Protein AF-0000000087110333 (afdb_homodimer)

pLDDT: mean 94.67, std 6.59, range [51.91, 98.88]

InterPro domains:
  IPR003703 Acyl-CoA thioesterase [PTHR11066] (6-315)
  IPR029069 HotDog domain superfamily [SSF54637] (4-120)
  IPR029069 HotDog domain superfamily [SSF54637] (203-314)
  IPR042171 Acyl-CoA thioesterase, double hotdog domain [G3DSA:2.40.160.210] (2-320)
  IPR049449 Acyl-CoA thioesterase-like, N-terminal HotDog domain [PF13622] (27-115)
  IPR049450 Acyl-CoA thioesterase-like, C-terminal domain [PF20789] (205-311)

Foldseek 3Di:
DDDELLQLLAWDDPDDQKIWRNAQADDAQAPDQFGQVLSQQLVQLNSAVVNDDPQWAWFKKKWWFDDTHHSVWIKMKGWDWDDDDPFKTKIWIWIWTADPVGDIDTGITIIIMIGGDDDDPDDDADFPPDDFDDLVPFDWLVVLLVVCVVVVLADPVLSVSLVVNSVVVCSWKTKGWGCLALCSQCVLQSSLVGDHPCLVDDQQPGKTKMKMATPDDDDDLSSQVSSVSSVQSPRFQSSSNSSQNHGNVFWPFTHWTIKMKGFDDSDGHRNAIKMKMKGWHDDDPQKTKIKIWIAGPVRHTGMIMITIIGTGGDPVDDGDPD/DDDELLQLLAWDDPDDQKIWRNAQADPADAPDQFGQVLSQQLVQLNSAVVNDDPQWAWFKKKWWFPDTHHSVWIKMKGWDWDDDDPFKTKIWIWIWTADPVRDIDTGITIIIMIGGDDDDPDDDADFPPDDFDDLVPFDWLVVLLVVCVVVVLADPVLSVSLVVNSVVVCSWKTKGWGCLALCSQCVLQSSLVGDHPCLVDDQQPGKTKMKMATPDDDDDLSSQVSSVSSVQSRRFQSSSNSSQNHGNVFWPFTHWTIKMKGFDDSDGHRNAIKMKMKGWHDDDPQKTKIKIWIAGPVRHTGMIMITIIGTGGDPVDDGDPD

Organism: NCBI:txid702518

Sequence (644 aa):
MSPSLSEQIGVESVGHGEFISQTLPMRMANARPVAYGGCSLSVAVSAACATTKPSLDLYSIVGHFHGPASPNEKLLCTVKNTRGTRSFSTRRVRVHQKQPDGTSRTCLDVLVDFHTREPSSLDYSANPVMAWPKPENCPTGFDNLSSLQGRGAASDDELKEYRQILRQHEKFIETRICPNGVSGQNLSGVASKVPTTQDYLPVTLKRSAEWSRSRSPLRTSNENLAAVAFLMDGTCSFVPLTHDHMWFQDVTACSSIDVALRFFTKEVNFETWHIVERNAIRAGGNRTFAESRIWDGKGNLIAHMSQQSIMRLKKDVTQSNLMSPSLSEQIGVESVGHGEFISQTLPMRMANARPVAYGGCSLSVAVSAACATTKPSLDLYSIVGHFHGPASPNEKLLCTVKNTRGTRSFSTRRVRVHQKQPDGTSRTCLDVLVDFHTREPSSLDYSANPVMAWPKPENCPTGFDNLSSLQGRGAASDDELKEYRQILRQHEKFIETRICPNGVSGQNLSGVASKVPTTQDYLPVTLKRSAEWSRSRSPLRTSNENLAAVAFLMDGTCSFVPLTHDHMWFQDVTACSSIDVALRFFTKEVNFETWHIVERNAIRAGGNRTFAESRIWDGKGNLIAHMSQQSIMRLKKDVTQSNL

Nearest PDB structures (foldseek):
  4r4u-assembly2_C  TM=8.600E-01  e=5.867E-21  Yersinia pestis
  1c8u-assembly1_B  TM=8.294E-01  e=9.031E-21  Escherichia coli
  4qfw-assembly1_A  TM=8.669E-01  e=1.951E-19  Yersinia pestis
  4qfw-assembly2_B  TM=8.513E-01  e=1.138E-19  Yersinia pestis
  4qfw-assembly3_C  TM=8.281E-01  e=1.138E-19  Yersinia pestis

Radius of gyration: 23.77 Å; Cα contacts (8 Å, |Δi|>4): 1638; chains: 2; bounding box: 49×72×64 Å

Structure (mmCIF, N/CA/C/O backbone):
data_AF-0000000087110333-model_v1
#
loop_
_entity.id
_entity.type
_entity.pdbx_description
1 polymer 'Thioesterase-like superfamily-domain-containing protein'
#
loop_
_atom_site.group_PDB
_atom_site.id
_atom_site.type_symbol
_atom_site.label_atom_id
_atom_site.label_alt_id
_atom_site.label_comp_id
_atom_site.label_asym_id
_atom_site.label_entity_id
_atom_site.label_seq_id
_atom_site.pdbx_PDB_ins_code
_atom_site.Cartn_x
_atom_site.Cartn_y
_atom_site.Cartn_z
_atom_site.occupancy
_atom_site.B_iso_or_equiv
_atom_site.auth_seq_id
_atom_site.auth_comp_id
_atom_site.auth_asym_id
_atom_site.auth_atom_id
_atom_site.pdbx_PDB_model_num
ATOM 1 N N . MET A 1 1 ? 11.906 -24.578 -26.859 1 64.69 1 MET A N 1
ATOM 2 C CA . MET A 1 1 ? 12.5 -24.422 -25.547 1 64.69 1 MET A CA 1
ATOM 3 C C . MET A 1 1 ? 11.648 -23.5 -24.672 1 64.69 1 MET A C 1
ATOM 5 O O . MET A 1 1 ? 11 -22.594 -25.172 1 64.69 1 MET A O 1
ATOM 9 N N . SER A 1 2 ? 11.414 -23.891 -23.438 1 83.12 2 SER A N 1
ATOM 10 C CA . SER A 1 2 ? 10.656 -23.062 -22.516 1 83.12 2 SER A CA 1
ATOM 11 C C . SER A 1 2 ? 11.312 -21.688 -22.328 1 83.12 2 SER A C 1
ATOM 13 O O . SER A 1 2 ? 12.539 -21.594 -22.297 1 83.12 2 SER A O 1
ATOM 15 N N . PRO A 1 3 ? 10.516 -20.688 -22.422 1 92 3 PRO A N 1
ATOM 16 C CA . PRO A 1 3 ? 11.102 -19.344 -22.281 1 92 3 PRO A CA 1
ATOM 17 C C . PRO A 1 3 ? 11.836 -19.156 -20.969 1 92 3 PRO A C 1
ATOM 19 O O . PRO A 1 3 ? 11.508 -19.828 -19.969 1 92 3 PRO A O 1
ATOM 22 N N . SER A 1 4 ? 12.883 -18.359 -21.031 1 96.06 4 SER A N 1
ATOM 23 C CA . SER A 1 4 ? 13.547 -17.906 -19.812 1 96.06 4 SER A CA 1
ATOM 24 C C . SER A 1 4 ? 12.695 -16.891 -19.062 1 96.06 4 SER A C 1
ATOM 26 O O . SER A 1 4 ? 11.695 -16.391 -19.594 1 96.06 4 SER A O 1
ATOM 28 N N . LEU A 1 5 ? 13.125 -16.609 -17.828 1 97.81 5 LEU A N 1
ATOM 29 C CA . LEU A 1 5 ? 12.422 -15.578 -17.078 1 97.81 5 LEU A CA 1
ATOM 30 C C . LEU A 1 5 ? 12.516 -14.227 -17.781 1 97.81 5 LEU A C 1
ATOM 32 O O . LEU A 1 5 ? 11.523 -13.5 -17.859 1 97.81 5 LEU A O 1
ATOM 36 N N . SER A 1 6 ? 13.688 -13.891 -18.312 1 97.81 6 SER A N 1
ATOM 37 C CA . SER A 1 6 ? 13.891 -12.633 -19.031 1 97.81 6 SER A CA 1
ATOM 38 C C . SER A 1 6 ? 12.922 -12.5 -20.203 1 97.81 6 SER A C 1
ATOM 40 O O . SER A 1 6 ? 12.414 -11.406 -20.469 1 97.81 6 SER A O 1
ATOM 42 N N . GLU A 1 7 ? 12.641 -13.602 -20.859 1 97.81 7 GLU A N 1
ATOM 43 C CA . GLU A 1 7 ? 11.703 -13.586 -21.984 1 97.81 7 GLU A CA 1
ATOM 44 C C . GLU A 1 7 ? 10.266 -13.469 -21.5 1 97.81 7 GLU A C 1
ATOM 46 O O . GLU A 1 7 ? 9.461 -12.75 -22.094 1 97.81 7 GLU A O 1
ATOM 51 N N . GLN A 1 8 ? 9.953 -14.125 -20.406 1 97.62 8 GLN A N 1
ATOM 52 C CA . GLN A 1 8 ? 8.594 -14.133 -19.859 1 97.62 8 GLN A CA 1
ATOM 53 C C . GLN A 1 8 ? 8.18 -12.734 -19.406 1 97.62 8 GLN A C 1
ATOM 55 O O . GLN A 1 8 ? 7.016 -12.359 -19.531 1 97.62 8 GLN A O 1
ATOM 60 N N . ILE A 1 9 ? 9.141 -11.938 -18.953 1 98.38 9 ILE A N 1
ATOM 61 C CA . ILE A 1 9 ? 8.828 -10.633 -18.391 1 98.38 9 ILE A CA 1
ATOM 62 C C . ILE A 1 9 ? 9.148 -9.547 -19.406 1 98.38 9 ILE A C 1
ATOM 64 O O . ILE A 1 9 ? 8.914 -8.359 -19.156 1 98.38 9 ILE A O 1
ATOM 68 N N . GLY A 1 10 ? 9.641 -9.914 -20.562 1 98.31 10 GLY A N 1
ATOM 69 C CA . GLY A 1 10 ? 10.172 -8.961 -21.516 1 98.31 10 GLY A CA 1
ATOM 70 C C . GLY A 1 10 ? 9.125 -8.438 -22.484 1 98.31 10 GLY A C 1
ATOM 71 O O . GLY A 1 10 ? 8.102 -9.086 -22.703 1 98.31 10 GLY A O 1
ATOM 72 N N . VAL A 1 11 ? 9.43 -7.242 -23.078 1 98.62 11 VAL A N 1
ATOM 73 C CA . VAL A 1 11 ? 8.539 -6.637 -24.062 1 98.62 11 VAL A CA 1
ATOM 74 C C . VAL A 1 11 ? 9.344 -6.234 -25.297 1 98.62 11 VAL A C 1
ATOM 76 O O . VAL A 1 11 ? 10.57 -6.129 -25.25 1 98.62 11 VAL A O 1
ATOM 79 N N . GLU A 1 12 ? 8.617 -6.09 -26.344 1 98.5 12 GLU A N 1
ATOM 80 C CA . GLU A 1 12 ? 9.133 -5.508 -27.578 1 98.5 12 GLU A CA 1
ATOM 81 C C . GLU A 1 12 ? 8.367 -4.238 -27.953 1 98.5 12 GLU A C 1
ATOM 83 O O . GLU A 1 12 ? 7.141 -4.191 -27.828 1 98.5 12 GLU A O 1
ATOM 88 N N . SER A 1 13 ? 9.133 -3.23 -28.406 1 98.31 13 SER A N 1
ATOM 89 C CA . SER A 1 13 ? 8.484 -2.002 -28.859 1 98.31 13 SER A CA 1
ATOM 90 C C . SER A 1 13 ? 7.863 -2.18 -30.234 1 98.31 13 SER A C 1
ATOM 92 O O . SER A 1 13 ? 8.508 -2.693 -31.156 1 98.31 13 SER A O 1
ATOM 94 N N . VAL A 1 14 ? 6.648 -1.752 -30.391 1 98.06 14 VAL A N 1
ATOM 95 C CA . VAL A 1 14 ? 5.988 -1.857 -31.688 1 98.06 14 VAL A CA 1
ATOM 96 C C . VAL A 1 14 ? 5.504 -0.48 -32.125 1 98.06 14 VAL A C 1
ATOM 98 O O . VAL A 1 14 ? 4.781 -0.361 -33.125 1 98.06 14 VAL A O 1
ATOM 101 N N . GLY A 1 15 ? 5.805 0.539 -31.406 1 96.62 15 GLY A N 1
ATOM 102 C CA . GLY A 1 15 ? 5.457 1.928 -31.656 1 96.62 15 GLY A CA 1
ATOM 103 C C . GLY A 1 15 ? 5.746 2.84 -30.484 1 96.62 15 GLY A C 1
ATOM 104 O O . GLY A 1 15 ? 6.195 2.383 -29.438 1 96.62 15 GLY A O 1
ATOM 105 N N . HIS A 1 16 ? 5.492 4.051 -30.703 1 95.88 16 HIS A N 1
ATOM 106 C CA . HIS A 1 16 ? 5.73 5.004 -29.625 1 95.88 16 HIS A CA 1
ATOM 107 C C . HIS A 1 16 ? 4.824 4.723 -28.438 1 95.88 16 HIS A C 1
ATOM 109 O O . HIS A 1 16 ? 3.609 4.922 -28.5 1 95.88 16 HIS A O 1
ATOM 115 N N . GLY A 1 17 ? 5.426 4.27 -27.375 1 97.31 17 GLY A N 1
ATOM 116 C CA . GLY A 1 17 ? 4.688 3.963 -26.172 1 97.31 17 GLY A CA 1
ATOM 117 C C . GLY A 1 17 ? 3.875 2.686 -26.266 1 97.31 17 GLY A C 1
ATOM 118 O O . GLY A 1 17 ? 2.982 2.443 -25.453 1 97.31 17 GLY A O 1
ATOM 119 N N . GLU A 1 18 ? 4.117 1.964 -27.328 1 98.56 18 GLU A N 1
ATOM 120 C CA . GLU A 1 18 ? 3.385 0.722 -27.562 1 98.56 18 GLU A CA 1
ATOM 121 C C . GLU A 1 18 ? 4.32 -0.483 -27.531 1 98.56 18 GLU A C 1
ATOM 123 O O . GLU A 1 18 ? 5.348 -0.498 -28.219 1 98.56 18 GLU A O 1
ATOM 128 N N . PHE A 1 19 ? 3.922 -1.45 -26.734 1 98.81 19 PHE A N 1
ATOM 129 C CA . PHE A 1 19 ? 4.754 -2.633 -26.531 1 98.81 19 PHE A CA 1
ATOM 130 C C . PHE A 1 19 ? 3.916 -3.902 -26.609 1 98.81 19 PHE A C 1
ATOM 132 O O . PHE A 1 19 ? 2.695 -3.857 -26.438 1 98.81 19 PHE A O 1
ATOM 139 N N . ILE A 1 20 ? 4.562 -5.008 -26.891 1 98.81 20 ILE A N 1
ATOM 140 C CA . ILE A 1 20 ? 3.955 -6.332 -26.875 1 98.81 20 ILE A CA 1
ATOM 141 C C . ILE A 1 20 ? 4.855 -7.301 -26.109 1 98.81 20 ILE A C 1
ATOM 143 O O . ILE A 1 20 ? 6.082 -7.238 -26.234 1 98.81 20 ILE A O 1
ATOM 147 N N . SER A 1 21 ? 4.258 -8.133 -25.281 1 98.75 21 SER A N 1
ATOM 148 C CA . SER A 1 21 ? 5.047 -9.109 -24.547 1 98.75 21 SER A CA 1
ATOM 149 C C . SER A 1 21 ? 5.824 -10.023 -25.484 1 98.75 21 SER A C 1
ATOM 151 O O . SER A 1 21 ? 5.344 -10.352 -26.578 1 98.75 21 SER A O 1
ATOM 153 N N . GLN A 1 22 ? 6.973 -10.469 -25.062 1 98.31 22 GLN A N 1
ATOM 154 C CA . GLN A 1 22 ? 7.805 -11.328 -25.906 1 98.31 22 GLN A CA 1
ATOM 155 C C . GLN A 1 22 ? 7.215 -12.734 -26 1 98.31 22 GLN A C 1
ATOM 157 O O . GLN A 1 22 ? 7.387 -13.414 -27.016 1 98.31 22 GLN A O 1
ATOM 162 N N . THR A 1 23 ? 6.555 -13.18 -24.969 1 97.69 23 THR A N 1
ATOM 163 C CA . THR A 1 23 ? 5.953 -14.508 -24.922 1 97.69 23 THR A CA 1
ATOM 164 C C . THR A 1 23 ? 4.504 -14.43 -24.453 1 97.69 23 THR A C 1
ATOM 166 O O . THR A 1 23 ? 4.047 -13.375 -24 1 97.69 23 THR A O 1
ATOM 169 N N . LEU A 1 24 ? 3.793 -15.547 -24.656 1 96.31 24 LEU A N 1
ATOM 170 C CA . LEU A 1 24 ? 2.469 -15.68 -24.047 1 96.31 24 LEU A CA 1
ATOM 171 C C . LEU A 1 24 ? 2.561 -15.719 -22.531 1 96.31 24 LEU A C 1
ATOM 173 O O . LEU A 1 24 ? 3.5 -16.297 -21.969 1 96.31 24 LEU A O 1
ATOM 177 N N . PRO A 1 25 ? 1.634 -14.992 -21.906 1 95.81 25 PRO A N 1
ATOM 178 C CA . PRO A 1 25 ? 1.622 -15.141 -20.453 1 95.81 25 PRO A CA 1
ATOM 179 C C . PRO A 1 25 ? 1.305 -16.562 -20 1 95.81 25 PRO A C 1
ATOM 181 O O . PRO A 1 25 ? 0.506 -17.25 -20.641 1 95.81 25 PRO A O 1
ATOM 184 N N . MET A 1 26 ? 1.886 -16.938 -18.969 1 91.5 26 MET A N 1
ATOM 185 C CA . MET A 1 26 ? 1.696 -18.297 -18.484 1 91.5 26 MET A CA 1
ATOM 186 C C . MET A 1 26 ? 0.502 -18.391 -17.547 1 91.5 26 MET A C 1
ATOM 188 O O . MET A 1 26 ? 0.061 -17.375 -17 1 91.5 26 MET A O 1
ATOM 192 N N . ARG A 1 27 ? 0.072 -19.609 -17.438 1 84.88 27 ARG A N 1
ATOM 193 C CA . ARG A 1 27 ? -0.901 -19.922 -16.391 1 84.88 27 ARG A CA 1
ATOM 194 C C . ARG A 1 27 ? -0.206 -20.281 -15.094 1 84.88 27 ARG A C 1
ATOM 196 O O . ARG A 1 27 ? 0.886 -20.859 -15.102 1 84.88 27 ARG A O 1
ATOM 203 N N . MET A 1 28 ? -0.776 -19.828 -14.125 1 75.69 28 MET A N 1
ATOM 204 C CA . MET A 1 28 ? -0.413 -20.328 -12.805 1 75.69 28 MET A CA 1
ATOM 205 C C . MET A 1 28 ? -1.632 -20.891 -12.078 1 75.69 28 MET A C 1
ATOM 207 O O . MET A 1 28 ? -2.705 -21.016 -12.672 1 75.69 28 MET A O 1
ATOM 211 N N . ALA A 1 29 ? -1.65 -21.031 -10.758 1 59.06 29 ALA A N 1
ATOM 212 C CA . ALA A 1 29 ? -2.639 -21.672 -9.891 1 59.06 29 ALA A CA 1
ATOM 213 C C . ALA A 1 29 ? -4.016 -21.031 -10.062 1 59.06 29 ALA A C 1
ATOM 215 O O . ALA A 1 29 ? -4.227 -19.891 -9.672 1 59.06 29 ALA A O 1
ATOM 216 N N . ASN A 1 30 ? -4.766 -21.344 -11.242 1 60.62 30 ASN A N 1
ATOM 217 C CA . ASN A 1 30 ? -6.109 -20.781 -11.258 1 60.62 30 ASN A CA 1
ATOM 218 C C . ASN A 1 30 ? -7.156 -21.828 -11.625 1 60.62 30 ASN A C 1
ATOM 220 O O . ASN A 1 30 ? -6.895 -22.719 -12.438 1 60.62 30 ASN A O 1
ATOM 224 N N . ALA A 1 31 ? -8.047 -21.766 -10.805 1 58.12 31 ALA A N 1
ATOM 225 C CA . ALA A 1 31 ? -9.195 -22.609 -11.133 1 58.12 31 ALA A CA 1
ATOM 226 C C . ALA A 1 31 ? -9.672 -22.359 -12.562 1 58.12 31 ALA A C 1
ATOM 228 O O . ALA A 1 31 ? -10.094 -23.297 -13.25 1 58.12 31 ALA A O 1
ATOM 229 N N . ARG A 1 32 ? -9.531 -21.172 -13.008 1 67.12 32 ARG A N 1
ATOM 230 C CA . ARG A 1 32 ? -9.922 -20.766 -14.352 1 67.12 32 ARG A CA 1
ATOM 231 C C . ARG A 1 32 ? -8.703 -20.625 -15.266 1 67.12 32 ARG A C 1
ATOM 233 O O . ARG A 1 32 ? -7.578 -20.453 -14.781 1 67.12 32 ARG A O 1
ATOM 240 N N . PRO A 1 33 ? -8.938 -20.812 -16.453 1 79.12 33 PRO A N 1
ATOM 241 C CA . PRO A 1 33 ? -7.836 -20.672 -17.406 1 79.12 33 PRO A CA 1
ATOM 242 C C . PRO A 1 33 ? -7.422 -19.203 -17.625 1 79.12 33 PRO A C 1
ATOM 244 O O . PRO A 1 33 ? -7.57 -18.672 -18.719 1 79.12 33 PRO A O 1
ATOM 247 N N . VAL A 1 34 ? -6.93 -18.609 -16.609 1 89.25 34 VAL A N 1
ATOM 248 C CA . VAL A 1 34 ? -6.508 -17.219 -16.625 1 89.25 34 VAL A CA 1
ATOM 249 C C . VAL A 1 34 ? -4.992 -17.125 -16.422 1 89.25 34 VAL A C 1
ATOM 251 O O . VAL A 1 34 ? -4.398 -17.984 -15.773 1 89.25 34 VAL A O 1
ATOM 254 N N . ALA A 1 35 ? -4.434 -16.141 -17.062 1 93.94 35 ALA A N 1
ATOM 255 C CA . ALA A 1 35 ? -2.992 -15.938 -16.953 1 93.94 35 ALA A CA 1
ATOM 256 C C . ALA A 1 35 ? -2.623 -15.422 -15.555 1 93.94 35 ALA A C 1
ATOM 258 O O . ALA A 1 35 ? -3.434 -14.773 -14.891 1 93.94 35 ALA A O 1
ATOM 259 N N . TYR A 1 36 ? -1.434 -15.82 -15.148 1 94.94 36 TYR A N 1
ATOM 260 C CA . TYR A 1 36 ? -0.854 -15.328 -13.898 1 94.94 36 TYR A CA 1
ATOM 261 C C . TYR A 1 36 ? -0.707 -13.812 -13.922 1 94.94 36 TYR A C 1
ATOM 263 O O . TYR A 1 36 ? -0.142 -13.25 -14.867 1 94.94 36 TYR A O 1
ATOM 271 N N . GLY A 1 37 ? -1.217 -13.148 -12.891 1 95.94 37 GLY A N 1
ATOM 272 C CA . GLY A 1 37 ? -1.203 -11.695 -12.82 1 95.94 37 GLY A CA 1
ATOM 273 C C . GLY A 1 37 ? 0.194 -11.109 -12.883 1 95.94 37 GLY A C 1
ATOM 274 O O . GLY A 1 37 ? 0.385 -10 -13.398 1 95.94 37 GLY A O 1
ATOM 275 N N . GLY A 1 38 ? 1.158 -11.852 -12.375 1 96.94 38 GLY A N 1
ATOM 276 C CA . GLY A 1 38 ? 2.539 -11.398 -12.398 1 96.94 38 GLY A CA 1
ATOM 277 C C . GLY A 1 38 ? 3.076 -11.188 -13.805 1 96.94 38 GLY A C 1
ATOM 278 O O . GLY A 1 38 ? 4.035 -10.438 -14 1 96.94 38 GLY A O 1
ATOM 279 N N . CYS A 1 39 ? 2.498 -11.883 -14.75 1 97.38 39 CYS A N 1
ATOM 280 C CA . CYS A 1 39 ? 2.895 -11.648 -16.125 1 97.38 39 CYS A CA 1
ATOM 281 C C . CYS A 1 39 ? 2.514 -10.242 -16.578 1 97.38 39 CYS A C 1
ATOM 283 O O . CYS A 1 39 ? 3.332 -9.531 -17.156 1 97.38 39 CYS A O 1
ATOM 285 N N . SER A 1 40 ? 1.271 -9.852 -16.234 1 98.38 40 SER A N 1
ATOM 286 C CA . SER A 1 40 ? 0.822 -8.508 -16.594 1 98.38 40 SER A CA 1
ATOM 287 C C . SER A 1 40 ? 1.63 -7.445 -15.859 1 98.38 40 SER A C 1
ATOM 289 O O . SER A 1 40 ? 2.045 -6.449 -16.453 1 98.38 40 SER A O 1
ATOM 291 N N . LEU A 1 41 ? 1.858 -7.684 -14.594 1 98.75 41 LEU A N 1
ATOM 292 C CA . LEU A 1 41 ? 2.555 -6.691 -13.781 1 98.75 41 LEU A CA 1
ATOM 293 C C . LEU A 1 41 ? 4 -6.535 -14.234 1 98.75 41 LEU A C 1
ATOM 295 O O . LEU A 1 41 ? 4.5 -5.414 -14.352 1 98.75 41 LEU A O 1
ATOM 299 N N . SER A 1 42 ? 4.676 -7.617 -14.5 1 98.75 42 SER A N 1
ATOM 300 C CA . SER A 1 42 ? 6.082 -7.562 -14.883 1 98.75 42 SER A CA 1
ATOM 301 C C . SER A 1 42 ? 6.258 -6.93 -16.266 1 98.75 42 SER A C 1
ATOM 303 O O . SER A 1 42 ? 7.195 -6.16 -16.484 1 98.75 42 SER A O 1
ATOM 305 N N . VAL A 1 43 ? 5.387 -7.223 -17.234 1 98.75 43 VAL A N 1
ATOM 306 C CA . VAL A 1 43 ? 5.492 -6.617 -18.562 1 98.75 43 VAL A CA 1
ATOM 307 C C . VAL A 1 43 ? 5.207 -5.121 -18.469 1 98.75 43 VAL A C 1
ATOM 309 O O . VAL A 1 43 ? 5.793 -4.324 -19.203 1 98.75 43 VAL A O 1
ATOM 312 N N . ALA A 1 44 ? 4.289 -4.746 -17.547 1 98.88 44 ALA A N 1
ATOM 313 C CA . ALA A 1 44 ? 4.047 -3.322 -17.312 1 98.88 44 ALA A CA 1
ATOM 314 C C . ALA A 1 44 ? 5.309 -2.623 -16.812 1 98.88 44 ALA A C 1
ATOM 316 O O . ALA A 1 44 ? 5.637 -1.527 -17.281 1 98.88 44 ALA A O 1
ATOM 317 N N . VAL A 1 45 ? 5.992 -3.268 -15.891 1 98.75 45 VAL A N 1
ATOM 318 C CA . VAL A 1 45 ? 7.242 -2.723 -15.375 1 98.75 45 VAL A CA 1
ATOM 319 C C . VAL A 1 45 ? 8.25 -2.574 -16.516 1 98.75 45 VAL A C 1
ATOM 321 O O . VAL A 1 45 ? 8.859 -1.514 -16.672 1 98.75 45 VAL A O 1
ATOM 324 N N . SER A 1 46 ? 8.352 -3.6 -17.266 1 98.75 46 SER A N 1
ATOM 325 C CA . SER A 1 46 ? 9.305 -3.592 -18.359 1 98.75 46 SER A CA 1
ATOM 326 C C . SER A 1 46 ? 8.992 -2.484 -19.359 1 98.75 46 SER A C 1
ATOM 328 O O . SER A 1 46 ? 9.883 -1.76 -19.797 1 98.75 46 SER A O 1
ATOM 330 N N . ALA A 1 47 ? 7.73 -2.352 -19.719 1 98.81 47 ALA A N 1
ATOM 331 C CA . ALA A 1 47 ? 7.324 -1.336 -20.688 1 98.81 47 ALA A CA 1
ATOM 332 C C . ALA A 1 47 ? 7.57 0.069 -20.141 1 98.81 47 ALA A C 1
ATOM 334 O O . ALA A 1 47 ? 8.094 0.931 -20.844 1 98.81 47 ALA A O 1
ATOM 335 N N . ALA A 1 48 ? 7.195 0.293 -18.922 1 98.62 48 ALA A N 1
ATOM 336 C CA . ALA A 1 48 ? 7.402 1.602 -18.297 1 98.62 48 ALA A CA 1
ATOM 337 C C . ALA A 1 48 ? 8.891 1.956 -18.25 1 98.62 48 ALA A C 1
ATOM 339 O O . ALA A 1 48 ? 9.273 3.07 -18.609 1 98.62 48 ALA A O 1
ATOM 340 N N . CYS A 1 49 ? 9.688 1.001 -17.812 1 97.62 49 CYS A N 1
ATOM 341 C CA . CYS A 1 49 ? 11.125 1.229 -17.688 1 97.62 49 CYS A CA 1
ATOM 342 C C . CYS A 1 49 ? 11.75 1.514 -19.047 1 97.62 49 CYS A C 1
ATOM 344 O O . CYS A 1 49 ? 12.703 2.289 -19.141 1 97.62 49 CYS A O 1
ATOM 346 N N . ALA A 1 50 ? 11.211 0.962 -20.078 1 97.31 50 ALA A N 1
ATOM 347 C CA . ALA A 1 50 ? 11.734 1.151 -21.422 1 97.31 50 ALA A CA 1
ATOM 348 C C . ALA A 1 50 ? 11.492 2.578 -21.906 1 97.31 50 ALA A C 1
ATOM 350 O O . ALA A 1 50 ? 12.125 3.025 -22.875 1 97.31 50 ALA A O 1
ATOM 351 N N . THR A 1 51 ? 10.617 3.311 -21.266 1 96.56 51 THR A N 1
ATOM 352 C CA . THR A 1 51 ? 10.266 4.652 -21.734 1 96.56 51 THR A CA 1
ATOM 353 C C . THR A 1 51 ? 10.883 5.711 -20.812 1 96.56 51 THR A C 1
ATOM 355 O O . THR A 1 51 ? 10.539 6.891 -20.906 1 96.56 51 THR A O 1
ATOM 358 N N . THR A 1 52 ? 11.68 5.34 -19.922 1 92.69 52 THR A N 1
ATOM 359 C CA . THR A 1 52 ? 12.195 6.285 -18.938 1 92.69 52 THR A CA 1
ATOM 360 C C . THR A 1 52 ? 13.711 6.418 -19.062 1 92.69 52 THR A C 1
ATOM 362 O O . THR A 1 52 ? 14.375 5.516 -19.578 1 92.69 52 THR A O 1
ATOM 365 N N . LYS A 1 53 ? 14.273 7.52 -18.594 1 91.69 53 LYS A N 1
ATOM 366 C CA . LYS A 1 53 ? 15.711 7.777 -18.594 1 91.69 53 LYS A CA 1
ATOM 367 C C . LYS A 1 53 ? 16.438 6.895 -17.578 1 91.69 53 LYS A C 1
ATOM 369 O O . LYS A 1 53 ? 15.906 6.637 -16.5 1 91.69 53 LYS A O 1
ATOM 374 N N . PRO A 1 54 ? 17.656 6.52 -17.891 1 89.81 54 PRO A N 1
ATOM 375 C CA . PRO A 1 54 ? 18.438 5.664 -16.984 1 89.81 54 PRO A CA 1
ATOM 376 C C . PRO A 1 54 ? 18.719 6.34 -15.648 1 89.81 54 PRO A C 1
ATOM 378 O O . PRO A 1 54 ? 19.016 5.66 -14.656 1 89.81 54 PRO A O 1
ATOM 381 N N . SER A 1 55 ? 18.625 7.637 -15.594 1 92.88 55 SER A N 1
ATOM 382 C CA . SER A 1 55 ? 18.938 8.391 -14.383 1 92.88 55 SER A CA 1
ATOM 383 C C . SER A 1 55 ? 17.781 8.383 -13.406 1 92.88 55 SER A C 1
ATOM 385 O O . SER A 1 55 ? 17.906 8.828 -12.266 1 92.88 55 SER A O 1
ATOM 387 N N . LEU A 1 56 ? 16.625 7.852 -13.828 1 95.94 56 LEU A N 1
ATOM 388 C CA . LEU A 1 56 ? 15.438 7.785 -12.984 1 95.94 56 LEU A CA 1
ATOM 389 C C . LEU A 1 56 ? 15.18 6.355 -12.523 1 95.94 56 LEU A C 1
ATOM 391 O O . LEU A 1 56 ? 15.148 5.43 -13.344 1 95.94 56 LEU A O 1
ATOM 395 N N . ASP A 1 57 ? 14.992 6.234 -11.234 1 96.06 57 ASP A N 1
ATOM 396 C CA . ASP A 1 57 ? 14.766 4.918 -10.648 1 96.06 57 ASP A CA 1
ATOM 397 C C . ASP A 1 57 ? 13.281 4.676 -10.391 1 96.06 57 ASP A C 1
ATOM 399 O O . ASP A 1 57 ? 12.586 5.555 -9.875 1 96.06 57 ASP A O 1
ATOM 403 N N . LEU A 1 58 ? 12.859 3.475 -10.812 1 98.31 58 LEU A N 1
ATOM 404 C CA . LEU A 1 58 ? 11.5 3.057 -10.477 1 98.31 58 LEU A CA 1
ATOM 405 C C . LEU A 1 58 ? 11.312 2.969 -8.961 1 98.31 58 LEU A C 1
ATOM 407 O O . LEU A 1 58 ? 12.133 2.361 -8.266 1 98.31 58 LEU A O 1
ATOM 411 N N . TYR A 1 59 ? 10.211 3.586 -8.383 1 98.5 59 TYR A N 1
ATOM 412 C CA . TYR A 1 59 ? 10.031 3.469 -6.938 1 98.5 59 TYR A CA 1
ATOM 413 C C . TYR A 1 59 ? 8.594 3.074 -6.598 1 98.5 59 TYR A C 1
ATOM 415 O O . TYR A 1 59 ? 8.312 2.666 -5.469 1 98.5 59 TYR A O 1
ATOM 423 N N . SER A 1 60 ? 7.691 3.201 -7.578 1 98.81 60 SER A N 1
ATOM 424 C CA . SER A 1 60 ? 6.297 2.965 -7.227 1 98.81 60 SER A CA 1
ATOM 425 C C . SER A 1 60 ? 5.492 2.488 -8.43 1 98.81 60 SER A C 1
ATOM 427 O O . SER A 1 60 ? 5.562 3.09 -9.508 1 98.81 60 SER A O 1
ATOM 429 N N . ILE A 1 61 ? 4.734 1.456 -8.297 1 98.88 61 ILE A N 1
ATOM 430 C CA . ILE A 1 61 ? 3.723 0.978 -9.227 1 98.88 61 ILE A CA 1
ATOM 431 C C . ILE A 1 61 ? 2.424 0.688 -8.484 1 98.88 61 ILE A C 1
ATOM 433 O O . ILE A 1 61 ? 2.383 -0.184 -7.613 1 98.88 61 ILE A O 1
ATOM 437 N N . VAL A 1 62 ? 1.367 1.396 -8.82 1 98.88 62 VAL A N 1
ATOM 438 C CA . VAL A 1 62 ? 0.081 1.237 -8.148 1 98.88 62 VAL A CA 1
ATOM 439 C C . VAL A 1 62 ? -1.043 1.218 -9.18 1 98.88 62 VAL A C 1
ATOM 441 O O . VAL A 1 62 ? -0.973 1.914 -10.195 1 98.88 62 VAL A O 1
ATOM 444 N N . GLY A 1 63 ? -2.01 0.394 -8.914 1 98.75 63 GLY A N 1
ATOM 445 C CA . GLY A 1 63 ? -3.133 0.345 -9.836 1 98.75 63 GLY A CA 1
ATOM 446 C C . GLY A 1 63 ? -4.051 -0.84 -9.594 1 98.75 63 GLY A C 1
ATOM 447 O O . GLY A 1 63 ? -4.152 -1.336 -8.477 1 98.75 63 GLY A O 1
ATOM 448 N N . HIS A 1 64 ? -4.781 -1.152 -10.688 1 98.69 64 HIS A N 1
ATOM 449 C CA . HIS A 1 64 ? -5.836 -2.145 -10.508 1 98.69 64 HIS A CA 1
ATOM 450 C C . HIS A 1 64 ? -5.82 -3.176 -11.633 1 98.69 64 HIS A C 1
ATOM 452 O O . HIS A 1 64 ? -5.594 -2.83 -12.789 1 98.69 64 HIS A O 1
ATOM 458 N N . PHE A 1 65 ? -6.023 -4.395 -11.188 1 97.81 65 PHE A N 1
ATOM 459 C CA . PHE A 1 65 ? -6.375 -5.43 -12.156 1 97.81 65 PHE A CA 1
ATOM 460 C C . PHE A 1 65 ? -7.836 -5.297 -12.578 1 97.81 65 PHE A C 1
ATOM 462 O O . PHE A 1 65 ? -8.734 -5.32 -11.734 1 97.81 65 PHE A O 1
ATOM 469 N N . HIS A 1 66 ? -8.102 -5.23 -13.859 1 96.75 66 HIS A N 1
ATOM 470 C CA . HIS A 1 66 ? -9.445 -4.949 -14.344 1 96.75 66 HIS A CA 1
ATOM 471 C C . HIS A 1 66 ? -10.148 -6.223 -14.797 1 96.75 66 HIS A C 1
ATOM 473 O O . HIS A 1 66 ? -11.383 -6.258 -14.898 1 96.75 66 HIS A O 1
ATOM 479 N N . GLY A 1 67 ? -9.398 -7.191 -15.062 1 91.69 67 GLY A N 1
ATOM 480 C CA . GLY A 1 67 ? -9.977 -8.445 -15.516 1 91.69 67 GLY A CA 1
ATOM 481 C C . GLY A 1 67 ? -8.93 -9.5 -15.844 1 91.69 67 GLY A C 1
ATOM 482 O O . GLY A 1 67 ? -7.73 -9.211 -15.852 1 91.69 67 GLY A O 1
ATOM 483 N N . PRO A 1 68 ? -9.414 -10.664 -16.125 1 91.75 68 PRO A N 1
ATOM 484 C CA . PRO A 1 68 ? -8.484 -11.758 -16.406 1 91.75 68 PRO A CA 1
ATOM 485 C C . PRO A 1 68 ? -7.77 -11.594 -17.75 1 91.75 68 PRO A C 1
ATOM 487 O O . PRO A 1 68 ? -8.352 -11.07 -18.703 1 91.75 68 PRO A O 1
ATOM 490 N N . ALA A 1 69 ? -6.492 -11.984 -17.828 1 95.06 69 ALA A N 1
ATOM 491 C CA . ALA A 1 69 ? -5.754 -12.109 -19.078 1 95.06 69 ALA A CA 1
ATOM 492 C C . ALA A 1 69 ? -5.785 -13.547 -19.594 1 95.06 69 ALA A C 1
ATOM 494 O O . ALA A 1 69 ? -5.734 -14.492 -18.797 1 95.06 69 ALA A O 1
ATOM 495 N N . SER A 1 70 ? -5.883 -13.695 -20.906 1 94.62 70 SER A N 1
ATOM 496 C CA . SER A 1 70 ? -5.832 -15.008 -21.547 1 94.62 70 SER A CA 1
ATOM 497 C C . SER A 1 70 ? -4.391 -15.477 -21.719 1 94.62 70 SER A C 1
ATOM 499 O O . SER A 1 70 ? -3.52 -14.703 -22.109 1 94.62 70 SER A O 1
ATOM 501 N N . PRO A 1 71 ? -4.172 -16.75 -21.375 1 94.38 71 PRO A N 1
ATOM 502 C CA . PRO A 1 71 ? -2.834 -17.281 -21.641 1 94.38 71 PRO A CA 1
ATOM 503 C C . PRO A 1 71 ? -2.594 -17.562 -23.125 1 94.38 71 PRO A C 1
ATOM 505 O O . PRO A 1 71 ? -1.494 -17.969 -23.5 1 94.38 71 PRO A O 1
ATOM 508 N N . ASN A 1 72 ? -3.576 -17.281 -23.969 1 93.81 72 ASN A N 1
ATOM 509 C CA . ASN A 1 72 ? -3.486 -17.625 -25.375 1 93.81 72 ASN A CA 1
ATOM 510 C C . ASN A 1 72 ? -3.285 -16.406 -26.25 1 93.81 72 ASN A C 1
ATOM 512 O O . ASN A 1 72 ? -3.408 -16.484 -27.469 1 93.81 72 ASN A O 1
ATOM 516 N N . GLU A 1 73 ? -3.137 -15.336 -25.656 1 96.06 73 GLU A N 1
ATOM 517 C CA . GLU A 1 73 ? -2.904 -14.078 -26.344 1 96.06 73 GLU A CA 1
ATOM 518 C C . GLU A 1 73 ? -1.79 -13.273 -25.688 1 96.06 73 GLU A C 1
ATOM 520 O O . GLU A 1 73 ? -1.728 -13.195 -24.453 1 96.06 73 GLU A O 1
ATOM 525 N N . LYS A 1 74 ? -0.911 -12.727 -26.484 1 97.56 74 LYS A N 1
ATOM 526 C CA . LYS A 1 74 ? 0.147 -11.891 -25.906 1 97.56 74 LYS A CA 1
ATOM 527 C C . LYS A 1 74 ? -0.43 -10.641 -25.266 1 97.56 74 LYS A C 1
ATOM 529 O O . LYS A 1 74 ? -1.561 -10.242 -25.547 1 97.56 74 LYS A O 1
ATOM 534 N N . LEU A 1 75 ? 0.327 -10.086 -24.375 1 98.62 75 LEU A N 1
ATOM 535 C CA . LEU A 1 75 ? -0.066 -8.859 -23.688 1 98.62 75 LEU A CA 1
ATOM 536 C C . LEU A 1 75 ? 0.409 -7.629 -24.453 1 98.62 75 LEU A C 1
ATOM 538 O O . LEU A 1 75 ? 1.565 -7.566 -24.875 1 98.62 75 LEU A O 1
ATOM 542 N N . LEU A 1 76 ? -0.473 -6.738 -24.625 1 98.75 76 LEU A N 1
ATOM 543 C CA . LEU A 1 76 ? -0.135 -5.434 -25.188 1 98.75 76 LEU A CA 1
ATOM 544 C C . LEU A 1 76 ? -0.027 -4.383 -24.078 1 98.75 76 LEU A C 1
ATOM 546 O O . LEU A 1 76 ? -0.781 -4.422 -23.109 1 98.75 76 LEU A O 1
ATOM 550 N N . CYS A 1 77 ? 0.911 -3.5 -24.25 1 98.62 77 CYS A N 1
ATOM 551 C CA . CYS A 1 77 ? 1.097 -2.422 -23.297 1 98.62 77 CYS A CA 1
ATOM 552 C C . CYS A 1 77 ? 1.078 -1.064 -23.984 1 98.62 77 CYS A C 1
ATOM 554 O O . CYS A 1 77 ? 1.799 -0.85 -24.953 1 98.62 77 CYS A O 1
ATOM 556 N N . THR A 1 78 ? 0.249 -0.235 -23.5 1 98.56 78 THR A N 1
ATOM 557 C CA . THR A 1 78 ? 0.283 1.172 -23.875 1 98.56 78 THR A CA 1
ATOM 558 C C . THR A 1 78 ? 0.817 2.031 -22.734 1 98.56 78 THR A C 1
ATOM 560 O O . THR A 1 78 ? 0.293 1.986 -21.625 1 98.56 78 THR A O 1
ATOM 563 N N . VAL A 1 79 ? 1.87 2.771 -23.047 1 98.62 79 VAL A N 1
ATOM 564 C CA . VAL A 1 79 ? 2.521 3.613 -22.047 1 98.62 79 VAL A CA 1
ATOM 565 C C . VAL A 1 79 ? 2.332 5.086 -22.406 1 98.62 79 VAL A C 1
ATOM 567 O O . VAL A 1 79 ? 2.701 5.512 -23.5 1 98.62 79 VAL A O 1
ATOM 570 N N . LYS A 1 80 ? 1.752 5.805 -21.5 1 97.44 80 LYS A N 1
ATOM 571 C CA . LYS A 1 80 ? 1.583 7.242 -21.688 1 97.44 80 LYS A CA 1
ATOM 572 C C . LYS A 1 80 ? 2.369 8.023 -20.625 1 97.44 80 LYS A C 1
ATOM 574 O O . LYS A 1 80 ? 2.27 7.742 -19.438 1 97.44 80 LYS A O 1
ATOM 579 N N . ASN A 1 81 ? 3.102 9.008 -21.109 1 95.75 81 ASN A N 1
ATOM 580 C CA . ASN A 1 81 ? 3.781 9.93 -20.203 1 95.75 81 ASN A CA 1
ATOM 581 C C . ASN A 1 81 ? 2.814 10.945 -19.609 1 95.75 81 ASN A C 1
ATOM 583 O O . ASN A 1 81 ? 2.262 11.773 -20.344 1 95.75 81 ASN A O 1
ATOM 587 N N . THR A 1 82 ? 2.664 10.945 -18.297 1 92.88 82 THR A N 1
ATOM 588 C CA . THR A 1 82 ? 1.673 11.836 -17.703 1 92.88 82 THR A CA 1
ATOM 589 C C . THR A 1 82 ? 2.352 12.945 -16.906 1 92.88 82 THR A C 1
ATOM 591 O O . THR A 1 82 ? 1.725 13.953 -16.578 1 92.88 82 THR A O 1
ATOM 594 N N . ARG A 1 83 ? 3.539 12.773 -16.578 1 91.38 83 ARG A N 1
ATOM 595 C CA . ARG A 1 83 ? 4.32 13.781 -15.859 1 91.38 83 ARG A CA 1
ATOM 596 C C . ARG A 1 83 ? 5.805 13.656 -16.188 1 91.38 83 ARG A C 1
ATOM 598 O O . ARG A 1 83 ? 6.336 12.547 -16.281 1 91.38 83 ARG A O 1
ATOM 605 N N . GLY A 1 84 ? 6.418 14.758 -16.344 1 89.81 84 GLY A N 1
ATOM 606 C CA . GLY A 1 84 ? 7.867 14.82 -16.453 1 89.81 84 GLY A CA 1
ATOM 607 C C . GLY A 1 84 ? 8.461 16.078 -15.836 1 89.81 84 GLY A C 1
ATOM 608 O O . GLY A 1 84 ? 8.102 17.188 -16.219 1 89.81 84 GLY A O 1
ATOM 609 N N . THR A 1 85 ? 9.148 15.906 -14.773 1 90.44 85 THR A N 1
ATOM 610 C CA . THR A 1 85 ? 9.914 16.984 -14.164 1 90.44 85 THR A CA 1
ATOM 611 C C . THR A 1 85 ? 11.406 16.656 -14.164 1 90.44 85 THR A C 1
ATOM 613 O O . THR A 1 85 ? 11.828 15.672 -14.758 1 90.44 85 THR A O 1
ATOM 616 N N . ARG A 1 86 ? 12.133 17.547 -13.531 1 88.88 86 ARG A N 1
ATOM 617 C CA . ARG A 1 86 ? 13.562 17.312 -13.398 1 88.88 86 ARG A CA 1
ATOM 618 C C . ARG A 1 86 ? 13.836 16.062 -12.57 1 88.88 86 ARG A C 1
ATOM 620 O O . ARG A 1 86 ? 14.742 15.281 -12.883 1 88.88 86 ARG A O 1
ATOM 627 N N . SER A 1 87 ? 12.945 15.852 -11.547 1 93.94 87 SER A N 1
ATOM 628 C CA . SER A 1 87 ? 13.305 14.836 -10.562 1 93.94 87 SER A CA 1
ATOM 629 C C . SER A 1 87 ? 12.375 13.633 -10.641 1 93.94 87 SER A C 1
ATOM 631 O O . SER A 1 87 ? 12.664 12.578 -10.078 1 93.94 87 SER A O 1
ATOM 633 N N . PHE A 1 88 ? 11.211 13.828 -11.375 1 96.31 88 PHE A N 1
ATOM 634 C CA . PHE A 1 88 ? 10.219 12.766 -11.352 1 96.31 88 PHE A CA 1
ATOM 635 C C . PHE A 1 88 ? 9.641 12.523 -12.742 1 96.31 88 PHE A C 1
ATOM 637 O O . PHE A 1 88 ? 9.578 13.445 -13.555 1 96.31 88 PHE A O 1
ATOM 644 N N . SER A 1 89 ? 9.273 11.328 -12.961 1 97.44 89 SER A N 1
ATOM 645 C CA . SER A 1 89 ? 8.516 10.953 -14.156 1 97.44 89 SER A CA 1
ATOM 646 C C . SER A 1 89 ? 7.418 9.945 -13.812 1 97.44 89 SER A C 1
ATOM 648 O O . SER A 1 89 ? 7.613 9.062 -12.977 1 97.44 89 SER A O 1
ATOM 650 N N . THR A 1 90 ? 6.25 10.156 -14.406 1 97.75 90 THR A N 1
ATOM 651 C CA . THR A 1 90 ? 5.125 9.25 -14.195 1 97.75 90 THR A CA 1
ATOM 652 C C . THR A 1 90 ? 4.641 8.672 -15.523 1 97.75 90 THR A C 1
ATOM 654 O O . THR A 1 90 ? 4.492 9.398 -16.5 1 97.75 90 THR A O 1
ATOM 657 N N . ARG A 1 91 ? 4.465 7.391 -15.547 1 98.38 91 ARG A N 1
ATOM 658 C CA . ARG A 1 91 ? 3.861 6.691 -16.672 1 98.38 91 ARG A CA 1
ATOM 659 C C . ARG A 1 91 ? 2.531 6.059 -16.281 1 98.38 91 ARG A C 1
ATOM 661 O O . ARG A 1 91 ? 2.4 5.512 -15.18 1 98.38 91 ARG A O 1
ATOM 668 N N . ARG A 1 92 ? 1.583 6.215 -17.109 1 98.12 92 ARG A N 1
ATOM 669 C CA . ARG A 1 92 ? 0.412 5.348 -17.031 1 98.12 92 ARG A CA 1
ATOM 670 C C . ARG A 1 92 ? 0.54 4.176 -18 1 98.12 92 ARG A C 1
ATOM 672 O O . ARG A 1 92 ? 0.753 4.375 -19.203 1 98.12 92 ARG A O 1
ATOM 679 N N . VAL A 1 93 ? 0.459 3.01 -17.516 1 98.75 93 VAL A N 1
ATOM 680 C CA . VAL A 1 93 ? 0.595 1.812 -18.344 1 98.75 93 VAL A CA 1
ATOM 681 C C . VAL A 1 93 ? -0.715 1.028 -18.328 1 98.75 93 VAL A C 1
ATOM 683 O O . VAL A 1 93 ? -1.241 0.699 -17.266 1 98.75 93 VAL A O 1
ATOM 686 N N . ARG A 1 94 ? -1.244 0.772 -19.484 1 98.5 94 ARG A N 1
ATOM 687 C CA . ARG A 1 94 ? -2.375 -0.135 -19.656 1 98.5 94 ARG A CA 1
ATOM 688 C C . ARG A 1 94 ? -1.945 -1.425 -20.344 1 98.5 94 ARG A C 1
ATOM 690 O O . ARG A 1 94 ? -1.41 -1.394 -21.453 1 98.5 94 ARG A O 1
ATOM 697 N N . VAL A 1 95 ? -2.104 -2.51 -19.641 1 98.81 95 VAL A N 1
ATOM 698 C CA . VAL A 1 95 ? -1.91 -3.832 -20.219 1 98.81 95 VAL A CA 1
ATOM 699 C C . VAL A 1 95 ? -3.248 -4.383 -20.719 1 98.81 95 VAL A C 1
ATOM 701 O O . VAL A 1 95 ? -4.227 -4.406 -19.969 1 98.81 95 VAL A O 1
ATOM 704 N N . HIS A 1 96 ? -3.277 -4.762 -21.953 1 98.44 96 HIS A N 1
ATOM 705 C CA . HIS A 1 96 ? -4.539 -5.188 -22.547 1 98.44 96 HIS A CA 1
ATOM 706 C C . HIS A 1 96 ? -4.32 -6.293 -23.562 1 98.44 96 HIS A C 1
ATOM 708 O O . HIS A 1 96 ? -3.182 -6.59 -23.938 1 98.44 96 HIS A O 1
ATOM 714 N N . GLN A 1 97 ? -5.387 -6.934 -23.938 1 98.06 97 GLN A N 1
ATOM 715 C CA . GLN A 1 97 ? -5.359 -8.008 -24.922 1 98.06 97 GLN A CA 1
ATOM 716 C C . GLN A 1 97 ? -6.469 -7.824 -25.969 1 98.06 97 GLN A C 1
ATOM 718 O O . GLN A 1 97 ? -7.535 -7.297 -25.641 1 98.06 97 GLN A O 1
ATOM 723 N N . LYS A 1 98 ? -6.137 -8.281 -27.125 1 95.88 98 LYS A N 1
ATOM 724 C CA . LYS A 1 98 ? -7.152 -8.359 -28.156 1 95.88 98 LYS A CA 1
ATOM 725 C C . LYS A 1 98 ? -8.141 -9.492 -27.891 1 95.88 98 LYS A C 1
ATOM 727 O O . LYS A 1 98 ? -7.742 -10.578 -27.469 1 95.88 98 LYS A O 1
ATOM 732 N N . GLN A 1 99 ? -9.383 -9.148 -28.109 1 92.94 99 GLN A N 1
ATOM 733 C CA . GLN A 1 99 ? -10.438 -10.141 -27.938 1 92.94 99 GLN A CA 1
ATOM 734 C C . GLN A 1 99 ? -10.836 -10.758 -29.281 1 92.94 99 GLN A C 1
ATOM 736 O O . GLN A 1 99 ? -10.562 -10.18 -30.344 1 92.94 99 GLN A O 1
ATOM 741 N N . PRO A 1 100 ? -11.438 -11.938 -29.188 1 90.69 100 PRO A N 1
ATOM 742 C CA . PRO A 1 100 ? -11.836 -12.594 -30.422 1 90.69 100 PRO A CA 1
ATOM 743 C C . PRO A 1 100 ? -12.719 -11.711 -31.297 1 90.69 100 PRO A C 1
ATOM 745 O O . PRO A 1 100 ? -12.672 -11.805 -32.531 1 90.69 100 PRO A O 1
ATOM 748 N N . ASP A 1 101 ? -13.477 -10.844 -30.75 1 92.94 101 ASP A N 1
ATOM 749 C CA . ASP A 1 101 ? -14.398 -10 -31.5 1 92.94 101 ASP A CA 1
ATOM 750 C C . ASP A 1 101 ? -13.703 -8.75 -32.031 1 92.94 101 ASP A C 1
ATOM 752 O O . ASP A 1 101 ? -14.344 -7.859 -32.594 1 92.94 101 ASP A O 1
ATOM 756 N N . GLY A 1 102 ? -12.391 -8.664 -31.797 1 90.88 102 GLY A N 1
ATOM 757 C CA . GLY A 1 102 ? -11.609 -7.559 -32.312 1 90.88 102 GLY A CA 1
ATOM 758 C C . GLY A 1 102 ? -11.445 -6.418 -31.344 1 90.88 102 GLY A C 1
ATOM 759 O O . GLY A 1 102 ? -10.617 -5.523 -31.547 1 90.88 102 GLY A O 1
ATOM 760 N N . THR A 1 103 ? -12.141 -6.496 -30.312 1 92.62 103 THR A N 1
ATOM 761 C CA . THR A 1 103 ? -12.031 -5.441 -29.312 1 92.62 103 THR A CA 1
ATOM 762 C C . THR A 1 103 ? -10.828 -5.688 -28.406 1 92.62 103 THR A C 1
ATOM 764 O O . THR A 1 103 ? -10.172 -6.727 -28.484 1 92.62 103 THR A O 1
ATOM 767 N N . SER A 1 104 ? -10.469 -4.621 -27.656 1 94.81 104 SER A N 1
ATOM 768 C CA . SER A 1 104 ? -9.375 -4.707 -26.688 1 94.81 104 SER A CA 1
ATOM 769 C C . SER A 1 104 ? -9.906 -4.68 -25.266 1 94.81 104 SER A C 1
ATOM 771 O O . SER A 1 104 ? -10.805 -3.902 -24.938 1 94.81 104 SER A O 1
ATOM 773 N N . ARG A 1 105 ? -9.406 -5.559 -24.484 1 94.31 105 ARG A N 1
ATOM 774 C CA . ARG A 1 105 ? -9.797 -5.574 -23.078 1 94.31 105 ARG A CA 1
ATOM 775 C C . ARG A 1 105 ? -8.609 -5.242 -22.172 1 94.31 105 ARG A C 1
ATOM 777 O O . ARG A 1 105 ? -7.559 -5.879 -22.266 1 94.31 105 ARG A O 1
ATOM 784 N N . THR A 1 106 ? -8.82 -4.297 -21.281 1 96.94 106 THR A N 1
ATOM 785 C CA . THR A 1 106 ? -7.793 -3.957 -20.297 1 96.94 106 THR A CA 1
ATOM 786 C C . THR A 1 106 ? -7.738 -4.996 -19.188 1 96.94 106 THR A C 1
ATOM 788 O O . THR A 1 106 ? -8.773 -5.348 -18.609 1 96.94 106 THR A O 1
ATOM 791 N N . CYS A 1 107 ? -6.527 -5.438 -18.906 1 97.12 107 CYS A N 1
ATOM 792 C CA . CYS A 1 107 ? -6.312 -6.406 -17.828 1 97.12 107 CYS A CA 1
ATOM 793 C C . CYS A 1 107 ? -5.719 -5.73 -16.609 1 97.12 107 CYS A C 1
ATOM 795 O O . CYS A 1 107 ? -5.98 -6.152 -15.477 1 97.12 107 CYS A O 1
ATOM 797 N N . LEU A 1 108 ? -4.914 -4.77 -16.844 1 98.5 108 LEU A N 1
ATOM 798 C CA . LEU A 1 108 ? -4.203 -4.059 -15.781 1 98.5 108 LEU A CA 1
ATOM 799 C C . LEU A 1 108 ? -4.031 -2.586 -16.141 1 98.5 108 LEU A C 1
ATOM 801 O O . LEU A 1 108 ? -3.723 -2.252 -17.281 1 98.5 108 LEU A O 1
ATOM 805 N N . ASP A 1 109 ? -4.34 -1.691 -15.234 1 98.56 109 ASP A N 1
ATOM 806 C CA . ASP A 1 109 ? -4.145 -0.249 -15.352 1 98.56 109 ASP A CA 1
ATOM 807 C C . ASP A 1 109 ? -3.357 0.294 -14.156 1 98.56 109 ASP A C 1
ATOM 809 O O . ASP A 1 109 ? -3.854 0.295 -13.031 1 98.56 109 ASP A O 1
ATOM 813 N N . VAL A 1 110 ? -2.092 0.775 -14.484 1 98.75 110 VAL A N 1
ATOM 814 C CA . VAL A 1 110 ? -1.232 1.154 -13.367 1 98.75 110 VAL A CA 1
ATOM 815 C C . VAL A 1 110 ? -0.585 2.508 -13.648 1 98.75 110 VAL A C 1
ATOM 817 O O . VAL A 1 110 ? -0.422 2.896 -14.805 1 98.75 110 VAL A O 1
ATOM 820 N N . LEU A 1 111 ? -0.358 3.207 -12.562 1 98.69 111 LEU A N 1
ATOM 821 C CA . LEU A 1 111 ? 0.538 4.355 -12.539 1 98.69 111 LEU A CA 1
ATOM 822 C C . LEU A 1 111 ? 1.92 3.957 -12.031 1 98.69 111 LEU A C 1
ATOM 824 O O . LEU A 1 111 ? 2.037 3.271 -11.016 1 98.69 111 LEU A O 1
ATOM 828 N N . VAL A 1 112 ? 2.904 4.312 -12.789 1 98.81 112 VAL A N 1
ATOM 829 C CA . VAL A 1 112 ? 4.289 3.957 -12.5 1 98.81 112 VAL A CA 1
ATOM 830 C C . VAL A 1 112 ? 5.133 5.223 -12.367 1 98.81 112 VAL A C 1
ATOM 832 O O . VAL A 1 112 ? 5.152 6.059 -13.273 1 98.81 112 VAL A O 1
ATOM 835 N N . ASP A 1 113 ? 5.871 5.328 -11.258 1 98.69 113 ASP A N 1
ATOM 836 C CA . ASP A 1 113 ? 6.621 6.562 -11.031 1 98.69 113 ASP A CA 1
ATOM 837 C C . ASP A 1 113 ? 8.109 6.273 -10.859 1 98.69 113 ASP A C 1
ATOM 839 O O . ASP A 1 113 ? 8.492 5.207 -10.367 1 98.69 113 ASP A O 1
ATOM 843 N N . PHE A 1 114 ? 8.891 7.258 -11.258 1 98.44 114 PHE A N 1
ATOM 844 C CA . PHE A 1 114 ? 10.344 7.223 -11.219 1 98.44 114 PHE A CA 1
ATOM 845 C C . PHE A 1 114 ? 10.898 8.469 -10.539 1 98.44 114 PHE A C 1
ATOM 847 O O . PHE A 1 114 ? 10.289 9.539 -10.602 1 98.44 114 PHE A O 1
ATOM 854 N N . HIS A 1 115 ? 12 8.305 -9.891 1 97.88 115 HIS A N 1
ATOM 855 C CA . HIS A 1 115 ? 12.656 9.375 -9.164 1 97.88 115 HIS A CA 1
ATOM 856 C C . HIS A 1 115 ? 14.148 9.43 -9.484 1 97.88 115 HIS A C 1
ATOM 858 O O . HIS A 1 115 ? 14.797 8.391 -9.617 1 97.88 115 HIS A O 1
ATOM 864 N N . THR A 1 116 ? 14.648 10.594 -9.625 1 96.94 116 THR A N 1
ATOM 865 C CA . THR A 1 116 ? 16.078 10.766 -9.891 1 96.94 116 THR A CA 1
ATOM 866 C C . THR A 1 116 ? 16.906 10.156 -8.766 1 96.94 116 THR A C 1
ATOM 868 O O . THR A 1 116 ? 16.531 10.211 -7.598 1 96.94 116 THR A O 1
ATOM 871 N N . ARG A 1 117 ? 18.047 9.578 -9.141 1 93.88 117 ARG A N 1
ATOM 872 C CA . ARG A 1 117 ? 18.953 9.008 -8.156 1 93.88 117 ARG A CA 1
ATOM 873 C C . ARG A 1 117 ? 19.625 10.102 -7.332 1 93.88 117 ARG A C 1
ATOM 875 O O . ARG A 1 117 ? 20.203 11.039 -7.887 1 93.88 117 ARG A O 1
ATOM 882 N N . GLU A 1 118 ? 19.406 9.953 -6.027 1 90.5 118 GLU A N 1
ATOM 883 C CA . GLU A 1 118 ? 20 10.914 -5.098 1 90.5 118 GLU A CA 1
ATOM 884 C C . GLU A 1 118 ? 20.719 10.203 -3.955 1 90.5 118 GLU A C 1
ATOM 886 O O . GLU A 1 118 ? 20.328 9.094 -3.572 1 90.5 118 GLU A O 1
ATOM 891 N N . PRO A 1 119 ? 21.781 10.945 -3.486 1 89.31 119 PRO A N 1
ATOM 892 C CA . PRO A 1 119 ? 22.375 10.367 -2.275 1 89.31 119 PRO A CA 1
ATOM 893 C C . PRO A 1 119 ? 21.391 10.32 -1.104 1 89.31 119 PRO A C 1
ATOM 895 O O . PRO A 1 119 ? 20.578 11.234 -0.939 1 89.31 119 PRO A O 1
ATOM 898 N N . SER A 1 120 ? 21.594 9.297 -0.319 1 89.75 120 SER A N 1
ATOM 899 C CA . SER A 1 120 ? 20.672 9.109 0.799 1 89.75 120 SER A CA 1
ATOM 900 C C . SER A 1 120 ? 21.125 9.891 2.027 1 89.75 120 SER A C 1
ATOM 902 O O . SER A 1 120 ? 22.312 9.891 2.365 1 89.75 120 SER A O 1
ATOM 904 N N . SER A 1 121 ? 20.203 10.531 2.658 1 90.12 121 SER A N 1
ATOM 905 C CA . SER A 1 121 ? 20.484 11.242 3.9 1 90.12 121 SER A CA 1
ATOM 906 C C . SER A 1 121 ? 19.938 10.492 5.109 1 90.12 121 SER A C 1
ATOM 908 O O . SER A 1 121 ? 20.297 10.789 6.246 1 90.12 121 SER A O 1
ATOM 910 N N . LEU A 1 122 ? 19.094 9.633 4.965 1 93.31 122 LEU A N 1
ATOM 911 C CA . LEU A 1 122 ? 18.453 8.781 5.961 1 93.31 122 LEU A CA 1
ATOM 912 C C . LEU A 1 122 ? 18.328 7.348 5.461 1 93.31 122 LEU A C 1
ATOM 914 O O . LEU A 1 122 ? 17.891 7.113 4.336 1 93.31 122 LEU A O 1
ATOM 918 N N . ASP A 1 123 ? 18.812 6.359 6.34 1 94.5 123 ASP A N 1
ATOM 919 C CA . ASP A 1 123 ? 18.781 4.969 5.895 1 94.5 123 ASP A CA 1
ATOM 920 C C . ASP A 1 123 ? 18.391 4.035 7.039 1 94.5 123 ASP A C 1
ATOM 922 O O . ASP A 1 123 ? 18.984 4.07 8.109 1 94.5 123 ASP A O 1
ATOM 926 N N . TYR A 1 124 ? 17.375 3.27 6.848 1 96.5 124 TYR A N 1
ATOM 927 C CA . TYR A 1 124 ? 17 2.152 7.707 1 96.5 124 TYR A CA 1
ATOM 928 C C . TYR A 1 124 ? 16.078 1.186 6.969 1 96.5 124 TYR A C 1
ATOM 930 O O . TYR A 1 124 ? 15.469 1.545 5.957 1 96.5 124 TYR A O 1
ATOM 938 N N . SER A 1 125 ? 16.031 -0.048 7.414 1 97.62 125 SER A N 1
ATOM 939 C CA . SER A 1 125 ? 15.258 -1.122 6.812 1 97.62 125 SER A CA 1
ATOM 940 C C . SER A 1 125 ? 14.609 -2 7.879 1 97.62 125 SER A C 1
ATOM 942 O O . SER A 1 125 ? 15.281 -2.48 8.789 1 97.62 125 SER A O 1
ATOM 944 N N . ALA A 1 126 ? 13.289 -2.178 7.699 1 98.25 126 ALA A N 1
ATOM 945 C CA . ALA A 1 126 ? 12.633 -3.139 8.586 1 98.25 126 ALA A CA 1
ATOM 946 C C . ALA A 1 126 ? 13.188 -4.543 8.375 1 98.25 126 ALA A C 1
ATOM 948 O O . ALA A 1 126 ? 13.492 -4.934 7.246 1 98.25 126 ALA A O 1
ATOM 949 N N . ASN A 1 127 ? 13.219 -5.309 9.438 1 98 127 ASN A N 1
ATOM 950 C CA . ASN A 1 127 ? 13.555 -6.727 9.359 1 98 127 ASN A CA 1
ATOM 951 C C . ASN A 1 127 ? 12.312 -7.586 9.148 1 98 127 ASN A C 1
ATOM 953 O O . ASN A 1 127 ? 11.195 -7.133 9.367 1 98 127 ASN A O 1
ATOM 957 N N . PRO A 1 128 ? 12.578 -8.797 8.633 1 97.88 128 PRO A N 1
ATOM 958 C CA . PRO A 1 128 ? 11.445 -9.727 8.68 1 97.88 128 PRO A CA 1
ATOM 959 C C . PRO A 1 128 ? 10.844 -9.844 10.078 1 97.88 128 PRO A C 1
ATOM 961 O O . PRO A 1 128 ? 11.547 -9.648 11.078 1 97.88 128 PRO A O 1
ATOM 964 N N . VAL A 1 129 ? 9.594 -10.133 10.109 1 95.5 129 VAL A N 1
ATOM 965 C CA . VAL A 1 129 ? 8.891 -10.188 11.391 1 95.5 129 VAL A CA 1
ATOM 966 C C . VAL A 1 129 ? 9.289 -11.445 12.148 1 95.5 129 VAL A C 1
ATOM 968 O O . VAL A 1 129 ? 9.281 -11.469 13.383 1 95.5 129 VAL A O 1
ATOM 971 N N . MET A 1 130 ? 9.641 -12.461 11.398 1 95.06 130 MET A N 1
ATOM 972 C CA . MET A 1 130 ? 10.07 -13.727 11.984 1 95.06 130 MET A CA 1
ATOM 973 C C . MET A 1 130 ? 11.484 -14.078 11.539 1 95.06 130 MET A C 1
ATOM 975 O O . MET A 1 130 ? 11.945 -13.633 10.492 1 95.06 130 MET A O 1
ATOM 979 N N . ALA A 1 131 ? 12.086 -14.883 12.406 1 97 131 ALA A N 1
ATOM 980 C CA . ALA A 1 131 ? 13.375 -15.445 11.992 1 97 131 ALA A CA 1
ATOM 981 C C . ALA A 1 131 ? 13.172 -16.609 11.031 1 97 131 ALA A C 1
ATOM 983 O O . ALA A 1 131 ? 12.391 -17.531 11.305 1 97 131 ALA A O 1
ATOM 984 N N . TRP A 1 132 ? 13.836 -16.547 9.945 1 98.25 132 TRP A N 1
ATOM 985 C CA . TRP A 1 132 ? 13.734 -17.609 8.945 1 98.25 132 TRP A CA 1
ATOM 986 C C . TRP A 1 132 ? 15.062 -18.328 8.781 1 98.25 132 TRP A C 1
ATOM 988 O O . TRP A 1 132 ? 16.125 -17.719 8.844 1 98.25 132 TRP A O 1
ATOM 998 N N . PRO A 1 133 ? 15 -19.641 8.508 1 98.25 133 PRO A N 1
ATOM 999 C CA . PRO A 1 133 ? 16.25 -20.359 8.227 1 98.25 133 PRO A CA 1
ATOM 1000 C C . PRO A 1 133 ? 16.922 -19.891 6.941 1 98.25 133 PRO A C 1
ATOM 1002 O O . PRO A 1 133 ? 16.266 -19.344 6.059 1 98.25 133 PRO A O 1
ATOM 1005 N N . LYS A 1 134 ? 18.234 -20.125 6.867 1 97.88 134 LYS A N 1
ATOM 1006 C CA . LYS A 1 134 ? 18.969 -19.828 5.637 1 97.88 134 LYS A CA 1
ATOM 1007 C C . LYS A 1 134 ? 18.516 -20.734 4.492 1 97.88 134 LYS A C 1
ATOM 1009 O O . LYS A 1 134 ? 17.969 -21.812 4.727 1 97.88 134 LYS A O 1
ATOM 1014 N N . PRO A 1 135 ? 18.656 -20.281 3.318 1 97.94 135 PRO A N 1
ATOM 1015 C CA . PRO A 1 135 ? 18.156 -21.047 2.182 1 97.94 135 PRO A CA 1
ATOM 1016 C C . PRO A 1 135 ? 18.719 -22.469 2.125 1 97.94 135 PRO A C 1
ATOM 1018 O O . PRO A 1 135 ? 18.031 -23.391 1.709 1 97.94 135 PRO A O 1
ATOM 1021 N N . GLU A 1 136 ? 19.938 -22.641 2.562 1 97.56 136 GLU A N 1
ATOM 1022 C CA . GLU A 1 136 ? 20.562 -23.953 2.518 1 97.56 136 GLU A CA 1
ATOM 1023 C C . GLU A 1 136 ? 19.906 -24.922 3.494 1 97.56 136 GLU A C 1
ATOM 1025 O O . GLU A 1 136 ? 20.078 -26.141 3.387 1 97.56 136 GLU A O 1
ATOM 1030 N N . ASN A 1 137 ? 19.203 -24.375 4.43 1 98.19 137 ASN A N 1
ATOM 1031 C CA . ASN A 1 137 ? 18.516 -25.188 5.43 1 98.19 137 ASN A CA 1
ATOM 1032 C C . ASN A 1 137 ? 17.031 -25.312 5.117 1 98.19 137 ASN A C 1
ATOM 1034 O O . ASN A 1 137 ? 16.234 -25.672 5.984 1 98.19 137 ASN A O 1
ATOM 1038 N N . CYS A 1 138 ? 16.641 -24.938 3.949 1 98.62 138 CYS A N 1
ATOM 1039 C CA . CYS A 1 138 ? 15.25 -25.016 3.506 1 98.62 138 CYS A CA 1
ATOM 1040 C C . CYS A 1 138 ? 15.102 -26.016 2.359 1 98.62 138 CYS A C 1
ATOM 1042 O O . CYS A 1 138 ? 15.953 -26.078 1.47 1 98.62 138 CYS A O 1
ATOM 1044 N N . PRO A 1 139 ? 14.07 -26.812 2.406 1 98.31 139 PRO A N 1
ATOM 1045 C CA . PRO A 1 139 ? 13.836 -27.75 1.298 1 98.31 139 PRO A CA 1
ATOM 1046 C C . PRO A 1 139 ? 13.406 -27.047 0.014 1 98.31 139 PRO A C 1
ATOM 1048 O O . PRO A 1 139 ? 12.906 -25.922 0.064 1 98.31 139 PRO A O 1
ATOM 1051 N N . THR A 1 140 ? 13.586 -27.781 -1.11 1 97.69 140 THR A N 1
ATOM 1052 C CA . THR A 1 140 ? 12.945 -27.344 -2.348 1 97.69 140 THR A CA 1
ATOM 1053 C C . THR A 1 140 ? 11.43 -27.562 -2.275 1 97.69 140 THR A C 1
ATOM 1055 O O . THR A 1 140 ? 10.945 -28.281 -1.404 1 97.69 140 THR A O 1
ATOM 1058 N N . GLY A 1 141 ? 10.781 -26.891 -3.193 1 95 141 GLY A N 1
ATOM 1059 C CA . GLY A 1 141 ? 9.344 -27.125 -3.291 1 95 141 GLY A CA 1
ATOM 1060 C C . GLY A 1 141 ? 8.992 -28.594 -3.498 1 95 141 GLY A C 1
ATOM 1061 O O . GLY A 1 141 ? 8.078 -29.109 -2.855 1 95 141 GLY A O 1
ATOM 1062 N N . PHE A 1 142 ? 9.75 -29.266 -4.312 1 95.62 142 PHE A N 1
ATOM 1063 C CA . PHE A 1 142 ? 9.469 -30.656 -4.637 1 95.62 142 PHE A CA 1
ATOM 1064 C C . PHE A 1 142 ? 9.82 -31.562 -3.465 1 95.62 142 PHE A C 1
ATOM 1066 O O . PHE A 1 142 ? 9.109 -32.531 -3.199 1 95.62 142 PHE A O 1
ATOM 1073 N N . ASP A 1 143 ? 10.883 -31.25 -2.729 1 96.56 143 ASP A N 1
ATOM 1074 C CA . ASP A 1 143 ? 11.219 -32.031 -1.536 1 96.56 143 ASP A CA 1
ATOM 1075 C C . ASP A 1 143 ? 10.148 -31.859 -0.459 1 96.56 143 ASP A C 1
ATOM 1077 O O . ASP A 1 143 ? 9.781 -32.812 0.211 1 96.56 143 ASP A O 1
ATOM 1081 N N . ASN A 1 144 ? 9.727 -30.672 -0.288 1 95.62 144 ASN A N 1
ATOM 1082 C CA . ASN A 1 144 ? 8.648 -30.422 0.668 1 95.62 144 ASN A CA 1
ATOM 1083 C C . ASN A 1 144 ? 7.383 -31.188 0.306 1 95.62 144 ASN A C 1
ATOM 1085 O O . ASN A 1 144 ? 6.75 -31.797 1.172 1 95.62 144 ASN A O 1
ATOM 1089 N N . LEU A 1 145 ? 7.023 -31.094 -0.941 1 94.94 145 LEU A N 1
ATOM 1090 C CA . LEU A 1 145 ? 5.855 -31.812 -1.444 1 94.94 145 LEU A CA 1
ATOM 1091 C C . LEU A 1 145 ? 5.984 -33.312 -1.184 1 94.94 145 LEU A C 1
ATOM 1093 O O . LEU A 1 145 ? 5.059 -33.938 -0.661 1 94.94 145 LEU A O 1
ATOM 1097 N N . SER A 1 146 ? 7.117 -33.875 -1.503 1 95.12 146 SER A N 1
ATOM 1098 C CA . SER A 1 146 ? 7.352 -35.312 -1.324 1 95.12 146 SER A CA 1
ATOM 1099 C C . SER A 1 146 ? 7.266 -35.719 0.146 1 95.12 146 SER A C 1
ATOM 1101 O O . SER A 1 146 ? 6.676 -36.75 0.484 1 95.12 146 SER A O 1
ATOM 1103 N N . SER A 1 147 ? 7.859 -34.906 0.937 1 93.75 147 SER A N 1
ATOM 1104 C CA . SER A 1 147 ? 7.848 -35.188 2.369 1 93.75 147 SER A CA 1
ATOM 1105 C C . SER A 1 147 ? 6.426 -35.188 2.92 1 93.75 147 SER A C 1
ATOM 1107 O O . SER A 1 147 ? 6.051 -36.094 3.668 1 93.75 147 SER A O 1
ATOM 1109 N N . LEU A 1 148 ? 5.617 -34.25 2.541 1 90.88 148 LEU A N 1
ATOM 1110 C CA . LEU A 1 148 ? 4.258 -34.125 3.064 1 90.88 148 LEU A CA 1
ATOM 1111 C C . LEU A 1 148 ? 3.344 -35.188 2.447 1 90.88 148 LEU A C 1
ATOM 1113 O O . LEU A 1 148 ? 2.428 -35.688 3.105 1 90.88 148 LEU A O 1
ATOM 1117 N N . GLN A 1 149 ? 3.621 -35.469 1.189 1 91.69 149 GLN A N 1
ATOM 1118 C CA . GLN A 1 149 ? 2.924 -36.594 0.558 1 91.69 149 GLN A CA 1
ATOM 1119 C C . GLN A 1 149 ? 3.168 -37.875 1.314 1 91.69 149 GLN A C 1
ATOM 1121 O O . GLN A 1 149 ? 2.23 -38.625 1.573 1 91.69 149 GLN A O 1
ATOM 1126 N N . GLY A 1 150 ? 4.395 -38.125 1.623 1 92.69 150 GLY A N 1
ATOM 1127 C CA . GLY A 1 150 ? 4.762 -39.312 2.344 1 92.69 150 GLY A CA 1
ATOM 1128 C C . GLY A 1 150 ? 4.066 -39.438 3.686 1 92.69 150 GLY A C 1
ATOM 1129 O O . GLY A 1 150 ? 3.846 -40.562 4.172 1 92.69 150 GLY A O 1
ATOM 1130 N N . ARG A 1 151 ? 3.625 -38.406 4.18 1 92.12 151 ARG A N 1
ATOM 1131 C CA . ARG A 1 151 ? 2.971 -38.375 5.488 1 92.12 151 ARG A CA 1
ATOM 1132 C C . ARG A 1 151 ? 1.454 -38.438 5.34 1 92.12 151 ARG A C 1
ATOM 1134 O O . ARG A 1 151 ? 0.726 -38.312 6.328 1 92.12 151 ARG A O 1
ATOM 1141 N N . GLY A 1 152 ? 1.002 -38.5 4.105 1 92.38 152 GLY A N 1
ATOM 1142 C CA . GLY A 1 152 ? -0.432 -38.531 3.869 1 92.38 152 GLY A CA 1
ATOM 1143 C C . GLY A 1 152 ? -1.133 -37.219 4.168 1 92.38 152 GLY A C 1
ATOM 1144 O O . GLY A 1 152 ? -2.266 -37.219 4.652 1 92.38 152 GLY A O 1
ATOM 1145 N N . ALA A 1 153 ? -0.385 -36.156 3.898 1 91.44 153 ALA A N 1
ATOM 1146 C CA . ALA A 1 153 ? -0.853 -34.812 4.316 1 91.44 153 ALA A CA 1
ATOM 1147 C C . ALA A 1 153 ? -2.02 -34.375 3.449 1 91.44 153 ALA A C 1
ATOM 1149 O O . ALA A 1 153 ? -2.775 -33.469 3.844 1 91.44 153 ALA A O 1
ATOM 1150 N N . ALA A 1 154 ? -2.174 -34.906 2.244 1 91.56 154 ALA A N 1
ATOM 1151 C CA . ALA A 1 154 ? -3.232 -34.531 1.313 1 91.56 154 ALA A CA 1
ATOM 1152 C C . ALA A 1 154 ? -3.535 -35.656 0.337 1 91.56 154 ALA A C 1
ATOM 1154 O O . ALA A 1 154 ? -2.785 -36.625 0.255 1 91.56 154 ALA A O 1
ATOM 1155 N N . SER A 1 155 ? -4.66 -35.5 -0.319 1 90.94 155 SER A N 1
ATOM 1156 C CA . SER A 1 155 ? -5.031 -36.5 -1.307 1 90.94 155 SER A CA 1
ATOM 1157 C C . SER A 1 155 ? -4.141 -36.438 -2.541 1 90.94 155 SER A C 1
ATOM 1159 O O . SER A 1 155 ? -3.49 -35.406 -2.779 1 90.94 155 SER A O 1
ATOM 1161 N N . ASP A 1 156 ? -4.141 -37.438 -3.312 1 90 156 ASP A N 1
ATOM 1162 C CA . ASP A 1 156 ? -3.344 -37.469 -4.535 1 90 156 ASP A CA 1
ATOM 1163 C C . ASP A 1 156 ? -3.773 -36.375 -5.516 1 90 156 ASP A C 1
ATOM 1165 O O . ASP A 1 156 ? -2.934 -35.781 -6.184 1 90 156 ASP A O 1
ATOM 1169 N N . ASP A 1 157 ? -5.043 -36.219 -5.555 1 87.88 157 ASP A N 1
ATOM 1170 C CA . ASP A 1 157 ? -5.562 -35.219 -6.473 1 87.88 157 ASP A CA 1
ATOM 1171 C C . ASP A 1 157 ? -5.105 -33.812 -6.062 1 87.88 157 ASP A C 1
ATOM 1173 O O . ASP A 1 157 ? -4.711 -33 -6.91 1 87.88 157 ASP A O 1
ATOM 1177 N N . GLU A 1 158 ? -5.148 -33.562 -4.797 1 87.38 158 GLU A N 1
ATOM 1178 C CA . GLU A 1 158 ? -4.695 -32.281 -4.27 1 87.38 158 GLU A CA 1
ATOM 1179 C C . GLU A 1 158 ? -3.207 -32.062 -4.535 1 87.38 158 GLU A C 1
ATOM 1181 O O . GLU A 1 158 ? -2.791 -30.969 -4.949 1 87.38 158 GLU A O 1
ATOM 1186 N N . LEU A 1 159 ? -2.502 -33.062 -4.375 1 90.81 159 LEU A N 1
ATOM 1187 C CA . LEU A 1 159 ? -1.054 -32.969 -4.531 1 90.81 159 LEU A CA 1
ATOM 1188 C C . LEU A 1 159 ? -0.672 -32.812 -6 1 90.81 159 LEU A C 1
ATOM 1190 O O . LEU A 1 159 ? 0.315 -32.156 -6.324 1 90.81 159 LEU A O 1
ATOM 1194 N N . LYS A 1 160 ? -1.434 -33.469 -6.871 1 88.69 160 LYS A N 1
ATOM 1195 C CA . LYS A 1 160 ? -1.197 -33.344 -8.305 1 88.69 160 LYS A CA 1
ATOM 1196 C C . LYS A 1 160 ? -1.356 -31.891 -8.766 1 88.69 160 LYS A C 1
ATOM 1198 O O . LYS A 1 160 ? -0.552 -31.406 -9.555 1 88.69 160 LYS A O 1
ATOM 1203 N N . GLU A 1 161 ? -2.344 -31.219 -8.258 1 84.62 161 GLU A N 1
ATOM 1204 C CA . GLU A 1 161 ? -2.576 -29.812 -8.602 1 84.62 161 GLU A CA 1
ATOM 1205 C C . GLU A 1 161 ? -1.428 -28.922 -8.125 1 84.62 161 GLU A C 1
ATOM 1207 O O . GLU A 1 161 ? -0.94 -28.078 -8.875 1 84.62 161 GLU A O 1
ATOM 1212 N N . TYR A 1 162 ? -1.072 -29.141 -6.906 1 89.31 162 TYR A N 1
ATOM 1213 C CA . TYR A 1 162 ? 0.03 -28.359 -6.352 1 89.31 162 TYR A CA 1
ATOM 1214 C C . TYR A 1 162 ? 1.315 -28.609 -7.137 1 89.31 162 TYR A C 1
ATOM 1216 O O . TYR A 1 162 ? 2.078 -27.672 -7.387 1 89.31 162 TYR A O 1
ATOM 1224 N N . ARG A 1 163 ? 1.552 -29.828 -7.504 1 91.69 163 ARG A N 1
ATOM 1225 C CA . ARG A 1 163 ? 2.744 -30.188 -8.266 1 91.69 163 ARG A CA 1
ATOM 1226 C C . ARG A 1 163 ? 2.793 -29.438 -9.594 1 91.69 163 ARG A C 1
ATOM 1228 O O . ARG A 1 163 ? 3.861 -29 -10.023 1 91.69 163 ARG A O 1
ATOM 1235 N N . GLN A 1 164 ? 1.688 -29.281 -10.227 1 87.88 164 GLN A N 1
ATOM 1236 C CA . GLN A 1 164 ? 1.623 -28.578 -11.5 1 87.88 164 GLN A CA 1
ATOM 1237 C C . GLN A 1 164 ? 1.968 -27.094 -11.32 1 87.88 164 GLN A C 1
ATOM 1239 O O . GLN A 1 164 ? 2.701 -26.531 -12.133 1 87.88 164 GLN A O 1
ATOM 1244 N N . ILE A 1 165 ? 1.429 -26.531 -10.305 1 86.69 165 ILE A N 1
ATOM 1245 C CA . ILE A 1 165 ? 1.71 -25.125 -10.016 1 86.69 165 ILE A CA 1
ATOM 1246 C C . ILE A 1 165 ? 3.199 -24.938 -9.719 1 86.69 165 ILE A C 1
ATOM 1248 O O . ILE A 1 165 ? 3.834 -24.031 -10.25 1 86.69 165 ILE A O 1
ATOM 1252 N N . LEU A 1 166 ? 3.689 -25.828 -8.914 1 89.12 166 LEU A N 1
ATOM 1253 C CA . LEU A 1 166 ? 5.098 -25.797 -8.531 1 89.12 166 LEU A CA 1
ATOM 1254 C C . LEU A 1 166 ? 5.996 -25.922 -9.758 1 89.12 166 LEU A C 1
ATOM 1256 O O . LEU A 1 166 ? 6.992 -25.219 -9.883 1 89.12 166 LEU A O 1
ATOM 1260 N N . ARG A 1 167 ? 5.633 -26.781 -10.656 1 90.62 167 ARG A N 1
ATOM 1261 C CA . ARG A 1 167 ? 6.41 -27 -11.875 1 90.62 167 ARG A CA 1
ATOM 1262 C C . ARG A 1 167 ? 6.469 -25.734 -12.719 1 90.62 167 ARG A C 1
ATOM 1264 O O . ARG A 1 167 ? 7.531 -25.375 -13.234 1 90.62 167 ARG A O 1
ATOM 1271 N N . GLN A 1 168 ? 5.359 -25.094 -12.836 1 88.44 168 GLN A N 1
ATOM 1272 C CA . GLN A 1 168 ? 5.301 -23.875 -13.633 1 88.44 168 GLN A CA 1
ATOM 1273 C C . GLN A 1 168 ? 6.141 -22.766 -13.008 1 88.44 168 GLN A C 1
ATOM 1275 O O . GLN A 1 168 ? 6.891 -22.078 -13.703 1 88.44 168 GLN A O 1
ATOM 1280 N N . HIS A 1 169 ? 5.953 -22.656 -11.766 1 89.5 169 HIS A N 1
ATOM 1281 C CA . HIS A 1 169 ? 6.691 -21.625 -11.047 1 89.5 169 HIS A CA 1
ATOM 1282 C C . HIS A 1 169 ? 8.195 -21.891 -11.094 1 89.5 169 HIS A C 1
ATOM 1284 O O . HIS A 1 169 ? 8.984 -20.969 -11.32 1 89.5 169 HIS A O 1
ATOM 1290 N N . GLU A 1 170 ? 8.578 -23.125 -10.945 1 93 170 GLU A N 1
ATOM 1291 C CA . GLU A 1 170 ? 9.977 -23.516 -10.797 1 93 170 GLU A CA 1
ATOM 1292 C C . GLU A 1 170 ? 10.703 -23.5 -12.141 1 93 170 GLU A C 1
ATOM 1294 O O . GLU A 1 170 ? 11.922 -23.641 -12.195 1 93 170 GLU A O 1
ATOM 1299 N N . LYS A 1 171 ? 9.938 -23.297 -13.188 1 93.12 171 LYS A N 1
ATOM 1300 C CA . LYS A 1 171 ? 10.578 -23.078 -14.484 1 93.12 171 LYS A CA 1
ATOM 1301 C C . LYS A 1 171 ? 11.414 -21.797 -14.484 1 93.12 171 LYS A C 1
ATOM 1303 O O . LYS A 1 171 ? 12.438 -21.719 -15.156 1 93.12 171 LYS A O 1
ATOM 1308 N N . PHE A 1 172 ? 10.977 -20.828 -13.742 1 96 172 PHE A N 1
ATOM 1309 C CA . PHE A 1 172 ? 11.57 -19.5 -13.828 1 96 172 PHE A CA 1
ATOM 1310 C C . PHE A 1 172 ? 12.32 -19.172 -12.547 1 96 172 PHE A C 1
ATOM 1312 O O . PHE A 1 172 ? 13.32 -18.453 -12.578 1 96 172 PHE A O 1
ATOM 1319 N N . ILE A 1 173 ? 11.82 -19.656 -11.453 1 97 173 ILE A N 1
ATOM 1320 C CA . ILE A 1 173 ? 12.297 -19.203 -10.148 1 97 173 ILE A CA 1
ATOM 1321 C C . ILE A 1 173 ? 12.633 -20.422 -9.281 1 97 173 ILE A C 1
ATOM 1323 O O . ILE A 1 173 ? 11.812 -21.328 -9.125 1 97 173 ILE A O 1
ATOM 1327 N N . GLU A 1 174 ? 13.852 -20.422 -8.781 1 97.75 174 GLU A N 1
ATOM 1328 C CA . GLU A 1 174 ? 14.211 -21.391 -7.762 1 97.75 174 GLU A CA 1
ATOM 1329 C C . GLU A 1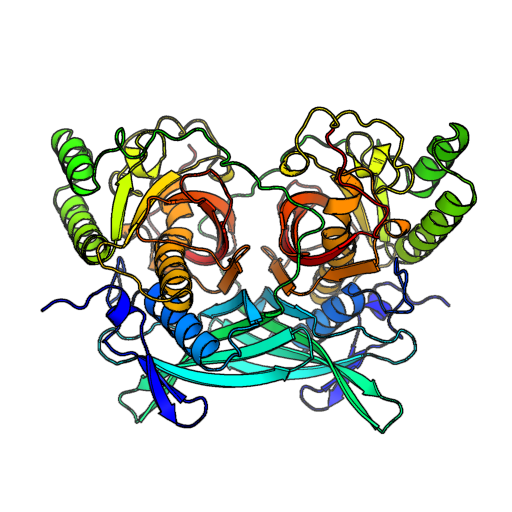 174 ? 13.695 -20.984 -6.387 1 97.75 174 GLU A C 1
ATOM 1331 O O . GLU A 1 174 ? 13.859 -19.828 -5.98 1 97.75 174 GLU A O 1
ATOM 1336 N N . THR A 1 175 ? 13.078 -21.938 -5.711 1 97.31 175 THR A N 1
ATOM 1337 C CA . THR A 1 175 ? 12.469 -21.609 -4.43 1 97.31 175 THR A CA 1
ATOM 1338 C C . THR A 1 175 ? 12.945 -22.562 -3.344 1 97.31 175 THR A C 1
ATOM 1340 O O . THR A 1 175 ? 13.133 -23.75 -3.598 1 97.31 175 THR A O 1
ATOM 1343 N N . ARG A 1 176 ? 13.266 -22.062 -2.176 1 98.44 176 ARG A N 1
ATOM 1344 C CA . ARG A 1 176 ? 13.469 -22.797 -0.929 1 98.44 176 ARG A CA 1
ATOM 1345 C C . ARG A 1 176 ? 12.43 -22.406 0.115 1 98.44 176 ARG A C 1
ATOM 1347 O O . ARG A 1 176 ? 12.328 -21.234 0.483 1 98.44 176 ARG A O 1
ATOM 1354 N N . ILE A 1 177 ? 11.703 -23.406 0.582 1 97.69 177 ILE A N 1
ATOM 1355 C CA . ILE A 1 177 ? 10.539 -23.141 1.419 1 97.69 177 ILE A CA 1
ATOM 1356 C C . ILE A 1 177 ? 10.953 -23.109 2.889 1 97.69 177 ILE A C 1
ATOM 1358 O O . ILE A 1 177 ? 11.547 -24.062 3.391 1 97.69 177 ILE A O 1
ATOM 1362 N N . CYS A 1 178 ? 10.633 -22.047 3.572 1 98.44 178 CYS A N 1
ATOM 1363 C CA . CYS A 1 178 ? 10.93 -21.984 5 1 98.44 178 CYS A CA 1
ATOM 1364 C C . CYS A 1 178 ? 10.016 -22.922 5.781 1 98.44 178 CYS A C 1
ATOM 1366 O O . CYS A 1 178 ? 8.805 -22.719 5.832 1 98.44 178 CYS A O 1
ATOM 1368 N N . PRO A 1 179 ? 10.562 -23.906 6.453 1 97.75 179 PRO A N 1
ATOM 1369 C CA . PRO A 1 179 ? 9.734 -24.938 7.07 1 97.75 179 PRO A CA 1
ATOM 1370 C C . PRO A 1 179 ? 8.992 -24.438 8.305 1 97.75 179 PRO A C 1
ATOM 1372 O O . PRO A 1 179 ? 8.062 -25.094 8.789 1 97.75 179 PRO A O 1
ATOM 1375 N N . ASN A 1 180 ? 9.391 -23.344 8.883 1 98.25 180 ASN A N 1
ATOM 1376 C CA . ASN A 1 180 ? 8.719 -22.828 10.07 1 98.25 180 ASN A CA 1
ATOM 1377 C C . ASN A 1 180 ? 7.629 -21.828 9.711 1 98.25 180 ASN A C 1
ATOM 1379 O O . ASN A 1 180 ? 7.059 -21.188 10.594 1 98.25 180 ASN A O 1
ATOM 1383 N N . GLY A 1 181 ? 7.344 -21.594 8.43 1 98.31 181 GLY A N 1
ATOM 1384 C CA . GLY A 1 181 ? 6.191 -20.844 7.957 1 98.31 181 GLY A CA 1
ATOM 1385 C C . GLY A 1 181 ? 4.973 -21.719 7.715 1 98.31 181 GLY A C 1
ATOM 1386 O O . GLY A 1 181 ? 5.098 -22.938 7.512 1 98.31 181 GLY A O 1
ATOM 1387 N N . VAL A 1 182 ? 3.828 -21.125 7.668 1 98.19 182 VAL A N 1
ATOM 1388 C CA . VAL A 1 182 ? 2.584 -21.859 7.5 1 98.19 182 VAL A CA 1
ATOM 1389 C C . VAL A 1 182 ? 2.582 -22.562 6.145 1 98.19 182 VAL A C 1
ATOM 1391 O O . VAL A 1 182 ? 2.279 -23.766 6.062 1 98.19 182 VAL A O 1
ATOM 1394 N N . SER A 1 183 ? 2.957 -21.844 5.117 1 96.94 183 SER A N 1
ATOM 1395 C CA . SER A 1 183 ? 2.928 -22.391 3.764 1 96.94 183 SER A CA 1
ATOM 1396 C C . SER A 1 183 ? 3.828 -23.609 3.641 1 96.94 183 SER A C 1
ATOM 1398 O O . SER A 1 183 ? 3.51 -24.547 2.908 1 96.94 183 SER A O 1
ATOM 1400 N N . GLY A 1 184 ? 4.957 -23.562 4.324 1 96.81 184 GLY A N 1
ATOM 1401 C CA . GLY A 1 184 ? 5.867 -24.703 4.297 1 96.81 184 GLY A CA 1
ATOM 1402 C C . GLY A 1 184 ? 5.324 -25.922 5.02 1 96.81 184 GLY A C 1
ATOM 1403 O O . GLY A 1 184 ? 5.664 -27.047 4.676 1 96.81 184 GLY A O 1
ATOM 1404 N N . GLN A 1 185 ? 4.457 -25.703 5.945 1 97.31 185 GLN A N 1
ATOM 1405 C CA . GLN A 1 185 ? 3.959 -26.781 6.785 1 97.31 185 GLN A CA 1
ATOM 1406 C C . GLN A 1 185 ? 2.695 -27.406 6.195 1 97.31 185 GLN A C 1
ATOM 1408 O O . GLN A 1 185 ? 2.42 -28.594 6.402 1 97.31 185 GLN A O 1
ATOM 1413 N N . ASN A 1 186 ? 1.965 -26.594 5.371 1 96.5 186 ASN A N 1
ATOM 1414 C CA . ASN A 1 186 ? 0.705 -27.156 4.887 1 96.5 186 ASN A CA 1
ATOM 1415 C C . ASN A 1 186 ? 0.624 -27.125 3.363 1 96.5 186 ASN A C 1
ATOM 1417 O O . ASN A 1 186 ? -0.468 -27.172 2.795 1 96.5 186 ASN A O 1
ATOM 1421 N N . LEU A 1 187 ? 1.729 -26.922 2.744 1 94.06 187 LEU A N 1
ATOM 1422 C CA . LEU A 1 187 ? 1.827 -26.891 1.29 1 94.06 187 LEU A CA 1
ATOM 1423 C C . LEU A 1 187 ? 0.922 -25.812 0.708 1 94.06 187 LEU A C 1
ATOM 1425 O O . LEU A 1 187 ? 0.07 -26.094 -0.137 1 94.06 187 LEU A O 1
ATOM 1429 N N . SER A 1 188 ? 1.133 -24.547 1.205 1 93.81 188 SER A N 1
ATOM 1430 C CA . SER A 1 188 ? 0.414 -23.359 0.747 1 93.81 188 SER A CA 1
ATOM 1431 C C . SER A 1 188 ? -1.096 -23.562 0.829 1 93.81 188 SER A C 1
ATOM 1433 O O . SER A 1 188 ? -1.841 -23.062 -0.017 1 93.81 188 SER A O 1
ATOM 1435 N N . GLY A 1 189 ? -1.546 -24.469 1.738 1 93.88 189 GLY A N 1
ATOM 1436 C CA . GLY A 1 189 ? -2.969 -24.609 2.008 1 93.88 189 GLY A CA 1
ATOM 1437 C C . GLY A 1 189 ? -3.564 -25.875 1.417 1 93.88 189 GLY A C 1
ATOM 1438 O O . GLY A 1 189 ? -4.668 -26.266 1.791 1 93.88 189 GLY A O 1
ATOM 1439 N N . VAL A 1 190 ? -2.873 -26.547 0.545 1 92.88 190 VAL A N 1
ATOM 1440 C CA . VAL A 1 190 ? -3.377 -27.75 -0.084 1 92.88 190 VAL A CA 1
ATOM 1441 C C . VAL A 1 190 ? -3.609 -28.828 0.977 1 92.88 190 VAL A C 1
ATOM 1443 O O . VAL A 1 190 ? -4.613 -29.547 0.935 1 92.88 190 VAL A O 1
ATOM 1446 N N . ALA A 1 191 ? -2.615 -28.969 1.882 1 93.88 191 ALA A N 1
ATOM 1447 C CA . ALA A 1 191 ? -2.781 -29.844 3.035 1 93.88 191 ALA A CA 1
ATOM 1448 C C . ALA A 1 191 ? -3.52 -29.141 4.164 1 93.88 191 ALA A C 1
ATOM 1450 O O . ALA A 1 191 ? -2.965 -28.938 5.246 1 93.88 191 ALA A O 1
ATOM 1451 N N . SER A 1 192 ? -4.742 -28.875 3.963 1 91.62 192 SER A N 1
ATOM 1452 C CA . SER A 1 192 ? -5.523 -27.953 4.793 1 91.62 192 SER A CA 1
ATOM 1453 C C . SER A 1 192 ? -5.77 -28.547 6.18 1 91.62 192 SER A C 1
ATOM 1455 O O . SER A 1 192 ? -6.102 -27.812 7.113 1 91.62 192 SER A O 1
ATOM 1457 N N . LYS A 1 193 ? -5.574 -29.812 6.355 1 91.56 193 LYS A N 1
ATOM 1458 C CA . LYS A 1 193 ? -5.887 -30.453 7.629 1 91.56 193 LYS A CA 1
ATOM 1459 C C . LYS A 1 193 ? -4.637 -30.594 8.492 1 91.56 193 LYS A C 1
ATOM 1461 O O . LYS A 1 193 ? -4.723 -31.016 9.648 1 91.56 193 LYS A O 1
ATOM 1466 N N . VAL A 1 194 ? -3.535 -30.281 7.941 1 94.62 194 VAL A N 1
ATOM 1467 C CA . VAL A 1 194 ? -2.285 -30.422 8.68 1 94.62 194 VAL A CA 1
ATOM 1468 C C . VAL A 1 194 ? -2.146 -29.266 9.672 1 94.62 194 VAL A C 1
ATOM 1470 O O . VAL A 1 194 ? -2.248 -28.094 9.297 1 94.62 194 VAL A O 1
ATOM 1473 N N . PRO A 1 195 ? -1.936 -29.625 10.93 1 95.56 195 PRO A N 1
ATOM 1474 C CA . PRO A 1 195 ? -1.677 -28.547 11.883 1 95.56 195 PRO A CA 1
ATOM 1475 C C . PRO A 1 195 ? -0.351 -27.828 11.625 1 95.56 195 PRO A C 1
ATOM 1477 O O . PRO A 1 195 ? 0.597 -28.453 11.125 1 95.56 195 PRO A O 1
ATOM 1480 N N . THR A 1 196 ? -0.298 -26.594 11.906 1 97.25 196 THR A N 1
ATOM 1481 C CA . THR A 1 196 ? 0.932 -25.812 11.789 1 97.25 196 THR A CA 1
ATOM 1482 C C . THR A 1 196 ? 1.365 -25.281 13.156 1 97.25 196 THR A C 1
ATOM 1484 O O . THR A 1 196 ? 0.557 -25.203 14.078 1 97.25 196 THR A O 1
ATOM 1487 N N . THR A 1 197 ? 2.619 -24.922 13.273 1 98.06 197 THR A N 1
ATOM 1488 C CA . THR A 1 197 ? 3.178 -24.422 14.523 1 98.06 197 THR A CA 1
ATOM 1489 C C . THR A 1 197 ? 2.643 -23.031 14.828 1 98.06 197 THR A C 1
ATOM 1491 O O . THR A 1 197 ? 2.889 -22.484 15.914 1 98.06 197 THR A O 1
ATOM 1494 N N . GLN A 1 198 ? 1.849 -22.453 13.898 1 97.88 198 GLN A N 1
ATOM 1495 C CA . GLN A 1 198 ? 1.321 -21.109 14.109 1 97.88 198 GLN A CA 1
ATOM 1496 C C . GLN A 1 198 ? -0.194 -21.141 14.289 1 97.88 198 GLN A C 1
ATOM 1498 O O . GLN A 1 198 ? -0.845 -20.094 14.25 1 97.88 198 GLN A O 1
ATOM 1503 N N . ASP A 1 199 ? -0.733 -22.266 14.477 1 97.19 199 ASP A N 1
ATOM 1504 C CA . ASP A 1 199 ? -2.186 -22.391 14.523 1 97.19 199 ASP A CA 1
ATOM 1505 C C . ASP A 1 199 ? -2.762 -21.688 15.75 1 97.19 199 ASP A C 1
ATOM 1507 O O . ASP A 1 199 ? -3.945 -21.344 15.773 1 97.19 199 ASP A O 1
ATOM 1511 N N . TYR A 1 200 ? -1.939 -21.469 16.766 1 96.75 200 TYR A N 1
ATOM 1512 C CA . TYR A 1 200 ? -2.408 -20.781 17.953 1 96.75 200 TYR A CA 1
ATOM 1513 C C . TYR A 1 200 ? -2.572 -19.297 17.703 1 96.75 200 TYR A C 1
ATOM 1515 O O . TYR A 1 200 ? -3.182 -18.578 18.5 1 96.75 200 TYR A O 1
ATOM 1523 N N . LEU A 1 201 ? -2.09 -18.781 16.672 1 96.75 201 LEU A N 1
ATOM 1524 C CA . LEU A 1 201 ? -2.154 -17.359 16.328 1 96.75 201 LEU A CA 1
ATOM 1525 C C . LEU A 1 201 ? -3.385 -17.062 15.477 1 96.75 201 LEU A C 1
ATOM 1527 O O . LEU A 1 201 ? -3.795 -17.891 14.656 1 96.75 201 LEU A O 1
ATOM 1531 N N . PRO A 1 202 ? -3.955 -15.812 15.648 1 96 202 PRO A N 1
ATOM 1532 C CA . PRO A 1 202 ? -4.93 -15.391 14.641 1 96 202 PRO A CA 1
ATOM 1533 C C . PRO A 1 202 ? -4.328 -15.305 13.242 1 96 202 PRO A C 1
ATOM 1535 O O . PRO A 1 202 ? -3.115 -15.125 13.094 1 96 202 PRO A O 1
ATOM 1538 N N . VAL A 1 203 ? -5.133 -15.414 12.219 1 96.75 203 VAL A N 1
ATOM 1539 C CA . VAL A 1 203 ? -4.711 -15.438 10.82 1 96.75 203 VAL A CA 1
ATOM 1540 C C . VAL A 1 203 ? -3.812 -14.234 10.531 1 96.75 203 VAL A C 1
ATOM 1542 O O . VAL A 1 203 ? -2.834 -14.352 9.789 1 96.75 203 VAL A O 1
ATOM 1545 N N . THR A 1 204 ? -4.07 -13.109 11.195 1 97.44 204 THR A N 1
ATOM 1546 C CA . THR A 1 204 ? -3.41 -11.852 10.891 1 97.44 204 THR A CA 1
ATOM 1547 C C . THR A 1 204 ? -2.006 -11.812 11.484 1 97.44 204 THR A C 1
ATOM 1549 O O . THR A 1 204 ? -1.211 -10.93 11.164 1 97.44 204 THR A O 1
ATOM 1552 N N . LEU A 1 205 ? -1.66 -12.805 12.312 1 97.56 205 LEU A N 1
ATOM 1553 C CA . LEU A 1 205 ? -0.334 -12.836 12.914 1 97.56 205 LEU A CA 1
ATOM 1554 C C . LEU A 1 205 ? 0.497 -13.977 12.344 1 97.56 205 LEU A C 1
ATOM 1556 O O . LEU A 1 205 ? 1.683 -14.109 12.648 1 97.56 205 LEU A O 1
ATOM 1560 N N . LYS A 1 206 ? -0.076 -14.789 11.508 1 98 206 LYS A N 1
ATOM 1561 C CA . LYS A 1 206 ? 0.641 -15.883 10.859 1 98 206 LYS A CA 1
ATOM 1562 C C . LYS A 1 206 ? 1.553 -15.367 9.75 1 98 206 LYS A C 1
ATOM 1564 O O . LYS A 1 206 ? 1.305 -14.305 9.188 1 98 206 LYS A O 1
ATOM 1569 N N . ARG A 1 207 ? 2.635 -16.141 9.547 1 98.56 207 ARG A N 1
ATOM 1570 C CA . ARG A 1 207 ? 3.613 -15.773 8.531 1 98.56 207 ARG A CA 1
ATOM 1571 C C . ARG A 1 207 ? 4.043 -16.984 7.715 1 98.56 207 ARG A C 1
ATOM 1573 O O . ARG A 1 207 ? 4.027 -18.109 8.219 1 98.56 207 ARG A O 1
ATOM 1580 N N . SER A 1 208 ? 4.352 -16.734 6.508 1 98.44 208 SER A N 1
ATOM 1581 C CA . SER A 1 208 ? 5.008 -17.641 5.574 1 98.44 208 SER A CA 1
ATOM 1582 C C . SER A 1 208 ? 6.168 -16.969 4.855 1 98.44 208 SER A C 1
ATOM 1584 O O . SER A 1 208 ? 6.145 -15.75 4.652 1 98.44 208 SER A O 1
ATOM 1586 N N . ALA A 1 209 ? 7.145 -17.75 4.52 1 98.38 209 ALA A N 1
ATOM 1587 C CA . ALA A 1 209 ? 8.25 -17.156 3.768 1 98.38 209 ALA A CA 1
ATOM 1588 C C . ALA A 1 209 ? 8.945 -18.219 2.904 1 98.38 209 ALA A C 1
A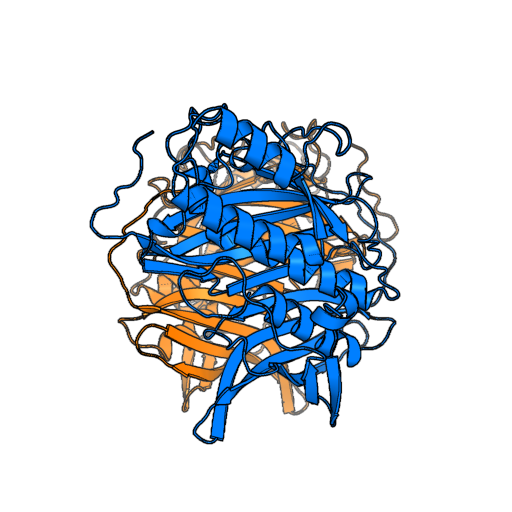TOM 1590 O O . ALA A 1 209 ? 8.891 -19.406 3.209 1 98.38 209 ALA A O 1
ATOM 1591 N N . GLU A 1 210 ? 9.516 -17.812 1.9 1 97.88 210 GLU A N 1
ATOM 1592 C CA . GLU A 1 210 ? 10.359 -18.625 1.035 1 97.88 210 GLU A CA 1
ATOM 1593 C C . GLU A 1 210 ? 11.516 -17.812 0.46 1 97.88 210 GLU A C 1
ATOM 1595 O O . GLU A 1 210 ? 11.406 -16.594 0.29 1 97.88 210 GLU A O 1
ATOM 1600 N N . TRP A 1 211 ? 12.586 -18.438 0.207 1 98.62 211 TRP A N 1
ATOM 1601 C CA . TRP A 1 211 ? 13.703 -17.875 -0.547 1 98.62 211 TRP A CA 1
ATOM 1602 C C . TRP A 1 211 ? 13.516 -18.109 -2.045 1 98.62 211 TRP A C 1
ATOM 1604 O O . TRP A 1 211 ? 13.086 -19.172 -2.469 1 98.62 211 TRP A O 1
ATOM 1614 N N . SER A 1 212 ? 13.805 -17.078 -2.82 1 98.19 212 SER A N 1
ATOM 1615 C CA . SER A 1 212 ? 13.625 -17.172 -4.266 1 98.19 212 SER A CA 1
ATOM 1616 C C . SER A 1 212 ? 14.781 -16.516 -5.008 1 98.19 212 SER A C 1
ATOM 1618 O O . SER A 1 212 ? 15.352 -15.531 -4.539 1 98.19 212 SER A O 1
ATOM 1620 N N . ARG A 1 213 ? 15.141 -17.031 -6.141 1 98.5 213 ARG A N 1
ATOM 1621 C CA . ARG A 1 213 ? 16.062 -16.391 -7.074 1 98.5 213 ARG A CA 1
ATOM 1622 C C . ARG A 1 213 ? 15.797 -16.844 -8.508 1 98.5 213 ARG A C 1
ATOM 1624 O O . ARG A 1 213 ? 15.188 -17.906 -8.727 1 98.5 213 ARG A O 1
ATOM 1631 N N . SER A 1 214 ? 16.234 -16.062 -9.414 1 98.5 214 SER A N 1
ATOM 1632 C CA . SER A 1 214 ? 16.031 -16.375 -10.828 1 98.5 214 SER A CA 1
ATOM 1633 C C . SER A 1 214 ? 16.828 -17.609 -11.242 1 98.5 214 SER A C 1
ATOM 1635 O O . SER A 1 214 ? 17.969 -17.781 -10.836 1 98.5 214 SER A O 1
ATOM 1637 N N . ARG A 1 215 ? 16.234 -18.469 -12.094 1 97.25 215 ARG A N 1
ATOM 1638 C CA . ARG A 1 215 ? 16.953 -19.625 -12.617 1 97.25 215 ARG A CA 1
ATOM 1639 C C . ARG A 1 215 ? 17.797 -19.25 -13.82 1 97.25 215 ARG A C 1
ATOM 1641 O O . ARG A 1 215 ? 18.688 -20 -14.219 1 97.25 215 ARG A O 1
ATOM 1648 N N . SER A 1 216 ? 17.484 -18.125 -14.398 1 96.62 216 SER A N 1
ATOM 1649 C CA . SER A 1 216 ? 18.219 -17.656 -15.578 1 96.62 216 SER A CA 1
ATOM 1650 C C . SER A 1 216 ? 18.844 -16.297 -15.336 1 96.62 216 SER A C 1
ATOM 1652 O O . SER A 1 216 ? 18.422 -15.555 -14.445 1 96.62 216 SER A O 1
ATOM 1654 N N . PRO A 1 217 ? 19.844 -15.961 -16.094 1 97.06 217 PRO A N 1
ATOM 1655 C CA . PRO A 1 217 ? 20.484 -14.656 -15.914 1 97.06 217 PRO A CA 1
ATOM 1656 C C . PRO A 1 217 ? 19.547 -13.492 -16.219 1 97.06 217 PRO A C 1
ATOM 1658 O O . PRO A 1 217 ? 18.703 -13.586 -17.125 1 97.06 217 PRO A O 1
ATOM 1661 N N . LEU A 1 218 ? 19.656 -12.484 -15.461 1 97.94 218 LEU A N 1
ATOM 1662 C CA . LEU A 1 218 ? 19.031 -11.18 -15.672 1 97.94 218 LEU A CA 1
ATOM 1663 C C . LEU A 1 218 ? 20.078 -10.102 -15.898 1 97.94 218 LEU A C 1
ATOM 1665 O O . LEU A 1 218 ? 20.875 -9.805 -15.008 1 97.94 218 LEU A O 1
ATOM 1669 N N . ARG A 1 219 ? 20.047 -9.445 -16.984 1 94.62 219 ARG A N 1
ATOM 1670 C CA . ARG A 1 219 ? 21.188 -8.672 -17.438 1 94.62 219 ARG A CA 1
ATOM 1671 C C . ARG A 1 219 ? 21.047 -7.203 -17.062 1 94.62 219 ARG A C 1
ATOM 1673 O O . ARG A 1 219 ? 22.047 -6.484 -16.953 1 94.62 219 ARG A O 1
ATOM 1680 N N . THR A 1 220 ? 19.906 -6.77 -16.906 1 96.12 220 THR A N 1
ATOM 1681 C CA . THR A 1 220 ? 19.703 -5.344 -16.672 1 96.12 220 THR A CA 1
ATOM 1682 C C . THR A 1 220 ? 18.953 -5.113 -15.367 1 96.12 220 THR A C 1
ATOM 1684 O O . THR A 1 220 ? 18.266 -6.008 -14.875 1 96.12 220 THR A O 1
ATOM 1687 N N . SER A 1 221 ? 19.094 -3.898 -14.812 1 96.12 221 SER A N 1
ATOM 1688 C CA . SER A 1 221 ? 18.344 -3.496 -13.625 1 96.12 221 SER A CA 1
ATOM 1689 C C . SER A 1 221 ? 16.844 -3.615 -13.867 1 96.12 221 SER A C 1
ATOM 1691 O O . SER A 1 221 ? 16.109 -4.047 -12.977 1 96.12 221 SER A O 1
ATOM 1693 N N . ASN A 1 222 ? 16.453 -3.303 -15.07 1 96.56 222 ASN A N 1
ATOM 1694 C CA . ASN A 1 222 ? 15.047 -3.361 -15.422 1 96.56 222 ASN A CA 1
ATOM 1695 C C . ASN A 1 222 ? 14.516 -4.793 -15.383 1 96.56 222 ASN A C 1
ATOM 1697 O O . ASN A 1 222 ? 13.414 -5.035 -14.891 1 96.56 222 ASN A O 1
ATOM 1701 N N . GLU A 1 223 ? 15.312 -5.699 -15.891 1 97.94 223 GLU A N 1
ATOM 1702 C CA . GLU A 1 223 ? 14.922 -7.105 -15.836 1 97.94 223 GLU A CA 1
ATOM 1703 C C . GLU A 1 223 ? 14.781 -7.578 -14.391 1 97.94 223 GLU A C 1
ATOM 1705 O O . GLU A 1 223 ? 13.844 -8.312 -14.062 1 97.94 223 GLU A O 1
ATOM 1710 N N . ASN A 1 224 ? 15.719 -7.16 -13.555 1 98.56 224 ASN A N 1
ATOM 1711 C CA . ASN A 1 224 ? 15.664 -7.543 -12.148 1 98.56 224 ASN A CA 1
ATOM 1712 C C . ASN A 1 224 ? 14.414 -7 -11.469 1 98.56 224 ASN A C 1
ATOM 1714 O O . ASN A 1 224 ? 13.742 -7.727 -10.734 1 98.56 224 ASN A O 1
ATOM 1718 N N . LEU A 1 225 ? 14.07 -5.766 -11.734 1 98.56 225 LEU A N 1
ATOM 1719 C CA . LEU A 1 225 ? 12.883 -5.164 -11.148 1 98.56 225 LEU A CA 1
ATOM 1720 C C . LEU A 1 225 ? 11.617 -5.859 -11.641 1 98.56 225 LEU A C 1
ATOM 1722 O O . LEU A 1 225 ? 10.719 -6.16 -10.852 1 98.56 225 LEU A O 1
ATOM 1726 N N . ALA A 1 226 ? 11.578 -6.145 -12.922 1 98.75 226 ALA A N 1
ATOM 1727 C CA . ALA A 1 226 ? 10.438 -6.844 -13.5 1 98.75 226 ALA A CA 1
ATOM 1728 C C . ALA A 1 226 ? 10.312 -8.25 -12.922 1 98.75 226 ALA A C 1
ATOM 1730 O O . ALA A 1 226 ? 9.203 -8.734 -12.688 1 98.75 226 ALA A O 1
ATOM 1731 N N . ALA A 1 227 ? 11.43 -8.891 -12.711 1 98.69 227 ALA A N 1
ATOM 1732 C CA . ALA A 1 227 ? 11.43 -10.227 -12.133 1 98.69 227 ALA A CA 1
ATOM 1733 C C . ALA A 1 227 ? 10.875 -10.219 -10.711 1 98.69 227 ALA A C 1
ATOM 1735 O O . ALA A 1 227 ? 10.109 -11.109 -10.328 1 98.69 227 ALA A O 1
ATOM 1736 N N . VAL A 1 228 ? 11.227 -9.242 -9.961 1 98.56 228 VAL A N 1
ATOM 1737 C CA . VAL A 1 228 ? 10.711 -9.102 -8.602 1 98.56 228 VAL A CA 1
ATOM 1738 C C . VAL A 1 228 ? 9.203 -8.891 -8.633 1 98.56 228 VAL A C 1
ATOM 1740 O O . VAL A 1 228 ? 8.469 -9.5 -7.855 1 98.56 228 VAL A O 1
ATOM 1743 N N . ALA A 1 229 ? 8.781 -8.031 -9.562 1 98.62 229 ALA A N 1
ATOM 1744 C CA . ALA A 1 229 ? 7.344 -7.801 -9.711 1 98.62 229 ALA A CA 1
ATOM 1745 C C . ALA A 1 229 ? 6.613 -9.094 -10.047 1 98.62 229 ALA A C 1
ATOM 1747 O O . ALA A 1 229 ? 5.547 -9.375 -9.492 1 98.62 229 ALA A O 1
ATOM 1748 N N . PHE A 1 230 ? 7.199 -9.867 -10.93 1 98.06 230 PHE A N 1
ATOM 1749 C CA . PHE A 1 230 ? 6.66 -11.156 -11.336 1 98.06 230 PHE A CA 1
ATOM 1750 C C . PHE A 1 230 ? 6.508 -12.086 -10.141 1 98.06 230 PHE A C 1
ATOM 1752 O O . PHE A 1 230 ? 5.441 -12.664 -9.93 1 98.06 230 PHE A O 1
ATOM 1759 N N . LEU A 1 231 ? 7.484 -12.18 -9.375 1 97.5 231 LEU A N 1
ATOM 1760 C CA . LEU A 1 231 ? 7.504 -13.07 -8.219 1 97.5 231 LEU A CA 1
ATOM 1761 C C . LEU A 1 231 ? 6.484 -12.625 -7.172 1 97.5 231 LEU A C 1
ATOM 1763 O O . LEU A 1 231 ? 5.719 -13.445 -6.66 1 97.5 231 LEU A O 1
ATOM 1767 N N . MET A 1 232 ? 6.461 -11.383 -6.832 1 97.5 232 MET A N 1
ATOM 1768 C CA . MET A 1 232 ? 5.742 -10.875 -5.668 1 97.5 232 MET A CA 1
ATOM 1769 C C . MET A 1 232 ? 4.234 -10.961 -5.875 1 97.5 232 MET A C 1
ATOM 1771 O O . MET A 1 232 ? 3.477 -11.094 -4.914 1 97.5 232 MET A O 1
ATOM 1775 N N . ASP A 1 233 ? 3.818 -10.938 -7.074 1 96.19 233 ASP A N 1
ATOM 1776 C CA . ASP A 1 233 ? 2.387 -11.016 -7.352 1 96.19 233 ASP A CA 1
ATOM 1777 C C . ASP A 1 233 ? 1.836 -12.398 -7.008 1 96.19 233 ASP A C 1
ATOM 1779 O O . ASP A 1 233 ? 0.638 -12.547 -6.762 1 96.19 233 ASP A O 1
ATOM 1783 N N . GLY A 1 234 ? 2.555 -13.445 -6.969 1 89.38 234 GLY A N 1
ATOM 1784 C CA . GLY A 1 234 ? 2.145 -14.844 -6.973 1 89.38 234 GLY A CA 1
ATOM 1785 C C . GLY A 1 234 ? 1.526 -15.281 -5.656 1 89.38 234 GLY A C 1
ATOM 1786 O O . GLY A 1 234 ? 0.906 -16.344 -5.586 1 89.38 234 GLY A O 1
ATOM 1787 N N . THR A 1 235 ? 1.57 -14.539 -4.598 1 85.31 235 THR A N 1
ATOM 1788 C CA . THR A 1 235 ? 1.158 -15.219 -3.379 1 85.31 235 THR A CA 1
ATOM 1789 C C . THR A 1 235 ? 0.296 -14.312 -2.51 1 85.31 235 THR A C 1
ATOM 1791 O O . THR A 1 235 ? -0.376 -14.773 -1.588 1 85.31 235 THR A O 1
ATOM 1794 N N . CYS A 1 236 ? 0.159 -13.07 -2.746 1 91.19 236 CYS A N 1
ATOM 1795 C CA . CYS A 1 236 ? -0.57 -12.172 -1.857 1 91.19 236 CYS A CA 1
ATOM 1796 C C . CYS A 1 236 ? -2.047 -12.539 -1.801 1 91.19 236 CYS A C 1
ATOM 1798 O O . CYS A 1 236 ? -2.648 -12.555 -0.725 1 91.19 236 CYS A O 1
ATOM 1800 N N . SER A 1 237 ? -2.574 -12.922 -2.912 1 93.31 237 SER A N 1
ATOM 1801 C CA . SER A 1 237 ? -4.004 -13.211 -2.949 1 93.31 237 SER A CA 1
ATOM 1802 C C . SER A 1 237 ? -4.312 -14.547 -2.273 1 93.31 237 SER A C 1
ATOM 1804 O O . SER A 1 237 ? -5.445 -14.781 -1.844 1 93.31 237 SER A O 1
ATOM 1806 N N . PHE A 1 238 ? -3.332 -15.406 -2.088 1 93.25 238 PHE A N 1
ATOM 1807 C CA . PHE A 1 238 ? -3.568 -16.766 -1.613 1 93.25 238 PHE A CA 1
ATOM 1808 C C . PHE A 1 238 ? -3.23 -16.891 -0.133 1 93.25 238 PHE A C 1
ATOM 1810 O O . PHE A 1 238 ? -3.65 -17.844 0.529 1 93.25 238 PHE A O 1
ATOM 1817 N N . VAL A 1 239 ? -2.506 -15.953 0.343 1 96.12 239 VAL A N 1
ATOM 1818 C CA . VAL A 1 239 ? -1.995 -16.031 1.707 1 96.12 239 VAL A CA 1
ATOM 1819 C C . VAL A 1 239 ? -3.16 -16.141 2.689 1 96.12 239 VAL A C 1
ATOM 1821 O O . VAL A 1 239 ? -3.107 -16.938 3.637 1 96.12 239 VAL A O 1
ATOM 1824 N N . PRO A 1 240 ? -4.27 -15.445 2.479 1 96.19 240 PRO A N 1
ATOM 1825 C CA . PRO A 1 240 ? -5.402 -15.602 3.393 1 96.19 240 PRO A CA 1
ATOM 1826 C C . PRO A 1 240 ? -5.934 -17.031 3.443 1 96.19 240 PRO A C 1
ATOM 1828 O O . PRO A 1 240 ? -6.363 -17.5 4.504 1 96.19 240 PRO A O 1
ATOM 1831 N N . LEU A 1 241 ? -5.906 -17.734 2.311 1 95.06 241 LEU A N 1
ATOM 1832 C CA . LEU A 1 241 ? -6.328 -19.141 2.27 1 95.06 241 LEU A CA 1
ATOM 1833 C C . LEU A 1 241 ? -5.324 -20.031 2.992 1 95.06 241 LEU A C 1
ATOM 1835 O O . LEU A 1 241 ? -5.684 -20.75 3.926 1 95.06 241 LEU A O 1
ATOM 1839 N N . THR A 1 242 ? -4.062 -19.828 2.621 1 95.75 242 THR A N 1
ATOM 1840 C CA . THR A 1 242 ? -2.98 -20.641 3.168 1 95.75 242 THR A CA 1
ATOM 1841 C C . THR A 1 242 ? -2.949 -20.547 4.691 1 95.75 242 THR A C 1
ATOM 1843 O O . THR A 1 242 ? -2.836 -21.562 5.383 1 95.75 242 THR A O 1
ATOM 1846 N N . HIS A 1 243 ? -3.172 -19.375 5.219 1 97 243 HIS A N 1
ATOM 1847 C CA . HIS A 1 243 ? -3.045 -19.125 6.652 1 97 243 HIS A CA 1
ATOM 1848 C C . HIS A 1 243 ? -4.316 -19.516 7.395 1 97 243 HIS A C 1
ATOM 1850 O O . HIS A 1 243 ? -4.363 -19.453 8.625 1 97 243 HIS A O 1
ATOM 1856 N N . ASP A 1 244 ? -5.34 -19.906 6.641 1 95.25 244 ASP A N 1
ATOM 1857 C CA . ASP A 1 244 ? -6.609 -20.281 7.258 1 95.25 244 ASP A CA 1
ATOM 1858 C C . ASP A 1 244 ? -7.027 -21.688 6.867 1 95.25 244 ASP A C 1
ATOM 1860 O O . ASP A 1 244 ? -8.219 -22 6.797 1 95.25 244 ASP A O 1
ATOM 1864 N N . HIS A 1 245 ? -6.023 -22.5 6.504 1 94.31 245 HIS A N 1
ATOM 1865 C CA . HIS A 1 245 ? -6.234 -23.922 6.215 1 94.31 245 HIS A CA 1
ATOM 1866 C C . HIS A 1 245 ? -7.199 -24.109 5.051 1 94.31 245 HIS A C 1
ATOM 1868 O O . HIS A 1 245 ? -8.102 -24.938 5.109 1 94.31 245 HIS A O 1
ATOM 1874 N N . MET A 1 246 ? -7.023 -23.266 4.074 1 93.56 246 MET A N 1
ATOM 1875 C CA . MET A 1 246 ? -7.812 -23.359 2.848 1 93.56 246 MET A CA 1
ATOM 1876 C C . MET A 1 246 ? -6.918 -23.281 1.616 1 93.56 246 MET A C 1
ATOM 1878 O O . MET A 1 246 ? -5.723 -23 1.731 1 93.56 246 MET A O 1
ATOM 1882 N N . TRP A 1 247 ? -7.523 -23.562 0.484 1 90.56 247 TRP A N 1
ATOM 1883 C CA . TRP A 1 247 ? -6.836 -23.516 -0.801 1 90.56 247 TRP A CA 1
ATOM 1884 C C . TRP A 1 247 ? -7.805 -23.188 -1.929 1 90.56 247 TRP A C 1
ATOM 1886 O O . TRP A 1 247 ? -8.93 -22.734 -1.679 1 90.56 247 TRP A O 1
ATOM 1896 N N . PHE A 1 248 ? -7.379 -23.203 -3.189 1 86.75 248 PHE A N 1
ATOM 1897 C CA . PHE A 1 248 ? -8.133 -22.75 -4.352 1 86.75 248 PHE A CA 1
ATOM 1898 C C . PHE A 1 248 ? -9.422 -23.547 -4.504 1 86.75 248 PHE A C 1
ATOM 1900 O O . PHE A 1 248 ? -10.422 -23.031 -5.008 1 86.75 248 PHE A O 1
ATOM 1907 N N . GLN A 1 249 ? -9.445 -24.766 -4.043 1 86.81 249 GLN A N 1
ATOM 1908 C CA . GLN A 1 249 ? -10.641 -25.594 -4.168 1 86.81 249 GLN A CA 1
ATOM 1909 C C . GLN A 1 249 ? -11.742 -25.109 -3.234 1 86.81 249 GLN A C 1
ATOM 1911 O O . GLN A 1 249 ? -12.898 -25.516 -3.365 1 86.81 249 GLN A O 1
ATOM 1916 N N . ASP A 1 250 ? -11.359 -24.297 -2.336 1 91.88 250 ASP A N 1
ATOM 1917 C CA . ASP A 1 250 ? -12.32 -23.859 -1.324 1 91.88 250 ASP A CA 1
ATOM 1918 C C . ASP A 1 250 ? -13.023 -22.578 -1.75 1 91.88 250 ASP A C 1
ATOM 1920 O O . ASP A 1 250 ? -13.93 -22.094 -1.06 1 91.88 250 ASP A O 1
ATOM 1924 N N . VAL A 1 251 ? -12.656 -22.031 -2.922 1 93 251 VAL A N 1
ATOM 1925 C CA . VAL A 1 251 ? -13.172 -20.719 -3.283 1 93 251 VAL A CA 1
ATOM 1926 C C . VAL A 1 251 ? -13.789 -20.781 -4.68 1 93 251 VAL A C 1
ATOM 1928 O O . VAL A 1 251 ? -13.398 -21.594 -5.508 1 93 251 VAL A O 1
ATOM 1931 N N . THR A 1 252 ? -14.734 -19.828 -4.934 1 92.56 252 THR A N 1
ATOM 1932 C CA . THR A 1 252 ? -15.289 -19.641 -6.27 1 92.56 252 THR A CA 1
ATOM 1933 C C . THR A 1 252 ? -14.562 -18.516 -7 1 92.56 252 THR A C 1
ATOM 1935 O O . THR A 1 252 ? -14.617 -18.422 -8.227 1 92.56 252 THR A O 1
ATOM 1938 N N . ALA A 1 253 ? -13.898 -17.625 -6.211 1 91.88 253 ALA A N 1
ATOM 1939 C CA . ALA A 1 253 ? -13.109 -16.516 -6.762 1 91.88 253 ALA A CA 1
ATOM 1940 C C . ALA A 1 253 ? -11.953 -16.156 -5.836 1 91.88 253 ALA A C 1
ATOM 1942 O O . ALA A 1 253 ? -12.125 -16.094 -4.617 1 91.88 253 ALA A O 1
ATOM 1943 N N . CYS A 1 254 ? -10.82 -16.016 -6.336 1 93.75 254 CYS A N 1
ATOM 1944 C CA . CYS A 1 254 ? -9.609 -15.562 -5.66 1 93.75 254 CYS A CA 1
ATOM 1945 C C . CYS A 1 254 ? -8.664 -14.883 -6.641 1 93.75 254 CYS A C 1
ATOM 1947 O O . CYS A 1 254 ? -7.996 -15.555 -7.43 1 93.75 254 CYS A O 1
ATOM 1949 N N . SER A 1 255 ? -8.641 -13.555 -6.594 1 94.12 255 SER A N 1
ATOM 1950 C CA . SER A 1 255 ? -7.805 -12.805 -7.531 1 94.12 255 SER A CA 1
ATOM 1951 C C . SER A 1 255 ? -7.516 -11.398 -7.02 1 94.12 255 SER A C 1
ATOM 1953 O O . SER A 1 255 ? -8.391 -10.758 -6.43 1 94.12 255 SER A O 1
ATOM 1955 N N . SER A 1 256 ? -6.309 -10.977 -7.266 1 96.31 256 SER A N 1
ATOM 1956 C CA . SER A 1 256 ? -5.957 -9.602 -6.914 1 96.31 256 SER A CA 1
ATOM 1957 C C . SER A 1 256 ? -6.793 -8.594 -7.695 1 96.31 256 SER A C 1
ATOM 1959 O O . SER A 1 256 ? -7.047 -8.789 -8.883 1 96.31 256 SER A O 1
ATOM 1961 N N . ILE A 1 257 ? -7.176 -7.523 -7.027 1 97.62 257 ILE A N 1
ATOM 1962 C CA . ILE A 1 257 ? -7.988 -6.527 -7.715 1 97.62 257 ILE A CA 1
ATOM 1963 C C . ILE A 1 257 ? -7.297 -5.168 -7.652 1 97.62 257 ILE A C 1
ATOM 1965 O O . ILE A 1 257 ? -7.652 -4.25 -8.398 1 97.62 257 ILE A O 1
ATOM 1969 N N . ASP A 1 258 ? -6.301 -4.992 -6.816 1 98.44 258 ASP A N 1
ATOM 1970 C CA . ASP A 1 258 ? -5.41 -3.838 -6.879 1 98.44 258 ASP A CA 1
ATOM 1971 C C . ASP A 1 258 ? -3.992 -4.215 -6.445 1 98.44 258 ASP A C 1
ATOM 1973 O O . ASP A 1 258 ? -3.756 -5.336 -5.992 1 98.44 258 ASP A O 1
ATOM 1977 N N . VAL A 1 259 ? -3.092 -3.352 -6.656 1 98.75 259 VAL A N 1
ATOM 1978 C CA . VAL A 1 259 ? -1.702 -3.625 -6.305 1 98.75 259 VAL A CA 1
ATOM 1979 C C . VAL A 1 259 ? -0.98 -2.316 -5.992 1 98.75 259 VAL A C 1
ATOM 1981 O O . VAL A 1 259 ? -1.202 -1.303 -6.656 1 98.75 259 VAL A O 1
ATOM 1984 N N . ALA A 1 260 ? -0.226 -2.289 -4.98 1 98.88 260 ALA A N 1
ATOM 1985 C CA . ALA A 1 260 ? 0.8 -1.29 -4.699 1 98.88 260 ALA A CA 1
ATOM 1986 C C . ALA A 1 260 ? 2.158 -1.946 -4.469 1 98.88 260 ALA A C 1
ATOM 1988 O O . ALA A 1 260 ? 2.344 -2.68 -3.494 1 98.88 260 ALA A O 1
ATOM 1989 N N . LEU A 1 261 ? 3.039 -1.74 -5.355 1 98.88 261 LEU A N 1
ATOM 1990 C CA . LEU A 1 261 ? 4.402 -2.256 -5.289 1 98.88 261 LEU A CA 1
ATOM 1991 C C . LEU A 1 261 ? 5.414 -1.114 -5.23 1 98.88 261 LEU A C 1
ATOM 1993 O O . LEU A 1 261 ? 5.484 -0.296 -6.148 1 98.88 261 LEU A O 1
ATOM 1997 N N . ARG A 1 262 ? 6.148 -1.045 -4.152 1 98.81 262 ARG A N 1
ATOM 1998 C CA . ARG A 1 262 ? 7.176 -0.024 -3.977 1 98.81 262 ARG A CA 1
ATOM 1999 C C . ARG A 1 262 ? 8.57 -0.644 -3.984 1 98.81 262 ARG A C 1
ATOM 2001 O O . ARG A 1 262 ? 8.805 -1.657 -3.326 1 98.81 262 ARG A O 1
ATOM 2008 N N . PHE A 1 263 ? 9.398 -0.057 -4.742 1 98.75 263 PHE A N 1
ATOM 2009 C CA . PHE A 1 263 ? 10.812 -0.416 -4.738 1 98.75 263 PHE A CA 1
ATOM 2010 C C . PHE A 1 263 ? 11.625 0.597 -3.943 1 98.75 263 PHE A C 1
ATOM 2012 O O . PHE A 1 263 ? 11.406 1.805 -4.055 1 98.75 263 PHE A O 1
ATOM 2019 N N . PHE A 1 264 ? 12.594 0.055 -3.193 1 98.06 264 PHE A N 1
ATOM 2020 C CA . PHE A 1 264 ? 13.359 0.941 -2.324 1 98.06 264 PHE A CA 1
ATOM 2021 C C . PHE A 1 264 ? 14.797 1.078 -2.816 1 98.06 264 PHE A C 1
ATOM 2023 O O . PHE A 1 264 ? 15.562 1.894 -2.295 1 98.06 264 PHE A O 1
ATOM 2030 N N . THR A 1 265 ? 15.109 0.26 -3.791 1 95 265 THR A N 1
ATOM 2031 C CA . THR A 1 265 ? 16.422 0.339 -4.438 1 95 265 THR A CA 1
ATOM 2032 C C . THR A 1 265 ? 16.328 -0.131 -5.887 1 95 265 THR A C 1
ATOM 2034 O O . THR A 1 265 ? 15.508 -0.982 -6.223 1 95 265 THR A O 1
ATOM 2037 N N . LYS A 1 266 ? 17.156 0.405 -6.707 1 91.75 266 LYS A N 1
ATOM 2038 C CA . LYS A 1 266 ? 17.297 -0.085 -8.078 1 91.75 266 LYS A CA 1
ATOM 2039 C C . LYS A 1 266 ? 18.328 -1.198 -8.156 1 91.75 266 LYS A C 1
ATOM 2041 O O . LYS A 1 266 ? 18.391 -1.928 -9.148 1 91.75 266 LYS A O 1
ATOM 2046 N N . GLU A 1 267 ? 19.062 -1.283 -7.156 1 92.75 267 GLU A N 1
ATOM 2047 C CA . GLU A 1 267 ? 20.141 -2.258 -7.129 1 92.75 267 GLU A CA 1
ATOM 2048 C C . GLU A 1 267 ? 19.641 -3.623 -6.656 1 92.75 267 GLU A C 1
ATOM 2050 O O . GLU A 1 267 ? 19.906 -4.023 -5.523 1 92.75 267 GLU A O 1
ATOM 2055 N N . VAL A 1 268 ? 19.047 -4.332 -7.547 1 97.31 268 VAL A N 1
ATOM 2056 C CA . VAL A 1 268 ? 18.547 -5.676 -7.27 1 97.31 268 VAL A CA 1
ATOM 2057 C C . VAL A 1 268 ? 19.297 -6.695 -8.117 1 97.31 268 VAL A C 1
ATOM 2059 O O . VAL A 1 268 ? 19.484 -6.496 -9.32 1 97.31 268 VAL A O 1
ATOM 2062 N N . ASN A 1 269 ? 19.812 -7.68 -7.5 1 98.06 269 ASN A N 1
ATOM 2063 C CA . ASN A 1 269 ? 20.328 -8.867 -8.18 1 98.06 269 ASN A CA 1
ATOM 2064 C C . ASN A 1 269 ? 19.5 -10.109 -7.836 1 98.06 269 ASN A C 1
ATOM 2066 O O . ASN A 1 269 ? 19.875 -10.875 -6.949 1 98.06 269 ASN A O 1
ATOM 2070 N N . PHE A 1 270 ? 18.469 -10.352 -8.641 1 98.44 270 PHE A N 1
ATOM 2071 C CA . PHE A 1 270 ? 17.5 -11.391 -8.328 1 98.44 270 PHE A CA 1
ATOM 2072 C C . PHE A 1 270 ? 18.062 -12.766 -8.664 1 98.44 270 PHE A C 1
ATOM 2074 O O . PHE A 1 270 ? 17.406 -13.789 -8.43 1 98.44 270 PHE A O 1
ATOM 2081 N N . GLU A 1 271 ? 19.266 -12.828 -9.148 1 98 271 GLU A N 1
ATOM 2082 C CA . GLU A 1 271 ? 19.953 -14.102 -9.352 1 98 271 GLU A CA 1
ATOM 2083 C C . GLU A 1 271 ? 20.453 -14.672 -8.031 1 98 271 GLU A C 1
ATOM 2085 O O . GLU A 1 271 ? 20.844 -15.844 -7.961 1 98 271 GLU A O 1
ATOM 2090 N N . THR A 1 272 ? 20.516 -13.789 -7.012 1 98.25 272 THR A N 1
ATOM 2091 C CA . THR A 1 272 ? 20.859 -14.242 -5.672 1 98.25 272 THR A CA 1
ATOM 2092 C C . THR A 1 272 ? 19.609 -14.453 -4.82 1 98.25 272 THR A C 1
ATOM 2094 O O . THR A 1 272 ? 18.516 -14.086 -5.23 1 98.25 272 THR A O 1
ATOM 2097 N N . TRP A 1 273 ? 19.828 -15.078 -3.672 1 98.69 273 TRP A N 1
ATOM 2098 C CA . TRP A 1 273 ? 18.688 -15.414 -2.818 1 98.69 273 TRP A CA 1
ATOM 2099 C C . TRP A 1 273 ? 18.047 -14.156 -2.23 1 98.69 273 TRP A C 1
ATOM 2101 O O . TRP A 1 273 ? 18.75 -13.281 -1.724 1 98.69 273 TRP A O 1
ATOM 2111 N N . HIS A 1 274 ? 16.75 -14.164 -2.307 1 98.75 274 HIS A N 1
ATOM 2112 C CA . HIS A 1 274 ? 15.891 -13.18 -1.662 1 98.75 274 HIS A CA 1
ATOM 2113 C C . HIS A 1 274 ? 14.797 -13.859 -0.847 1 98.75 274 HIS A C 1
ATOM 2115 O O . HIS A 1 274 ? 14.25 -14.883 -1.265 1 98.75 274 HIS A O 1
ATOM 2121 N N . ILE A 1 275 ? 14.5 -13.305 0.257 1 98.69 275 ILE A N 1
ATOM 2122 C CA . ILE A 1 275 ? 13.445 -13.898 1.063 1 98.69 275 ILE A CA 1
ATOM 2123 C C . ILE A 1 275 ? 12.172 -13.055 0.957 1 98.69 275 ILE A C 1
ATOM 2125 O O . ILE A 1 275 ? 12.234 -11.828 1.033 1 98.69 275 ILE A O 1
ATOM 2129 N N . VAL A 1 276 ? 11.086 -13.703 0.698 1 98.44 276 VAL A N 1
ATOM 2130 C CA . VAL A 1 276 ? 9.773 -13.078 0.652 1 98.44 276 VAL A CA 1
ATOM 2131 C C . VAL A 1 276 ? 8.945 -13.523 1.86 1 98.44 276 VAL A C 1
ATOM 2133 O O . VAL A 1 276 ? 8.789 -14.719 2.105 1 98.44 276 VAL A O 1
ATOM 2136 N N . GLU A 1 277 ? 8.5 -12.594 2.637 1 98.56 277 GLU A N 1
ATOM 2137 C CA . GLU A 1 277 ? 7.605 -12.836 3.764 1 98.56 277 GLU A CA 1
ATOM 2138 C C . GLU A 1 277 ? 6.219 -12.258 3.5 1 98.56 277 GLU A C 1
ATOM 2140 O O . GLU A 1 277 ? 6.094 -11.156 2.963 1 98.56 277 GLU A O 1
ATOM 2145 N N . ARG A 1 278 ? 5.207 -12.992 3.861 1 98 278 ARG A N 1
ATOM 2146 C CA . ARG A 1 278 ? 3.842 -12.578 3.559 1 98 278 ARG A CA 1
ATOM 2147 C C . ARG A 1 278 ? 2.953 -12.68 4.793 1 98 278 ARG A C 1
ATOM 2149 O O . ARG A 1 278 ? 3.205 -13.492 5.684 1 98 278 ARG A O 1
ATOM 2156 N N . ASN A 1 279 ? 1.932 -11.867 4.801 1 96.81 279 ASN A N 1
ATOM 2157 C CA . ASN A 1 279 ? 0.939 -11.922 5.871 1 96.81 279 ASN A CA 1
ATOM 2158 C C . ASN A 1 279 ? -0.418 -11.406 5.402 1 96.81 279 ASN A C 1
ATOM 2160 O O . ASN A 1 279 ? -0.492 -10.594 4.477 1 96.81 279 ASN A O 1
ATOM 2164 N N . ALA A 1 280 ? -1.457 -11.93 5.977 1 98.19 280 ALA A N 1
ATOM 2165 C CA . ALA A 1 280 ? -2.826 -11.453 5.785 1 98.19 280 ALA A CA 1
ATOM 2166 C C . ALA A 1 280 ? -3.215 -10.453 6.867 1 98.19 280 ALA A C 1
ATOM 2168 O O . ALA A 1 280 ? -2.85 -10.609 8.031 1 98.19 280 ALA A O 1
ATOM 2169 N N . ILE A 1 281 ? -4.047 -9.453 6.5 1 98.44 281 ILE A N 1
ATOM 2170 C CA . ILE A 1 281 ? -4.273 -8.352 7.43 1 98.44 281 ILE A CA 1
ATOM 2171 C C . ILE A 1 281 ? -5.77 -8.195 7.691 1 98.44 281 ILE A C 1
ATOM 2173 O O . ILE A 1 281 ? -6.184 -7.918 8.82 1 98.44 281 ILE A O 1
ATOM 2177 N N . ARG A 1 282 ? -6.566 -8.336 6.637 1 98.38 282 ARG A N 1
ATOM 2178 C CA . ARG A 1 282 ? -7.992 -8.047 6.754 1 98.38 282 ARG A CA 1
ATOM 2179 C C . ARG A 1 282 ? -8.797 -8.891 5.77 1 98.38 282 ARG A C 1
ATOM 2181 O O . ARG A 1 282 ? -8.336 -9.18 4.664 1 98.38 282 ARG A O 1
ATOM 2188 N N . ALA A 1 283 ? -9.93 -9.312 6.141 1 97.19 283 ALA A N 1
ATOM 2189 C CA . ALA A 1 283 ? -10.93 -9.906 5.254 1 97.19 283 ALA A CA 1
ATOM 2190 C C . ALA A 1 283 ? -12.328 -9.406 5.594 1 97.19 283 ALA A C 1
ATOM 2192 O O . ALA A 1 283 ? -12.656 -9.219 6.766 1 97.19 283 ALA A O 1
ATOM 2193 N N . GLY A 1 284 ? -13.062 -9.195 4.641 1 95.75 284 GLY A N 1
ATOM 2194 C CA . GLY A 1 284 ? -14.445 -8.773 4.766 1 95.75 284 GLY A CA 1
ATOM 2195 C C . GLY A 1 284 ? -15.039 -8.297 3.453 1 95.75 284 GLY A C 1
ATOM 2196 O O . GLY A 1 284 ? -14.312 -7.867 2.553 1 95.75 284 GLY A O 1
ATOM 2197 N N . GLY A 1 285 ? -16.406 -8.383 3.303 1 94.44 285 GLY A N 1
ATOM 2198 C CA . GLY A 1 285 ? -17.062 -7.938 2.084 1 94.44 285 GLY A CA 1
ATOM 2199 C C . GLY A 1 285 ? -16.594 -8.688 0.849 1 94.44 285 GLY A C 1
ATOM 2200 O O . GLY A 1 285 ? -16.5 -8.109 -0.237 1 94.44 285 GLY A O 1
ATOM 2201 N N . ASN A 1 286 ? -16.094 -9.922 1.027 1 95.5 286 ASN A N 1
ATOM 2202 C CA . ASN A 1 286 ? -15.562 -10.781 -0.023 1 95.5 286 ASN A CA 1
ATOM 2203 C C . ASN A 1 286 ? -14.297 -10.203 -0.631 1 95.5 286 ASN A C 1
ATOM 2205 O O . ASN A 1 286 ? -14.055 -10.336 -1.832 1 95.5 286 ASN A O 1
ATOM 2209 N N . ARG A 1 287 ? -13.633 -9.5 0.217 1 97.44 287 ARG A N 1
ATOM 2210 C CA . ARG A 1 287 ? -12.297 -9.031 -0.135 1 97.44 287 ARG A CA 1
ATOM 2211 C C . ARG A 1 287 ? -11.297 -9.375 0.957 1 97.44 287 ARG A C 1
ATOM 2213 O O . ARG A 1 287 ? -11.664 -9.555 2.119 1 97.44 287 ARG A O 1
ATOM 2220 N N . THR A 1 288 ? -10.094 -9.547 0.556 1 97.69 288 THR A N 1
ATOM 2221 C CA . THR A 1 288 ? -8.984 -9.75 1.479 1 97.69 288 THR A CA 1
ATOM 2222 C C . THR A 1 288 ? -7.867 -8.742 1.204 1 97.69 288 THR A C 1
ATOM 2224 O O . THR A 1 288 ? -7.789 -8.18 0.112 1 97.69 288 THR A O 1
ATOM 2227 N N . PHE A 1 289 ? -7.18 -8.484 2.223 1 98.75 289 PHE A N 1
ATOM 2228 C CA . PHE A 1 289 ? -6.035 -7.594 2.125 1 98.75 289 PHE A CA 1
ATOM 2229 C C . PHE A 1 289 ? -4.785 -8.242 2.709 1 98.75 289 PHE A C 1
ATOM 2231 O O . PHE A 1 289 ? -4.805 -8.719 3.846 1 98.75 289 PHE A O 1
ATOM 2238 N N . ALA A 1 290 ? -3.689 -8.281 1.896 1 98.69 290 ALA A N 1
ATOM 2239 C CA . ALA A 1 290 ? -2.445 -8.93 2.303 1 98.69 290 ALA A CA 1
ATOM 2240 C C . ALA A 1 290 ? -1.232 -8.125 1.839 1 98.69 290 ALA A C 1
ATOM 2242 O O . ALA A 1 290 ? -1.356 -7.234 0.994 1 98.69 290 ALA A O 1
ATOM 2243 N N . GLU A 1 291 ? -0.11 -8.414 2.455 1 98.06 291 GLU A N 1
ATOM 2244 C CA . GLU A 1 291 ? 1.148 -7.766 2.102 1 98.06 291 GLU A CA 1
ATOM 2245 C C . GLU A 1 291 ? 2.271 -8.781 1.943 1 98.06 291 GLU A C 1
ATOM 2247 O O . GLU A 1 291 ? 2.172 -9.906 2.439 1 98.06 291 GLU A O 1
ATOM 2252 N N . SER A 1 292 ? 3.23 -8.414 1.221 1 98.06 292 SER A N 1
ATOM 2253 C CA . SER A 1 292 ? 4.477 -9.156 1.055 1 98.06 292 SER A CA 1
ATOM 2254 C C . SER A 1 292 ? 5.68 -8.219 1.032 1 98.06 292 SER A C 1
ATOM 2256 O O . SER A 1 292 ? 5.594 -7.105 0.511 1 98.06 292 SER A O 1
ATOM 2258 N N . ARG A 1 293 ? 6.695 -8.633 1.659 1 98.62 293 ARG A N 1
ATOM 2259 C CA . ARG A 1 293 ? 7.969 -7.926 1.671 1 98.62 293 ARG A CA 1
ATOM 2260 C C . ARG A 1 293 ? 9.102 -8.828 1.192 1 98.62 293 ARG A C 1
ATOM 2262 O O . ARG A 1 293 ? 9.086 -10.039 1.437 1 98.62 293 ARG A O 1
ATOM 2269 N N . ILE A 1 294 ? 10.062 -8.234 0.505 1 98.75 294 ILE A N 1
ATOM 2270 C CA . ILE A 1 294 ? 11.164 -9.016 -0.031 1 98.75 294 ILE A CA 1
ATOM 2271 C C . ILE A 1 294 ? 12.492 -8.367 0.359 1 98.75 294 ILE A C 1
ATOM 2273 O O . ILE A 1 294 ? 12.672 -7.156 0.199 1 98.75 294 ILE A O 1
ATOM 2277 N N . TRP A 1 295 ? 13.359 -9.18 0.915 1 98.81 295 TRP A N 1
ATOM 2278 C CA . TRP A 1 295 ? 14.695 -8.742 1.326 1 98.81 295 TRP A CA 1
ATOM 2279 C C . TRP A 1 295 ? 15.773 -9.438 0.497 1 98.81 295 TRP A C 1
ATOM 2281 O O . TRP A 1 295 ? 15.602 -10.586 0.089 1 98.81 295 TRP A O 1
ATOM 2291 N N . ASP A 1 296 ? 16.875 -8.758 0.303 1 97.88 296 ASP A N 1
ATOM 2292 C CA . ASP A 1 296 ? 18.031 -9.422 -0.29 1 97.88 296 ASP A CA 1
ATOM 2293 C C . ASP A 1 296 ? 18.797 -10.227 0.758 1 97.88 296 ASP A C 1
ATOM 2295 O O . ASP A 1 296 ? 18.391 -10.289 1.921 1 97.88 296 ASP A O 1
ATOM 2299 N N . GLY A 1 297 ? 19.844 -10.914 0.347 1 95.06 297 GLY A N 1
ATOM 2300 C CA . GLY A 1 297 ? 20.609 -11.805 1.215 1 95.06 297 GLY A CA 1
ATOM 2301 C C . GLY A 1 297 ? 21.297 -11.078 2.359 1 95.06 297 GLY A C 1
ATOM 2302 O O . GLY A 1 297 ? 21.734 -11.711 3.32 1 95.06 297 GLY A O 1
ATOM 2303 N N . LYS A 1 298 ? 21.312 -9.766 2.258 1 93.75 298 LYS A N 1
ATOM 2304 C CA . LYS A 1 298 ? 21.984 -8.969 3.285 1 93.75 298 LYS A CA 1
ATOM 2305 C C . LYS A 1 298 ? 20.969 -8.406 4.281 1 93.75 298 LYS A C 1
ATOM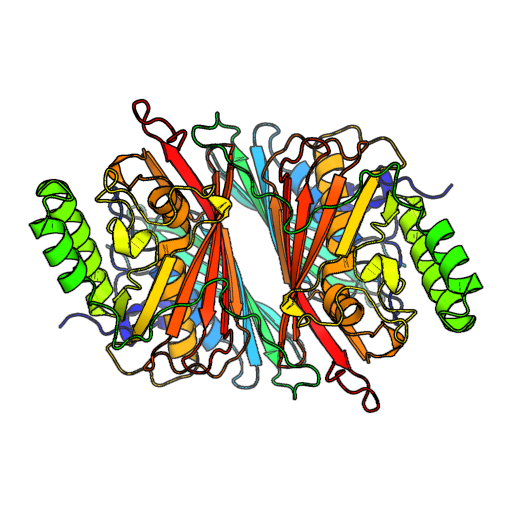 2307 O O . LYS A 1 298 ? 21.344 -7.652 5.188 1 93.75 298 LYS A O 1
ATOM 2312 N N . GLY A 1 299 ? 19.734 -8.688 4.051 1 95.06 299 GLY A N 1
ATOM 2313 C CA . GLY A 1 299 ? 18.703 -8.258 4.98 1 95.06 299 GLY A CA 1
ATOM 2314 C C . GLY A 1 299 ? 18.109 -6.902 4.637 1 95.06 299 GLY A C 1
ATOM 2315 O O . GLY A 1 299 ? 17.375 -6.316 5.434 1 95.06 299 GLY A O 1
ATOM 2316 N N . ASN A 1 300 ? 18.422 -6.371 3.471 1 96.75 300 ASN A N 1
ATOM 2317 C CA . ASN A 1 300 ? 17.828 -5.113 3.021 1 96.75 300 ASN A CA 1
ATOM 2318 C C . ASN A 1 300 ? 16.453 -5.328 2.398 1 96.75 300 ASN A C 1
ATOM 2320 O O . ASN A 1 300 ? 16.312 -6.125 1.471 1 96.75 300 ASN A O 1
ATOM 2324 N N . LEU A 1 301 ? 15.539 -4.574 2.977 1 98.69 301 LEU A N 1
ATOM 2325 C CA . LEU A 1 301 ? 14.219 -4.582 2.354 1 98.69 301 LEU A CA 1
ATOM 2326 C C . LEU A 1 301 ? 14.258 -3.902 0.989 1 98.69 301 LEU A C 1
ATOM 2328 O O . LEU A 1 301 ? 14.484 -2.693 0.901 1 98.69 301 LEU A O 1
ATOM 2332 N N . ILE A 1 302 ? 13.953 -4.656 -0.077 1 98.25 302 ILE A N 1
ATOM 2333 C CA . ILE A 1 302 ? 14.18 -4.051 -1.385 1 98.25 302 ILE A CA 1
ATOM 2334 C C . ILE A 1 302 ? 12.844 -3.65 -2.006 1 98.25 302 ILE A C 1
ATOM 2336 O O . ILE A 1 302 ? 12.789 -2.768 -2.863 1 98.25 302 ILE A O 1
ATOM 2340 N N . ALA A 1 303 ? 11.742 -4.316 -1.573 1 98.75 303 ALA A N 1
ATOM 2341 C CA . ALA A 1 303 ? 10.43 -3.951 -2.109 1 98.75 303 ALA A CA 1
ATOM 2342 C C . ALA A 1 303 ? 9.312 -4.383 -1.163 1 98.75 303 ALA A C 1
ATOM 2344 O O . ALA A 1 303 ? 9.508 -5.246 -0.309 1 98.75 303 ALA A O 1
ATOM 2345 N N . HIS A 1 304 ? 8.227 -3.723 -1.238 1 98.75 304 HIS A N 1
ATOM 2346 C CA . HIS A 1 304 ? 6.992 -3.959 -0.493 1 98.75 304 HIS A CA 1
ATOM 2347 C C . HIS A 1 304 ? 5.789 -4.012 -1.424 1 98.75 304 HIS A C 1
ATOM 2349 O O . HIS A 1 304 ? 5.629 -3.15 -2.293 1 98.75 304 HIS A O 1
ATOM 2355 N N . MET A 1 305 ? 4.973 -5.062 -1.259 1 98.69 305 MET A N 1
ATOM 2356 C CA . MET A 1 305 ? 3.738 -5.152 -2.037 1 98.69 305 MET A CA 1
ATOM 2357 C C . MET A 1 305 ? 2.531 -5.332 -1.124 1 98.69 305 MET A C 1
ATOM 2359 O O . MET A 1 305 ? 2.592 -6.074 -0.144 1 98.69 305 MET A O 1
ATOM 2363 N N . SER A 1 306 ? 1.475 -4.633 -1.424 1 98.62 306 SER A N 1
ATOM 2364 C CA . SER A 1 306 ? 0.168 -4.875 -0.821 1 98.62 306 SER A CA 1
ATOM 2365 C C . SER A 1 306 ? -0.916 -5.004 -1.886 1 98.62 306 SER A C 1
ATOM 2367 O O . SER A 1 306 ? -0.837 -4.371 -2.939 1 98.62 306 SER A O 1
ATOM 2369 N N . GLN A 1 307 ? -1.843 -5.871 -1.609 1 98.56 307 GLN A N 1
ATOM 2370 C CA . GLN A 1 307 ? -2.92 -6.129 -2.561 1 98.56 307 GLN A CA 1
ATOM 2371 C C . GLN A 1 307 ? -4.246 -6.359 -1.841 1 98.56 307 GLN A C 1
ATOM 2373 O O . GLN A 1 307 ? -4.277 -6.977 -0.773 1 98.56 307 GLN A O 1
ATOM 2378 N N . GLN A 1 308 ? -5.309 -5.797 -2.404 1 98.44 308 GLN A N 1
ATOM 2379 C CA . GLN A 1 308 ? -6.633 -6.344 -2.125 1 98.44 308 GLN A CA 1
ATOM 2380 C C . GLN A 1 308 ? -7.035 -7.371 -3.18 1 98.44 308 GLN A C 1
ATOM 2382 O O . GLN A 1 308 ? -6.617 -7.277 -4.336 1 98.44 308 GLN A O 1
ATOM 2387 N N . SER A 1 309 ? -7.758 -8.32 -2.76 1 97.31 309 SER A N 1
ATOM 2388 C CA . SER A 1 309 ? -8.211 -9.398 -3.633 1 97.31 309 SER A CA 1
ATOM 2389 C C . SER A 1 309 ? -9.68 -9.719 -3.402 1 97.31 309 SER A C 1
ATOM 2391 O O . SER A 1 309 ? -10.203 -9.5 -2.307 1 97.31 309 SER A O 1
ATOM 2393 N N . ILE A 1 310 ? -10.297 -10.172 -4.438 1 95.69 310 ILE A N 1
ATOM 2394 C CA . ILE A 1 310 ? -11.602 -10.797 -4.266 1 95.69 310 ILE A CA 1
ATOM 2395 C C . ILE A 1 310 ? -11.43 -12.211 -3.715 1 95.69 310 ILE A C 1
ATOM 2397 O O . ILE A 1 310 ? -10.508 -12.93 -4.105 1 95.69 310 ILE A O 1
ATOM 2401 N N . MET A 1 311 ? -12.203 -12.523 -2.836 1 95.38 311 MET A N 1
ATOM 2402 C CA . MET A 1 311 ? -12.211 -13.867 -2.264 1 95.38 311 MET A CA 1
ATOM 2403 C C . MET A 1 311 ? -13.633 -14.297 -1.906 1 95.38 311 MET A C 1
ATOM 2405 O O . MET A 1 311 ? -14.2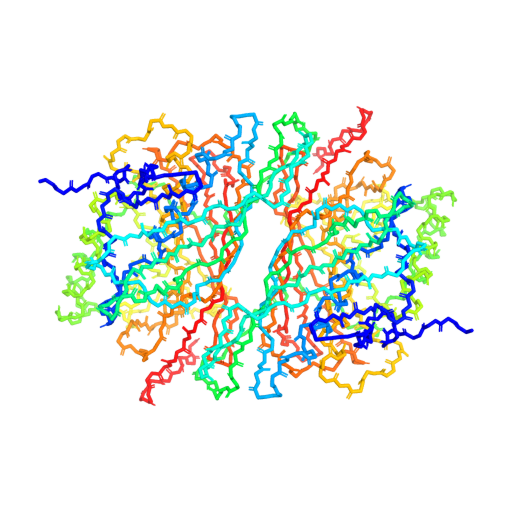5 -13.711 -1.018 1 95.38 311 MET A O 1
ATOM 2409 N N . ARG A 1 312 ? -14.117 -15.312 -2.541 1 94.81 312 ARG A N 1
ATOM 2410 C CA . ARG A 1 312 ? -15.438 -15.875 -2.287 1 94.81 312 ARG A CA 1
ATOM 2411 C C . ARG A 1 312 ? -15.344 -17.359 -1.939 1 94.81 312 ARG A C 1
ATOM 2413 O O . ARG A 1 312 ? -14.977 -18.172 -2.783 1 94.81 312 ARG A O 1
ATOM 2420 N N . LEU A 1 313 ? -15.688 -17.688 -0.765 1 94.94 313 LEU A N 1
ATOM 2421 C CA . LEU A 1 313 ? -15.695 -19.094 -0.368 1 94.94 313 LEU A CA 1
ATOM 2422 C C . LEU A 1 313 ? -16.859 -19.844 -1.019 1 94.94 313 LEU A C 1
ATOM 2424 O O . LEU A 1 313 ? -17.922 -19.266 -1.236 1 94.94 313 LEU A O 1
ATOM 2428 N N . LYS A 1 314 ? -16.562 -21.078 -1.274 1 94.5 314 LYS A N 1
ATOM 2429 C CA . LYS A 1 314 ? -17.672 -21.938 -1.681 1 94.5 314 LYS A CA 1
ATOM 2430 C C . LYS A 1 314 ? -18.703 -22.062 -0.568 1 94.5 314 LYS A C 1
ATOM 2432 O O . LYS A 1 314 ? -18.375 -21.906 0.611 1 94.5 314 LYS A O 1
ATOM 2437 N N . LYS A 1 315 ? -19.969 -22.375 -0.864 1 90.56 315 LYS A N 1
ATOM 2438 C CA . LYS A 1 315 ? -21.094 -22.391 0.066 1 90.56 315 LYS A CA 1
ATOM 2439 C C . LYS A 1 315 ? -20.859 -23.391 1.192 1 90.56 315 LYS A C 1
ATOM 2441 O O . LYS A 1 315 ? -21.25 -23.156 2.336 1 90.56 315 LYS A O 1
ATOM 2446 N N . ASP A 1 316 ? -20.156 -24.406 0.913 1 89.88 316 ASP A N 1
ATOM 2447 C CA . ASP A 1 316 ? -20 -25.469 1.897 1 89.88 316 ASP A CA 1
ATOM 2448 C C . ASP A 1 316 ? -18.719 -25.281 2.715 1 89.88 316 ASP A C 1
ATOM 2450 O O . ASP A 1 316 ? -18.391 -26.109 3.564 1 89.88 316 ASP A O 1
ATOM 2454 N N . VAL A 1 317 ? -18.031 -24.219 2.428 1 90 317 VAL A N 1
ATOM 2455 C CA . VAL A 1 317 ? -16.781 -23.953 3.135 1 90 317 VAL A CA 1
ATOM 2456 C C . VAL A 1 317 ? -17.016 -22.875 4.203 1 90 317 VAL A C 1
ATOM 2458 O O . VAL A 1 317 ? -17.641 -21.859 3.938 1 90 317 VAL A O 1
ATOM 2461 N N . THR A 1 318 ? -16.562 -23.203 5.414 1 82.69 318 THR A N 1
ATOM 2462 C CA . THR A 1 318 ? -16.688 -22.25 6.508 1 82.69 318 THR A CA 1
ATOM 2463 C C . THR A 1 318 ? -15.305 -21.875 7.051 1 82.69 318 THR A C 1
ATOM 2465 O O . THR A 1 318 ? -14.375 -22.688 6.996 1 82.69 318 THR A O 1
ATOM 2468 N N . GLN A 1 319 ? -15.195 -20.625 7.492 1 80.44 319 GLN A N 1
ATOM 2469 C CA . GLN A 1 319 ? -13.961 -20.172 8.109 1 80.44 319 GLN A CA 1
ATOM 2470 C C . GLN A 1 319 ? -13.641 -20.953 9.375 1 80.44 319 GLN A C 1
ATOM 2472 O O . GLN A 1 319 ? -14.547 -21.266 10.164 1 80.44 319 GLN A O 1
ATOM 2477 N N . SER A 1 320 ? -12.32 -21.391 9.406 1 67.44 320 SER A N 1
ATOM 2478 C CA . SER A 1 320 ? -11.891 -22.156 10.57 1 67.44 320 SER A CA 1
ATOM 2479 C C . SER A 1 320 ? -11.883 -21.297 11.828 1 67.44 320 SER A C 1
ATOM 2481 O O . SER A 1 320 ? -11.492 -20.141 11.789 1 67.44 320 SER A O 1
ATOM 2483 N N . ASN A 1 321 ? -12.656 -21.703 12.82 1 59.22 321 ASN A N 1
ATOM 2484 C CA . ASN A 1 321 ? -12.633 -21.047 14.109 1 59.22 321 ASN A CA 1
ATOM 2485 C C . ASN A 1 321 ? -11.336 -21.312 14.867 1 59.22 321 ASN A C 1
ATOM 2487 O O . ASN A 1 321 ? -11.219 -21 16.047 1 59.22 321 ASN A O 1
ATOM 2491 N N . LEU A 1 322 ? -10.352 -21.766 14.203 1 51.91 322 LEU A N 1
ATOM 2492 C CA . LEU A 1 322 ? -9.172 -22.125 14.984 1 51.91 322 LEU A CA 1
ATOM 2493 C C . LEU A 1 322 ? -8.312 -20.906 15.289 1 51.91 322 LEU A C 1
ATOM 2495 O O . LEU A 1 322 ? -8.273 -19.953 14.5 1 51.91 322 LEU A O 1
ATOM 2499 N N . MET B 1 1 ? -17.172 32.438 8.922 1 65.25 1 MET B N 1
ATOM 2500 C CA . MET B 1 1 ? -17.094 31.25 9.773 1 65.25 1 MET B CA 1
ATOM 2501 C C . MET B 1 1 ? -16.156 30.203 9.18 1 65.25 1 MET B C 1
ATOM 2503 O O . MET B 1 1 ? -16.031 30.094 7.961 1 65.25 1 MET B O 1
ATOM 2507 N N . SER B 1 2 ? -15.273 29.641 10.008 1 83.06 2 SER B N 1
ATOM 2508 C CA . SER B 1 2 ? -14.375 28.609 9.539 1 83.06 2 SER B CA 1
ATOM 2509 C C . SER B 1 2 ? -15.148 27.422 8.969 1 83.06 2 SER B C 1
ATOM 2511 O O . SER B 1 2 ? -16.188 27.047 9.5 1 83.06 2 SER B O 1
ATOM 2513 N N . PRO B 1 3 ? -14.734 26.984 7.82 1 92 3 PRO B N 1
ATOM 2514 C CA . PRO B 1 3 ? -15.461 25.859 7.223 1 92 3 PRO B CA 1
ATOM 2515 C C . PRO B 1 3 ? -15.5 24.625 8.125 1 92 3 PRO B C 1
ATOM 2517 O O . PRO B 1 3 ? -14.609 24.438 8.961 1 92 3 PRO B O 1
ATOM 2520 N N . SER B 1 4 ? -16.609 23.906 8.016 1 96.12 4 SER B N 1
ATOM 2521 C CA . SER B 1 4 ? -16.688 22.594 8.648 1 96.12 4 SER B CA 1
ATOM 2522 C C . SER B 1 4 ? -15.844 21.562 7.906 1 96.12 4 SER B C 1
ATOM 2524 O O . SER B 1 4 ? -15.344 21.828 6.812 1 96.12 4 SER B O 1
ATOM 2526 N N . LEU B 1 5 ? -15.68 20.406 8.555 1 97.81 5 LEU B N 1
ATOM 2527 C CA . LEU B 1 5 ? -14.953 19.344 7.883 1 97.81 5 LEU B CA 1
ATOM 2528 C C . LEU B 1 5 ? -15.672 18.922 6.602 1 97.81 5 LEU B C 1
ATOM 2530 O O . LEU B 1 5 ? -15.031 18.719 5.566 1 97.81 5 LEU B O 1
ATOM 2534 N N . SER B 1 6 ? -17 18.828 6.633 1 97.81 6 SER B N 1
ATOM 2535 C CA . SER B 1 6 ? -17.781 18.438 5.465 1 97.81 6 SER B CA 1
ATOM 2536 C C . SER B 1 6 ? -17.547 19.406 4.305 1 97.81 6 SER B C 1
ATOM 2538 O O . SER B 1 6 ? -17.484 18.984 3.146 1 97.81 6 SER B O 1
ATOM 2540 N N . GLU B 1 7 ? -17.375 20.672 4.609 1 97.81 7 GLU B N 1
ATOM 2541 C CA . GLU B 1 7 ? -17.109 21.672 3.576 1 97.81 7 GLU B CA 1
ATOM 2542 C C . GLU B 1 7 ? -15.68 21.562 3.059 1 97.81 7 GLU B C 1
ATOM 2544 O O . GLU B 1 7 ? -15.438 21.703 1.857 1 97.81 7 GLU B O 1
ATOM 2549 N N . GLN B 1 8 ? -14.742 21.312 3.947 1 97.62 8 GLN B N 1
ATOM 2550 C CA . GLN B 1 8 ? -13.328 21.219 3.592 1 97.62 8 GLN B CA 1
ATOM 2551 C C . GLN B 1 8 ? -13.078 20.062 2.631 1 97.62 8 GLN B C 1
ATOM 2553 O O . GLN B 1 8 ? -12.227 20.156 1.747 1 97.62 8 GLN B O 1
ATOM 2558 N N . ILE B 1 9 ? -13.852 19 2.76 1 98.38 9 ILE B N 1
ATOM 2559 C CA . ILE B 1 9 ? -13.617 17.797 1.97 1 98.38 9 ILE B CA 1
ATOM 2560 C C . ILE B 1 9 ? -14.617 17.719 0.82 1 98.38 9 ILE B C 1
ATOM 2562 O O . ILE B 1 9 ? -14.562 16.812 -0.004 1 98.38 9 ILE B O 1
ATOM 2566 N N . GLY B 1 10 ? -15.5 18.672 0.727 1 98.31 10 GLY B N 1
ATOM 2567 C CA . GLY B 1 10 ? -16.625 18.594 -0.196 1 98.31 10 GLY B CA 1
ATOM 2568 C C . GLY B 1 10 ? -16.312 19.188 -1.562 1 98.31 10 GLY B C 1
ATOM 2569 O O . GLY B 1 10 ? -15.398 20 -1.701 1 98.31 10 GLY B O 1
ATOM 2570 N N . VAL B 1 11 ? -17.109 18.734 -2.566 1 98.62 11 VAL B N 1
ATOM 2571 C CA . VAL B 1 11 ? -16.969 19.234 -3.932 1 98.62 11 VAL B CA 1
ATOM 2572 C C . VAL B 1 11 ? -18.328 19.656 -4.48 1 98.62 11 VAL B C 1
ATOM 2574 O O . VAL B 1 11 ? -19.359 19.281 -3.943 1 98.62 11 VAL B O 1
ATOM 2577 N N . GLU B 1 12 ? -18.234 20.469 -5.461 1 98.5 12 GLU B N 1
ATOM 2578 C CA . GLU B 1 12 ? -19.391 20.844 -6.27 1 98.5 12 GLU B CA 1
ATOM 2579 C C . GLU B 1 12 ? -19.188 20.438 -7.727 1 98.5 12 GLU B C 1
ATOM 2581 O O . GLU B 1 12 ? -18.109 20.594 -8.289 1 98.5 12 GLU B O 1
ATOM 2586 N N . SER B 1 13 ? -20.297 19.906 -8.32 1 98.31 13 SER B N 1
ATOM 2587 C CA . SER B 1 13 ? -20.234 19.562 -9.734 1 98.31 13 SER B CA 1
ATOM 2588 C C . SER B 1 13 ? -20.328 20.797 -10.617 1 98.31 13 SER B C 1
ATOM 2590 O O . SER B 1 13 ? -21.188 21.641 -10.422 1 98.31 13 SER B O 1
ATOM 2592 N N . VAL B 1 14 ? -19.438 20.891 -11.57 1 98 14 VAL B N 1
ATOM 2593 C CA . VAL B 1 14 ? -19.469 22.031 -12.484 1 98 14 VAL B CA 1
ATOM 2594 C C . VAL B 1 14 ? -19.578 21.547 -13.922 1 98 14 VAL B C 1
ATOM 2596 O O . VAL B 1 14 ? -19.453 22.328 -14.867 1 98 14 VAL B O 1
ATOM 2599 N N . GLY B 1 15 ? -19.734 20.281 -14.125 1 96.5 15 GLY B N 1
ATOM 2600 C CA . GLY B 1 15 ? -19.875 19.609 -15.414 1 96.5 15 GLY B CA 1
ATOM 2601 C C . GLY B 1 15 ? -19.766 18.109 -15.312 1 96.5 15 GLY B C 1
ATOM 2602 O O . GLY B 1 15 ? -19.531 17.562 -14.234 1 96.5 15 GLY B O 1
ATOM 2603 N N . HIS B 1 16 ? -19.922 17.5 -16.422 1 95.75 16 HIS B N 1
ATOM 2604 C CA . HIS B 1 16 ? -19.828 16.047 -16.422 1 95.75 16 HIS B CA 1
ATOM 2605 C C . HIS B 1 16 ? -18.422 15.594 -16.047 1 95.75 16 HIS B C 1
ATOM 2607 O O . HIS B 1 16 ? -17.469 15.781 -16.797 1 95.75 16 HIS B O 1
ATOM 2613 N N . GLY B 1 17 ? -18.328 15.016 -14.891 1 97.25 17 GLY B N 1
ATOM 2614 C CA . GLY B 1 17 ? -17.047 14.523 -14.398 1 97.25 17 GLY B CA 1
ATOM 2615 C C . GLY B 1 17 ? -16.125 15.633 -13.93 1 97.25 17 GLY B C 1
ATOM 2616 O O . GLY B 1 17 ? -14.93 15.414 -13.758 1 97.25 17 GLY B O 1
ATOM 2617 N N . GLU B 1 18 ? -16.672 16.828 -13.844 1 98.56 18 GLU B N 1
ATOM 2618 C CA . GLU B 1 18 ? -15.883 17.984 -13.43 1 98.56 18 GLU B CA 1
ATOM 2619 C C . GLU B 1 18 ? -16.391 18.547 -12.109 1 98.56 18 GLU B C 1
ATOM 2621 O O . GLU B 1 18 ? -17.594 18.812 -11.961 1 98.56 18 GLU B O 1
ATOM 2626 N N . PHE B 1 19 ? -15.453 18.703 -11.195 1 98.81 19 PHE B N 1
ATOM 2627 C CA . PHE B 1 19 ? -15.812 19.172 -9.859 1 98.81 19 PHE B CA 1
ATOM 2628 C C . PHE B 1 19 ? -14.844 20.25 -9.398 1 98.81 19 PHE B C 1
ATOM 2630 O O . PHE B 1 19 ? -13.734 20.375 -9.922 1 98.81 19 PHE B O 1
ATOM 2637 N N . ILE B 1 20 ? -15.289 21.047 -8.445 1 98.81 20 ILE B N 1
ATOM 2638 C CA . ILE B 1 20 ? -14.461 22.047 -7.781 1 98.81 20 ILE B CA 1
ATOM 2639 C C . ILE B 1 20 ? -14.656 21.953 -6.27 1 98.81 20 ILE B C 1
ATOM 2641 O O . ILE B 1 20 ? -15.766 21.734 -5.789 1 98.81 20 ILE B O 1
ATOM 2645 N N . SER B 1 21 ? -13.562 22.047 -5.539 1 98.75 21 SER B N 1
ATOM 2646 C CA . SER B 1 21 ? -13.664 22 -4.086 1 98.75 21 SER B CA 1
ATOM 2647 C C . SER B 1 21 ? -14.57 23.094 -3.557 1 98.75 21 SER B C 1
ATOM 2649 O O . SER B 1 21 ? -14.617 24.203 -4.117 1 98.75 21 SER B O 1
ATOM 2651 N N . GLN B 1 22 ? -15.25 22.844 -2.475 1 98.31 22 GLN B N 1
ATOM 2652 C CA . GLN B 1 22 ? -16.156 23.828 -1.897 1 98.31 22 GLN B CA 1
ATOM 2653 C C . GLN B 1 22 ? -15.398 24.969 -1.229 1 98.31 22 GLN B C 1
ATOM 2655 O O . GLN B 1 22 ? -15.875 26.109 -1.191 1 98.31 22 GLN B O 1
ATOM 2660 N N . THR B 1 23 ? -14.242 24.672 -0.69 1 97.69 23 THR B N 1
ATOM 2661 C CA . THR B 1 23 ? -13.414 25.672 -0.009 1 97.69 23 THR B CA 1
ATOM 2662 C C . THR B 1 23 ? -11.969 25.594 -0.503 1 97.69 23 THR B C 1
ATOM 2664 O O . THR B 1 23 ? -11.602 24.672 -1.233 1 97.69 23 THR B O 1
ATOM 2667 N N . LEU B 1 24 ? -11.211 26.641 -0.159 1 96.25 24 LEU B N 1
ATOM 2668 C CA . LEU B 1 24 ? -9.773 26.609 -0.383 1 96.25 24 LEU B CA 1
ATOM 2669 C C . LEU B 1 24 ? -9.117 25.531 0.474 1 96.25 24 LEU B C 1
ATOM 2671 O O . LEU B 1 24 ? -9.523 25.312 1.619 1 96.25 24 LEU B O 1
ATOM 2675 N N . PRO B 1 25 ? -8.203 24.797 -0.168 1 95.69 25 PRO B N 1
ATOM 2676 C CA . PRO B 1 25 ? -7.465 23.859 0.682 1 95.69 25 PRO B CA 1
ATOM 2677 C C . PRO B 1 25 ? -6.66 24.562 1.774 1 95.69 25 PRO B C 1
ATOM 2679 O O . PRO B 1 25 ? -6.125 25.656 1.55 1 95.69 25 PRO B O 1
ATOM 2682 N N . MET B 1 26 ? -6.586 23.953 2.854 1 91.31 26 MET B N 1
ATOM 2683 C CA . MET B 1 26 ? -5.895 24.562 3.98 1 91.31 26 MET B CA 1
ATOM 2684 C C . MET B 1 26 ? -4.41 24.219 3.961 1 91.31 26 MET B C 1
ATOM 2686 O O . MET B 1 26 ? -3.998 23.266 3.312 1 91.31 26 MET B O 1
ATOM 2690 N N . ARG B 1 27 ? -3.732 25.078 4.703 1 85 27 ARG B N 1
ATOM 2691 C CA . ARG B 1 27 ? -2.34 24.75 4.996 1 85 27 ARG B CA 1
ATOM 2692 C C . ARG B 1 27 ? -2.229 23.922 6.273 1 85 27 ARG B C 1
ATOM 2694 O O . ARG B 1 27 ? -3.02 24.094 7.199 1 85 27 ARG B O 1
ATOM 2701 N N . MET B 1 28 ? -1.423 23.047 6.191 1 74.62 28 MET B N 1
ATOM 2702 C CA . MET B 1 28 ? -0.997 22.375 7.418 1 74.62 28 MET B CA 1
ATOM 2703 C C . MET B 1 28 ? 0.501 22.547 7.641 1 74.62 28 MET B C 1
ATOM 2705 O O . MET B 1 28 ? 1.113 23.469 7.082 1 74.62 28 MET B O 1
ATOM 2709 N N . ALA B 1 29 ? 1.197 21.531 8.211 1 58.66 29 ALA B N 1
ATOM 2710 C CA . ALA B 1 29 ? 2.598 21.562 8.625 1 58.66 29 ALA B CA 1
ATOM 2711 C C . ALA B 1 29 ? 3.527 21.594 7.418 1 58.66 29 ALA B C 1
ATOM 2713 O O . ALA B 1 29 ? 3.533 20.656 6.605 1 58.66 29 ALA B O 1
ATOM 2714 N N . ASN B 1 30 ? 3.734 22.844 6.801 1 60.12 30 ASN B N 1
ATOM 2715 C CA . ASN B 1 30 ? 4.746 22.781 5.754 1 60.12 30 ASN B CA 1
ATOM 2716 C C . ASN B 1 30 ? 5.707 23.969 5.82 1 60.12 30 ASN B C 1
ATOM 2718 O O . ASN B 1 30 ? 5.309 25.062 6.188 1 60.12 30 ASN B O 1
ATOM 2722 N N . ALA B 1 31 ? 6.84 23.547 5.793 1 57.91 31 ALA B N 1
ATOM 2723 C CA . ALA B 1 31 ? 7.867 24.578 5.668 1 57.91 31 ALA B CA 1
ATOM 2724 C C . ALA B 1 31 ? 7.543 25.531 4.531 1 57.91 31 ALA B C 1
ATOM 2726 O O . ALA B 1 31 ? 7.809 26.734 4.633 1 57.91 31 ALA B O 1
ATOM 2727 N N . ARG B 1 32 ? 6.906 25.047 3.502 1 66.88 32 ARG B N 1
ATOM 2728 C CA . ARG B 1 32 ? 6.516 25.828 2.332 1 66.88 32 ARG B CA 1
ATOM 2729 C C . ARG B 1 32 ? 5.016 26.125 2.34 1 66.88 32 ARG B C 1
ATOM 2731 O O . ARG B 1 32 ? 4.246 25.406 2.988 1 66.88 32 ARG B O 1
ATOM 2738 N N . PRO B 1 33 ? 4.695 27.141 1.733 1 79.06 33 PRO B N 1
ATOM 2739 C CA . PRO B 1 33 ? 3.273 27.484 1.663 1 79.06 33 PRO B CA 1
ATOM 2740 C C . PRO B 1 33 ? 2.492 26.578 0.721 1 79.06 33 PRO B C 1
ATOM 2742 O O . PRO B 1 33 ? 1.972 27.031 -0.299 1 79.06 33 PRO B O 1
ATOM 2745 N N . VAL B 1 34 ? 2.416 25.328 1.056 1 89.25 34 VAL B N 1
ATOM 2746 C CA . VAL B 1 34 ? 1.729 24.312 0.26 1 89.25 34 VAL B CA 1
ATOM 2747 C C . VAL B 1 34 ? 0.517 23.797 1.025 1 89.25 34 VAL B C 1
ATOM 2749 O O . VAL B 1 34 ? 0.515 23.781 2.258 1 89.25 34 VAL B O 1
ATOM 2752 N N . ALA B 1 35 ? -0.486 23.469 0.264 1 93.88 35 ALA B N 1
ATOM 2753 C CA . ALA B 1 35 ? -1.702 22.938 0.867 1 93.88 35 ALA B CA 1
ATOM 2754 C C . ALA B 1 35 ? -1.473 21.516 1.396 1 93.88 35 ALA B C 1
ATOM 2756 O O . ALA B 1 35 ? -0.616 20.797 0.889 1 93.88 35 ALA B O 1
ATOM 2757 N N . TYR B 1 36 ? -2.189 21.219 2.463 1 94.94 36 TYR B N 1
ATOM 2758 C CA . TYR B 1 36 ? -2.197 19.875 3.035 1 94.94 36 TYR B CA 1
ATOM 2759 C C . TYR B 1 36 ? -2.672 18.859 2.014 1 94.94 36 TYR B C 1
ATOM 2761 O O . TYR B 1 36 ? -3.729 19.031 1.401 1 94.94 36 TYR B O 1
ATOM 2769 N N . GLY B 1 37 ? -1.901 17.797 1.832 1 95.88 37 GLY B N 1
ATOM 2770 C CA . GLY B 1 37 ? -2.205 16.766 0.842 1 95.88 37 GLY B CA 1
ATOM 2771 C C . GLY B 1 37 ? -3.557 16.109 1.057 1 95.88 37 GLY B C 1
ATOM 2772 O O . GLY B 1 37 ? -4.207 15.695 0.097 1 95.88 37 GLY B O 1
ATOM 2773 N N . GLY B 1 38 ? -3.963 16.047 2.303 1 96.94 38 GLY B N 1
ATOM 2774 C CA . GLY B 1 38 ? -5.25 15.445 2.627 1 96.94 38 GLY B CA 1
ATOM 2775 C C . GLY B 1 38 ? -6.422 16.188 2.008 1 96.94 38 GLY B C 1
ATOM 2776 O O . GLY B 1 38 ? -7.5 15.609 1.831 1 96.94 38 GLY B O 1
ATOM 2777 N N . CYS B 1 39 ? -6.223 17.453 1.745 1 97.38 39 CYS B N 1
ATOM 2778 C CA . CYS B 1 39 ? -7.27 18.188 1.054 1 97.38 39 CYS B CA 1
ATOM 2779 C C . CYS B 1 39 ? -7.473 17.656 -0.36 1 97.38 39 CYS B C 1
ATOM 2781 O O . CYS B 1 39 ? -8.609 17.422 -0.781 1 97.38 39 CYS B O 1
ATOM 2783 N N . SER B 1 40 ? -6.348 17.438 -1.055 1 98.38 40 SER B N 1
ATOM 2784 C CA . SER B 1 40 ? -6.434 16.891 -2.408 1 98.38 40 SER B CA 1
ATOM 2785 C C . SER B 1 40 ? -7.012 15.477 -2.402 1 98.38 40 SER B C 1
ATOM 2787 O O . SER B 1 40 ? -7.871 15.148 -3.221 1 98.38 40 SER B O 1
ATOM 2789 N N . LEU B 1 41 ? -6.551 14.68 -1.475 1 98.75 41 LEU B N 1
ATOM 2790 C CA . LEU B 1 41 ? -6.977 13.281 -1.427 1 98.75 41 LEU B CA 1
ATOM 2791 C C . LEU B 1 41 ? -8.461 13.18 -1.086 1 98.75 41 LEU B C 1
ATOM 2793 O O . LEU B 1 41 ? -9.195 12.406 -1.707 1 98.75 41 LEU B O 1
ATOM 2797 N N . SER B 1 42 ? -8.906 13.945 -0.134 1 98.75 42 SER B N 1
ATOM 2798 C CA . SER B 1 42 ? -10.297 13.867 0.301 1 98.75 42 SER B CA 1
ATOM 2799 C C . SER B 1 42 ? -11.25 14.383 -0.776 1 98.75 42 SER B C 1
ATOM 2801 O O . SER B 1 42 ? -12.32 13.82 -0.994 1 98.75 42 SER B O 1
ATOM 2803 N N . VAL B 1 43 ? -10.898 15.469 -1.489 1 98.75 43 VAL B N 1
ATOM 2804 C CA . VAL B 1 43 ? -11.758 15.984 -2.553 1 98.75 43 VAL B CA 1
ATOM 2805 C C . VAL B 1 43 ? -11.805 14.984 -3.705 1 98.75 43 VAL B C 1
ATOM 2807 O O . VAL B 1 43 ? -12.828 14.844 -4.375 1 98.75 43 VAL B O 1
ATOM 2810 N N . ALA B 1 44 ? -10.68 14.281 -3.938 1 98.88 44 ALA B N 1
ATOM 2811 C CA . ALA B 1 44 ? -10.68 13.227 -4.945 1 98.88 44 ALA B CA 1
ATOM 2812 C C . ALA B 1 44 ? -11.68 12.125 -4.586 1 98.88 44 ALA B C 1
ATOM 2814 O O . ALA B 1 44 ? -12.414 11.641 -5.445 1 98.88 44 ALA B O 1
ATOM 2815 N N . VAL B 1 45 ? -11.664 11.734 -3.316 1 98.75 45 VAL B N 1
ATOM 2816 C CA . VAL B 1 45 ? -12.609 10.727 -2.842 1 98.75 45 VAL B CA 1
ATOM 2817 C C . VAL B 1 45 ? -14.039 11.211 -3.061 1 98.75 45 VAL B C 1
ATOM 2819 O O . VAL B 1 45 ? -14.875 10.484 -3.607 1 98.75 45 VAL B O 1
ATOM 2822 N N . SER B 1 46 ? -14.25 12.414 -2.67 1 98.69 46 SER B N 1
ATOM 2823 C CA . SER B 1 46 ? -15.586 12.984 -2.793 1 98.69 46 SER B CA 1
ATOM 2824 C C . SER B 1 46 ? -16.031 13.023 -4.25 1 98.69 46 SER B C 1
ATOM 2826 O O . SER B 1 46 ? -17.172 12.648 -4.566 1 98.69 46 SER B O 1
ATOM 2828 N N . ALA B 1 47 ? -15.164 13.461 -5.121 1 98.81 47 ALA B N 1
ATOM 2829 C CA . ALA B 1 47 ? -15.5 13.562 -6.539 1 98.81 47 ALA B CA 1
ATOM 2830 C C . ALA B 1 47 ? -15.766 12.188 -7.137 1 98.81 47 ALA B C 1
ATOM 2832 O O . ALA B 1 47 ? -16.75 12 -7.867 1 98.81 47 ALA B O 1
ATOM 2833 N N . ALA B 1 48 ? -14.922 11.25 -6.84 1 98.62 48 ALA B N 1
ATOM 2834 C CA . ALA B 1 48 ? -15.094 9.891 -7.355 1 98.62 48 ALA B CA 1
ATOM 2835 C C . ALA B 1 48 ? -16.422 9.297 -6.879 1 98.62 48 ALA B C 1
ATOM 2837 O O . ALA B 1 48 ? -17.172 8.719 -7.676 1 98.62 48 ALA B O 1
ATOM 2838 N N . CYS B 1 49 ? -16.672 9.438 -5.594 1 97.62 49 CYS B N 1
ATOM 2839 C CA . CYS B 1 49 ? -17.891 8.875 -5.008 1 97.62 49 CYS B CA 1
ATOM 2840 C C . CYS B 1 49 ? -19.125 9.508 -5.617 1 97.62 49 CYS B C 1
ATOM 2842 O O . CYS B 1 49 ? -20.156 8.852 -5.766 1 97.62 49 CYS B O 1
ATOM 2844 N N . ALA B 1 50 ? -19.031 10.734 -6.012 1 97.31 50 ALA B N 1
ATOM 2845 C CA . ALA B 1 50 ? -20.156 11.453 -6.594 1 97.31 50 ALA B CA 1
ATOM 2846 C C . ALA B 1 50 ? -20.516 10.898 -7.973 1 97.31 50 ALA B C 1
ATOM 2848 O O . ALA B 1 50 ? -21.594 11.148 -8.492 1 97.31 50 ALA B O 1
ATOM 2849 N N . THR B 1 51 ? -19.609 10.164 -8.586 1 96.56 51 THR B N 1
ATOM 2850 C CA . THR B 1 51 ? -19.828 9.672 -9.945 1 96.56 51 THR B CA 1
ATOM 2851 C C . THR B 1 51 ? -20.156 8.18 -9.938 1 96.56 51 THR B C 1
ATOM 2853 O O . THR B 1 51 ? -20.172 7.535 -10.992 1 96.56 51 THR B O 1
ATOM 2856 N N . THR B 1 52 ? -20.344 7.621 -8.82 1 92.5 52 THR B N 1
ATOM 2857 C CA . THR B 1 52 ? -20.531 6.176 -8.742 1 92.5 52 THR B CA 1
ATOM 2858 C C . THR B 1 52 ? -21.906 5.84 -8.18 1 92.5 52 THR B C 1
ATOM 2860 O O . THR B 1 52 ? -22.516 6.66 -7.5 1 92.5 52 THR B O 1
ATOM 2863 N N . LYS B 1 53 ? -22.391 4.656 -8.453 1 91.62 53 LYS B N 1
ATOM 2864 C CA . LYS B 1 53 ? -23.688 4.168 -7.957 1 91.62 53 LYS B CA 1
ATOM 2865 C C . LYS B 1 53 ? -23.625 3.875 -6.461 1 91.62 53 LYS B C 1
ATOM 2867 O O . LYS B 1 53 ? -22.594 3.391 -5.961 1 91.62 53 LYS B O 1
ATOM 2872 N N . PRO B 1 54 ? -24.734 4.062 -5.781 1 90.06 54 PRO B N 1
ATOM 2873 C CA . PRO B 1 54 ? -24.766 3.811 -4.34 1 90.06 54 PRO B CA 1
ATOM 2874 C C . PRO B 1 54 ? -24.531 2.344 -3.988 1 90.06 54 PRO B C 1
ATOM 2876 O O . PRO B 1 54 ? -24.172 2.027 -2.854 1 90.06 54 PRO B O 1
ATOM 2879 N N . SER B 1 55 ? -24.719 1.473 -4.941 1 92.81 55 SER B N 1
ATOM 2880 C CA . SER B 1 55 ? -24.578 0.04 -4.703 1 92.81 55 SER B CA 1
ATOM 2881 C C . SER B 1 55 ? -23.109 -0.392 -4.742 1 92.81 55 SER B C 1
ATOM 2883 O O . SER B 1 55 ? -22.797 -1.534 -4.414 1 92.81 55 SER B O 1
ATOM 2885 N N . LEU B 1 56 ? -22.234 0.518 -5.125 1 95.94 56 LEU B N 1
ATOM 2886 C CA . LEU B 1 56 ? -20.812 0.226 -5.207 1 95.94 56 LEU B CA 1
ATOM 2887 C C . LEU B 1 56 ? -20.047 0.902 -4.07 1 95.94 56 LEU B C 1
ATOM 2889 O O . LEU B 1 56 ? -20.219 2.102 -3.836 1 95.94 56 LEU B O 1
ATOM 2893 N N . ASP B 1 57 ? -19.234 0.109 -3.406 1 96.12 57 ASP B N 1
ATOM 2894 C CA . ASP B 1 57 ? -18.469 0.613 -2.27 1 96.12 57 ASP B CA 1
ATOM 2895 C C . ASP B 1 57 ? -17.031 0.922 -2.67 1 96.12 57 ASP B C 1
ATOM 2897 O O . ASP B 1 57 ? -16.391 0.127 -3.359 1 96.12 57 ASP B O 1
ATOM 2901 N N . LEU B 1 58 ? -16.609 2.109 -2.234 1 98.31 58 LEU B N 1
ATOM 2902 C CA . LEU B 1 58 ? -15.195 2.455 -2.408 1 98.31 58 LEU B CA 1
ATOM 2903 C C . LEU B 1 58 ? -14.297 1.479 -1.652 1 98.31 58 LEU B C 1
ATOM 2905 O O . LEU B 1 58 ? -14.523 1.209 -0.471 1 98.31 58 LEU B O 1
ATOM 2909 N N . TYR B 1 59 ? -13.219 0.901 -2.316 1 98.5 59 TYR B N 1
ATOM 2910 C CA . TYR B 1 59 ? -12.359 -0.007 -1.571 1 98.5 59 TYR B CA 1
ATOM 2911 C C . TYR B 1 59 ? -10.891 0.331 -1.794 1 98.5 59 TYR B C 1
ATOM 2913 O O . TYR B 1 59 ? -10.016 -0.136 -1.056 1 98.5 59 TYR B O 1
ATOM 2921 N N . SER B 1 60 ? -10.602 1.139 -2.82 1 98.81 60 SER B N 1
ATOM 2922 C CA . SER B 1 60 ? -9.195 1.358 -3.133 1 98.81 60 SER B CA 1
ATOM 2923 C C . SER B 1 60 ? -8.984 2.713 -3.799 1 98.81 60 SER B C 1
ATOM 2925 O O . SER B 1 60 ? -9.688 3.061 -4.75 1 98.81 60 SER B O 1
ATOM 2927 N N . ILE B 1 61 ? -8.047 3.484 -3.35 1 98.88 61 ILE B N 1
ATOM 2928 C CA . ILE B 1 61 ? -7.523 4.695 -3.975 1 98.88 61 ILE B CA 1
ATOM 2929 C C . ILE B 1 61 ? -6 4.652 -3.996 1 98.88 61 ILE B C 1
ATOM 2931 O O . ILE B 1 61 ? -5.355 4.629 -2.945 1 98.88 61 ILE B O 1
ATOM 2935 N N . VAL B 1 62 ? -5.414 4.637 -5.176 1 98.88 62 VAL B N 1
ATOM 2936 C CA . VAL B 1 62 ? -3.965 4.551 -5.324 1 98.88 62 VAL B CA 1
ATOM 2937 C C . VAL B 1 62 ? -3.496 5.551 -6.383 1 98.88 62 VAL B C 1
ATOM 2939 O O . VAL B 1 62 ? -4.191 5.793 -7.371 1 98.88 62 VAL B O 1
ATOM 2942 N N . GLY B 1 63 ? -2.359 6.133 -6.105 1 98.75 63 GLY B N 1
ATOM 2943 C CA . GLY B 1 63 ? -1.832 7.07 -7.082 1 98.75 63 GLY B CA 1
ATOM 2944 C C . GLY B 1 63 ? -0.673 7.895 -6.555 1 98.75 63 GLY B C 1
ATOM 2945 O O . GLY B 1 63 ? 0.061 7.449 -5.672 1 98.75 63 GLY B O 1
ATOM 2946 N N . HIS B 1 64 ? -0.501 9.039 -7.246 1 98.69 64 HIS B N 1
ATOM 2947 C CA . HIS B 1 64 ? 0.704 9.805 -6.953 1 98.69 64 HIS B CA 1
ATOM 2948 C C . HIS B 1 64 ? 0.387 11.289 -6.793 1 98.69 64 HIS B C 1
ATOM 2950 O O . HIS B 1 64 ? -0.435 11.836 -7.531 1 98.69 64 HIS B O 1
ATOM 2956 N N . PHE B 1 65 ? 1.042 11.836 -5.797 1 97.81 65 PHE B N 1
ATOM 2957 C CA . PHE B 1 65 ? 1.114 13.289 -5.727 1 97.81 65 PHE B CA 1
ATOM 2958 C C . PHE B 1 65 ? 2.123 13.828 -6.734 1 97.81 65 PHE B C 1
ATOM 2960 O O . PHE B 1 65 ? 3.301 13.461 -6.695 1 97.81 65 PHE B O 1
ATOM 2967 N N . HIS B 1 66 ? 1.725 14.742 -7.582 1 96.75 66 HIS B N 1
ATOM 2968 C CA . HIS B 1 66 ? 2.572 15.195 -8.68 1 96.75 66 HIS B CA 1
ATOM 2969 C C . HIS B 1 66 ? 3.232 16.531 -8.352 1 96.75 66 HIS B C 1
ATOM 2971 O O . HIS B 1 66 ? 4.227 16.906 -8.977 1 96.75 66 HIS B O 1
ATOM 2977 N N . GLY B 1 67 ? 2.686 17.203 -7.422 1 91.62 67 GLY B N 1
ATOM 2978 C CA . GLY B 1 67 ? 3.238 18.484 -7.039 1 91.62 67 GLY B CA 1
ATOM 2979 C C . GLY B 1 67 ? 2.428 19.188 -5.965 1 91.62 67 GLY B C 1
ATOM 2980 O O . GLY B 1 67 ? 1.341 18.734 -5.605 1 91.62 67 GLY B O 1
ATOM 2981 N N . PRO B 1 68 ? 2.965 20.281 -5.516 1 91.69 68 PRO B N 1
ATOM 2982 C CA . PRO B 1 68 ? 2.285 21 -4.445 1 91.69 68 PRO B CA 1
ATOM 2983 C C . PRO B 1 68 ? 1.003 21.688 -4.918 1 91.69 68 PRO B C 1
ATOM 2985 O O . PRO B 1 68 ? 0.928 22.141 -6.059 1 91.69 68 PRO B O 1
ATOM 2988 N N . ALA B 1 69 ? -0.032 21.703 -4.062 1 95 69 ALA B N 1
ATOM 2989 C CA . ALA B 1 69 ? -1.229 22.516 -4.266 1 95 69 ALA B CA 1
ATOM 2990 C C . ALA B 1 69 ? -1.123 23.844 -3.525 1 95 69 ALA B C 1
ATOM 2992 O O . ALA B 1 69 ? -0.575 23.906 -2.422 1 95 69 ALA B O 1
ATOM 2993 N N . SER B 1 70 ? -1.631 24.922 -4.156 1 94.5 70 SER B N 1
ATOM 2994 C CA . SER B 1 70 ? -1.687 26.234 -3.529 1 94.5 70 SER B CA 1
ATOM 2995 C C . SER B 1 70 ? -2.887 26.359 -2.598 1 94.5 70 SER B C 1
ATOM 2997 O O . SER B 1 70 ? -3.99 25.922 -2.939 1 94.5 70 SER B O 1
ATOM 2999 N N . PRO B 1 71 ? -2.625 26.891 -1.409 1 94.31 71 PRO B N 1
ATOM 3000 C CA . PRO B 1 71 ? -3.773 27.141 -0.531 1 94.31 71 PRO B CA 1
ATOM 3001 C C . PRO B 1 71 ? -4.617 28.328 -0.978 1 94.31 71 PRO B C 1
ATOM 3003 O O . PRO B 1 71 ? -5.648 28.625 -0.366 1 94.31 71 PRO B O 1
ATOM 3006 N N . ASN B 1 72 ? -4.23 28.953 -2.078 1 93.69 72 ASN B N 1
ATOM 3007 C CA . ASN B 1 72 ? -4.902 30.172 -2.512 1 93.69 72 ASN B CA 1
ATOM 3008 C C . ASN B 1 72 ? -5.77 29.938 -3.742 1 93.69 72 ASN B C 1
ATOM 3010 O O . ASN B 1 72 ? -6.242 30.891 -4.371 1 93.69 72 ASN B O 1
ATOM 3014 N N . GLU B 1 73 ? -5.859 28.766 -4.125 1 95.88 73 GLU B N 1
ATOM 3015 C CA . GLU B 1 73 ? -6.672 28.359 -5.27 1 95.88 73 GLU B CA 1
ATOM 3016 C C . GLU B 1 73 ? -7.48 27.109 -4.961 1 95.88 73 GLU B C 1
ATOM 3018 O O . GLU B 1 73 ? -6.965 26.172 -4.359 1 95.88 73 GLU B O 1
ATOM 3023 N N . LYS B 1 74 ? -8.727 27.109 -5.348 1 97.5 74 LYS B N 1
ATOM 3024 C CA . LYS B 1 74 ? -9.539 25.922 -5.148 1 97.5 74 LYS B CA 1
ATOM 3025 C C . LYS B 1 74 ? -9.016 24.75 -5.977 1 97.5 74 LYS B C 1
ATOM 3027 O O . LYS B 1 74 ? -8.289 24.953 -6.949 1 97.5 74 LYS B O 1
ATOM 3032 N N . LEU B 1 75 ? -9.367 23.578 -5.551 1 98.62 75 LEU B N 1
ATOM 3033 C CA . LEU B 1 75 ? -8.977 22.359 -6.254 1 98.62 75 LEU B CA 1
ATOM 3034 C C . LEU B 1 75 ? -10.023 21.984 -7.301 1 98.62 75 LEU B C 1
ATOM 3036 O O . LEU B 1 75 ? -11.219 21.984 -7.012 1 98.62 75 LEU B O 1
ATOM 3040 N N . LEU B 1 76 ? -9.547 21.719 -8.445 1 98.75 76 LEU B N 1
ATOM 3041 C CA . LEU B 1 76 ? -10.398 21.172 -9.5 1 98.75 76 LEU B CA 1
ATOM 3042 C C . LEU B 1 76 ? -10.195 19.656 -9.617 1 98.75 76 LEU B C 1
ATOM 3044 O O . LEU B 1 76 ? -9.086 19.156 -9.445 1 98.75 76 LEU B O 1
ATOM 3048 N N . CYS B 1 77 ? -11.273 18.984 -9.891 1 98.62 77 CYS B N 1
ATOM 3049 C CA . CYS B 1 77 ? -11.211 17.531 -10.078 1 98.62 77 CYS B CA 1
ATOM 3050 C C . CYS B 1 77 ? -11.828 17.125 -11.414 1 98.62 77 CYS B C 1
ATOM 3052 O O . CYS B 1 77 ? -12.945 17.516 -11.727 1 98.62 77 CYS B O 1
ATOM 3054 N N . THR B 1 78 ? -11.07 16.422 -12.141 1 98.56 78 THR B N 1
ATOM 3055 C CA . THR B 1 78 ? -11.594 15.742 -13.328 1 98.56 78 THR B CA 1
ATOM 3056 C C . THR B 1 78 ? -11.695 14.242 -13.094 1 98.56 78 THR B C 1
ATOM 3058 O O . THR B 1 78 ? -10.711 13.594 -12.742 1 98.56 78 THR B O 1
ATOM 3061 N N . VAL B 1 79 ? -12.906 13.727 -13.273 1 98.62 79 VAL B N 1
ATOM 3062 C CA . VAL B 1 79 ? -13.172 12.312 -13.047 1 98.62 79 VAL B CA 1
ATOM 3063 C C . VAL B 1 79 ? -13.516 11.633 -14.375 1 98.62 79 VAL B C 1
ATOM 3065 O O . VAL B 1 79 ? -14.445 12.047 -15.07 1 98.62 79 VAL B O 1
ATOM 3068 N N . LYS B 1 80 ? -12.75 10.641 -14.695 1 97.44 80 LYS B N 1
ATOM 3069 C CA . LYS B 1 80 ? -13.016 9.852 -15.891 1 97.44 80 LYS B CA 1
ATOM 3070 C C . LYS B 1 80 ? -13.359 8.406 -15.531 1 97.44 80 LYS B C 1
ATOM 3072 O O . LYS B 1 80 ? -12.641 7.766 -14.758 1 97.44 80 LYS B O 1
ATOM 3077 N N . ASN B 1 81 ? -14.422 7.926 -16.125 1 95.75 81 ASN B N 1
ATOM 3078 C CA . ASN B 1 81 ? -14.773 6.516 -15.984 1 95.75 81 ASN B CA 1
ATOM 3079 C C . ASN B 1 81 ? -13.906 5.633 -16.875 1 95.75 81 ASN B C 1
ATOM 3081 O O . ASN B 1 81 ? -13.969 5.719 -18.094 1 95.75 81 ASN B O 1
ATOM 3085 N N . THR B 1 82 ? -13.148 4.73 -16.266 1 92.81 82 THR B N 1
ATOM 3086 C CA . THR B 1 82 ? -12.227 3.938 -17.062 1 92.81 82 THR B CA 1
ATOM 3087 C C . THR B 1 82 ? -12.664 2.477 -17.109 1 92.81 82 THR B C 1
ATOM 3089 O O . THR B 1 82 ? -12.203 1.711 -17.953 1 92.81 82 THR B O 1
ATOM 3092 N N . ARG B 1 83 ? -13.484 2.086 -16.25 1 91.5 83 ARG B N 1
ATOM 3093 C CA . ARG B 1 83 ? -14.031 0.734 -16.219 1 91.5 83 ARG B CA 1
ATOM 3094 C C . ARG B 1 83 ? -15.43 0.726 -15.602 1 91.5 83 ARG B C 1
ATOM 3096 O O . ARG B 1 83 ? -15.68 1.411 -14.609 1 91.5 83 ARG B O 1
ATOM 3103 N N . GLY B 1 84 ? -16.266 -0.042 -16.188 1 89.69 84 GLY B N 1
ATOM 3104 C CA . GLY B 1 84 ? -17.562 -0.329 -15.594 1 89.69 84 GLY B CA 1
ATOM 3105 C C . GLY B 1 84 ? -18.047 -1.734 -15.891 1 89.69 84 GLY B C 1
ATOM 3106 O O . GLY B 1 84 ? -18.188 -2.117 -17.047 1 89.69 84 GLY B O 1
ATOM 3107 N N . THR B 1 85 ? -18.078 -2.523 -14.891 1 90.5 85 THR B N 1
ATOM 3108 C CA . THR B 1 85 ? -18.688 -3.85 -14.984 1 90.5 85 THR B CA 1
ATOM 3109 C C . THR B 1 85 ? -19.875 -3.969 -14.039 1 90.5 85 THR B C 1
ATOM 3111 O O . THR B 1 85 ? -20.312 -2.977 -13.445 1 90.5 85 THR B O 1
ATOM 3114 N N . ARG B 1 86 ? -20.391 -5.164 -14.008 1 88.88 86 ARG B N 1
ATOM 3115 C CA . ARG B 1 86 ? -21.5 -5.41 -13.086 1 88.88 86 ARG B CA 1
ATOM 3116 C C . ARG B 1 86 ? -21.062 -5.234 -11.633 1 88.88 86 ARG B C 1
ATOM 3118 O O . ARG B 1 86 ? -21.797 -4.691 -10.812 1 88.88 86 ARG B O 1
ATOM 3125 N N . SER B 1 87 ? -19.781 -5.629 -11.383 1 93.94 87 SER B N 1
ATOM 3126 C CA . SER B 1 87 ? -19.391 -5.734 -9.977 1 93.94 87 SER B CA 1
ATOM 3127 C C . SER B 1 87 ? -18.359 -4.664 -9.609 1 93.94 87 SER B C 1
ATOM 3129 O O . SER B 1 87 ? -18.125 -4.414 -8.422 1 93.94 87 SER B O 1
ATOM 3131 N N . PHE B 1 88 ? -17.766 -4.023 -10.688 1 96.31 88 PHE B N 1
ATOM 3132 C CA . PHE B 1 88 ? -16.672 -3.105 -10.383 1 96.31 88 PHE B CA 1
ATOM 3133 C C . PHE B 1 88 ? -16.797 -1.829 -11.211 1 96.31 88 PHE B C 1
ATOM 3135 O O . PHE B 1 88 ? -17.344 -1.847 -12.312 1 96.31 88 PHE B O 1
ATOM 3142 N N . SER B 1 89 ? -16.328 -0.785 -10.648 1 97.44 89 SER B N 1
ATOM 3143 C CA . SER B 1 89 ? -16.172 0.483 -11.352 1 97.44 89 SER B CA 1
ATOM 3144 C C . SER B 1 89 ? -14.844 1.156 -10.977 1 97.44 89 SER B C 1
ATOM 3146 O O . SER B 1 89 ? -14.422 1.108 -9.82 1 97.44 89 SER B O 1
ATOM 3148 N N . THR B 1 90 ? -14.172 1.689 -11.984 1 97.81 90 THR B N 1
ATOM 3149 C CA . THR B 1 90 ? -12.914 2.393 -11.766 1 97.81 90 THR B CA 1
ATOM 3150 C C . THR B 1 90 ? -13 3.832 -12.273 1 97.81 90 THR B C 1
ATOM 3152 O O . THR B 1 90 ? -13.508 4.082 -13.367 1 97.81 90 THR B O 1
ATOM 3155 N N . ARG B 1 91 ? -12.578 4.75 -11.453 1 98.38 91 ARG B N 1
ATOM 3156 C CA . ARG B 1 91 ? -12.438 6.152 -11.828 1 98.38 91 ARG B CA 1
ATOM 3157 C C . ARG B 1 91 ? -10.977 6.582 -11.805 1 98.38 91 ARG B C 1
ATOM 3159 O O . ARG B 1 91 ? -10.219 6.191 -10.914 1 98.38 91 ARG B O 1
ATOM 3166 N N . ARG B 1 92 ? -10.602 7.277 -12.797 1 98.12 92 ARG B N 1
ATOM 3167 C CA . ARG B 1 92 ? -9.375 8.07 -12.703 1 98.12 92 ARG B CA 1
ATOM 3168 C C . ARG B 1 92 ? -9.68 9.508 -12.305 1 98.12 92 ARG B C 1
ATOM 3170 O O . ARG B 1 92 ? -10.477 10.188 -12.969 1 98.12 92 ARG B O 1
ATOM 3177 N N . VAL B 1 93 ? -9.117 9.953 -11.258 1 98.75 93 VAL B N 1
ATOM 3178 C CA . VAL B 1 93 ? -9.359 11.305 -10.766 1 98.75 93 VAL B CA 1
ATOM 3179 C C . VAL B 1 93 ? -8.062 12.109 -10.828 1 98.75 93 VAL B C 1
ATOM 3181 O O . VAL B 1 93 ? -7.035 11.688 -10.289 1 98.75 93 VAL B O 1
ATOM 3184 N N . ARG B 1 94 ? -8.125 13.227 -11.492 1 98.5 94 ARG B N 1
ATOM 3185 C CA . ARG B 1 94 ? -7.035 14.203 -11.469 1 98.5 94 ARG B CA 1
ATOM 3186 C C . ARG B 1 94 ? -7.445 15.461 -10.703 1 98.5 94 ARG B C 1
ATOM 3188 O O . ARG B 1 94 ? -8.43 16.109 -11.047 1 98.5 94 ARG B O 1
ATOM 3195 N N . VAL B 1 95 ? -6.727 15.703 -9.641 1 98.81 95 VAL B N 1
ATOM 3196 C CA . VAL B 1 95 ? -6.879 16.953 -8.914 1 98.81 95 VAL B CA 1
ATOM 3197 C C . VAL B 1 95 ? -5.848 17.969 -9.406 1 98.81 95 VAL B C 1
ATOM 3199 O O . VAL B 1 95 ? -4.652 17.672 -9.469 1 98.81 95 VAL B O 1
ATOM 3202 N N . HIS B 1 96 ? -6.324 19.109 -9.789 1 98.44 96 HIS B N 1
ATOM 3203 C CA . HIS B 1 96 ? -5.438 20.109 -10.398 1 98.44 96 HIS B CA 1
ATOM 3204 C C . HIS B 1 96 ? -5.871 21.531 -10.039 1 98.44 96 HIS B C 1
ATOM 3206 O O . HIS B 1 96 ? -6.945 21.719 -9.469 1 98.44 96 HIS B O 1
ATOM 3212 N N . GLN B 1 97 ? -5.004 22.453 -10.273 1 98 97 GLN B N 1
ATOM 3213 C CA . GLN B 1 97 ? -5.266 23.859 -10.023 1 98 97 GLN B CA 1
ATOM 3214 C C . GLN B 1 97 ? -4.852 24.719 -11.219 1 98 97 GLN B C 1
ATOM 3216 O O . GLN B 1 97 ? -3.916 24.375 -11.945 1 98 97 GLN B O 1
ATOM 3221 N N . LYS B 1 98 ? -5.578 25.781 -11.344 1 95.69 98 LYS B N 1
ATOM 3222 C CA . LYS B 1 98 ? -5.191 26.781 -12.32 1 95.69 98 LYS B CA 1
ATOM 3223 C C . LYS B 1 98 ? -3.973 27.578 -11.844 1 95.69 98 LYS B C 1
ATOM 3225 O O . LYS B 1 98 ? -3.873 27.922 -10.664 1 95.69 98 LYS B O 1
ATOM 3230 N N . GLN B 1 99 ? -3.102 27.781 -12.797 1 92.62 99 GLN B N 1
ATOM 3231 C CA . GLN B 1 99 ? -1.906 28.562 -12.508 1 92.62 99 GLN B CA 1
ATOM 3232 C C . GLN B 1 99 ? -2.082 30.016 -12.961 1 92.62 99 GLN B C 1
ATOM 3234 O O . GLN B 1 99 ? -2.943 30.312 -13.789 1 92.62 99 GLN B O 1
ATOM 3239 N N . PRO B 1 100 ? -1.261 30.875 -12.352 1 90.25 100 PRO B N 1
ATOM 3240 C CA . PRO B 1 100 ? -1.376 32.281 -12.727 1 90.25 100 PRO B CA 1
ATOM 3241 C C . PRO B 1 100 ? -1.229 32.5 -14.234 1 90.25 100 PRO B C 1
ATOM 3243 O O . PRO B 1 100 ? -1.844 33.438 -14.789 1 90.25 100 PRO B O 1
ATOM 3246 N N . ASP B 1 101 ? -0.507 31.703 -14.914 1 92.56 101 ASP B N 1
ATOM 3247 C CA . ASP B 1 101 ? -0.264 31.875 -16.344 1 92.56 101 ASP B CA 1
ATOM 3248 C C . ASP B 1 101 ? -1.384 31.25 -17.172 1 92.56 101 ASP B C 1
ATOM 3250 O O . ASP B 1 101 ? -1.301 31.188 -18.391 1 92.56 101 ASP B O 1
ATOM 3254 N N . GLY B 1 102 ? -2.422 30.734 -16.484 1 90.56 102 GLY B N 1
ATOM 3255 C CA . GLY B 1 102 ? -3.582 30.188 -17.172 1 90.56 102 GLY B CA 1
ATOM 3256 C C . GLY B 1 102 ? -3.498 28.688 -17.391 1 90.56 102 GLY B C 1
ATOM 3257 O O . GLY B 1 102 ? -4.492 28.047 -17.75 1 90.56 102 GLY B O 1
ATOM 3258 N N . THR B 1 103 ? -2.395 28.172 -17.125 1 92.31 103 THR B N 1
ATOM 3259 C CA . THR B 1 103 ? -2.238 26.734 -17.297 1 92.31 103 THR B CA 1
ATOM 3260 C C . THR B 1 103 ? -2.77 25.984 -16.078 1 92.31 103 THR B C 1
ATOM 3262 O O . THR B 1 103 ? -3.137 26.594 -15.07 1 92.31 103 THR B O 1
ATOM 3265 N N . SER B 1 104 ? -2.971 24.672 -16.281 1 94.69 104 SER B N 1
ATOM 3266 C CA . SER B 1 104 ? -3.414 23.797 -15.188 1 94.69 104 SER B CA 1
ATOM 3267 C C . SER B 1 104 ? -2.287 22.891 -14.719 1 94.69 104 SER B C 1
ATOM 3269 O O . SER B 1 104 ? -1.534 22.344 -15.531 1 94.69 104 SER B O 1
ATOM 3271 N N . ARG B 1 105 ? -2.145 22.812 -13.453 1 94.19 105 ARG B N 1
ATOM 3272 C CA . ARG B 1 105 ? -1.141 21.906 -12.891 1 94.19 105 ARG B CA 1
ATOM 3273 C C . ARG B 1 105 ? -1.796 20.781 -12.094 1 94.19 105 ARG B C 1
ATOM 3275 O O . ARG B 1 105 ? -2.592 21.047 -11.188 1 94.19 105 ARG B O 1
ATOM 3282 N N . THR B 1 106 ? -1.396 19.562 -12.406 1 96.81 106 THR B N 1
ATOM 3283 C CA . THR B 1 106 ? -1.887 18.406 -11.656 1 96.81 106 THR B CA 1
ATOM 3284 C C . THR B 1 106 ? -1.168 18.297 -10.312 1 96.81 106 THR B C 1
ATOM 3286 O O . THR B 1 106 ? 0.063 18.344 -10.258 1 96.81 106 THR B O 1
ATOM 3289 N N . CYS B 1 107 ? -1.968 18.125 -9.289 1 97.06 107 CYS B N 1
ATOM 3290 C CA . CYS B 1 107 ? -1.426 17.953 -7.941 1 97.06 107 CYS B CA 1
ATOM 3291 C C . CYS B 1 107 ? -1.492 16.5 -7.504 1 97.06 107 CYS B C 1
ATOM 3293 O O . CYS B 1 107 ? -0.636 16.031 -6.754 1 97.06 107 CYS B O 1
ATOM 3295 N N . LEU B 1 108 ? -2.51 15.852 -7.922 1 98.5 108 LEU B N 1
ATOM 3296 C CA . LEU B 1 108 ? -2.77 14.469 -7.543 1 98.5 108 LEU B CA 1
ATOM 3297 C C . LEU B 1 108 ? -3.414 13.695 -8.695 1 98.5 108 LEU B C 1
ATOM 3299 O O . LEU B 1 108 ? -4.297 14.219 -9.375 1 98.5 108 LEU B O 1
ATOM 3303 N N . ASP B 1 109 ? -2.916 12.531 -9.008 1 98.5 109 ASP B N 1
ATOM 3304 C CA . ASP B 1 109 ? -3.455 11.609 -10 1 98.5 109 ASP B CA 1
ATOM 3305 C C . ASP B 1 109 ? -3.678 10.227 -9.398 1 98.5 109 ASP B C 1
ATOM 3307 O O . ASP B 1 109 ? -2.721 9.531 -9.047 1 98.5 109 ASP B O 1
ATOM 3311 N N . VAL B 1 110 ? -5.027 9.852 -9.312 1 98.75 110 VAL B N 1
ATOM 3312 C CA . VAL B 1 110 ? -5.309 8.617 -8.594 1 98.75 110 VAL B CA 1
ATOM 3313 C C . VAL B 1 110 ? -6.297 7.77 -9.398 1 98.75 110 VAL B C 1
ATOM 3315 O O . VAL B 1 110 ? -7.074 8.297 -10.195 1 98.75 110 VAL B O 1
ATOM 3318 N N . LEU B 1 111 ? -6.125 6.48 -9.227 1 98.69 111 LEU B N 1
ATOM 3319 C CA . LEU B 1 111 ? -7.129 5.496 -9.609 1 98.69 111 LEU B CA 1
ATOM 3320 C C . LEU B 1 111 ? -7.973 5.09 -8.406 1 98.69 111 LEU B C 1
ATOM 3322 O O . LEU B 1 111 ? -7.438 4.793 -7.332 1 98.69 111 LEU B O 1
ATOM 3326 N N . VAL B 1 112 ? -9.25 5.18 -8.578 1 98.81 112 VAL B N 1
ATOM 3327 C CA . VAL B 1 112 ? -10.211 4.895 -7.516 1 98.81 112 VAL B CA 1
ATOM 3328 C C . VAL B 1 112 ? -11.148 3.77 -7.949 1 98.81 112 VAL B C 1
ATOM 3330 O O . VAL B 1 112 ? -11.781 3.854 -9.008 1 98.81 112 VAL B O 1
ATOM 3333 N N . ASP B 1 113 ? -11.273 2.742 -7.102 1 98.69 113 ASP B N 1
ATOM 3334 C CA . ASP B 1 113 ? -12.07 1.591 -7.504 1 98.69 113 ASP B CA 1
ATOM 3335 C C . ASP B 1 113 ? -13.203 1.328 -6.508 1 98.69 113 ASP B C 1
ATOM 3337 O O . ASP B 1 113 ? -13.055 1.606 -5.312 1 98.69 113 ASP B O 1
ATOM 3341 N N . PHE B 1 114 ? -14.273 0.789 -7.047 1 98.44 114 PHE B N 1
ATOM 3342 C CA . PHE B 1 114 ? -15.492 0.463 -6.316 1 98.44 114 PHE B CA 1
ATOM 3343 C C . PHE B 1 114 ? -15.914 -0.975 -6.586 1 98.44 114 PHE B C 1
ATOM 3345 O O . PHE B 1 114 ? -15.672 -1.507 -7.672 1 98.44 114 PHE B O 1
ATOM 3352 N N . HIS B 1 115 ? -16.516 -1.572 -5.609 1 97.88 115 HIS B N 1
ATOM 3353 C CA . HIS B 1 115 ? -16.969 -2.955 -5.684 1 97.88 115 HIS B CA 1
ATOM 3354 C C . HIS B 1 115 ? -18.406 -3.09 -5.191 1 97.88 115 HIS B C 1
ATOM 3356 O O . HIS B 1 115 ? -18.781 -2.443 -4.211 1 97.88 115 HIS B O 1
ATOM 3362 N N . THR B 1 116 ? -19.141 -3.877 -5.852 1 96.88 116 THR B N 1
ATOM 3363 C CA . THR B 1 116 ? -20.516 -4.121 -5.438 1 96.88 116 THR B CA 1
ATOM 3364 C C . THR B 1 116 ? -20.562 -4.699 -4.027 1 96.88 116 THR B C 1
ATOM 3366 O O . THR B 1 116 ? -19.688 -5.484 -3.645 1 96.88 116 THR B O 1
ATOM 3369 N N . ARG B 1 117 ? -21.578 -4.305 -3.27 1 93.94 117 ARG B N 1
ATOM 3370 C CA . ARG B 1 117 ? -21.766 -4.824 -1.919 1 93.94 117 ARG B CA 1
ATOM 3371 C C . ARG B 1 117 ? -22.188 -6.285 -1.949 1 93.94 117 ARG B C 1
ATOM 3373 O O . ARG B 1 117 ? -23.156 -6.645 -2.633 1 93.94 117 ARG B O 1
ATOM 3380 N N . GLU B 1 118 ? -21.359 -7.062 -1.263 1 90.5 118 GLU B N 1
ATOM 3381 C CA . GLU B 1 118 ? -21.641 -8.492 -1.181 1 90.5 118 GLU B CA 1
ATOM 3382 C C . GLU B 1 118 ? -21.547 -8.992 0.259 1 90.5 118 GLU B C 1
ATOM 3384 O O . GLU B 1 118 ? -20.797 -8.438 1.064 1 90.5 118 GLU B O 1
ATOM 3389 N N . PRO B 1 119 ? -22.406 -10.055 0.491 1 89.38 119 PRO B N 1
ATOM 3390 C CA . PRO B 1 119 ? -22.203 -10.672 1.807 1 89.38 119 PRO B CA 1
ATOM 3391 C C . PRO B 1 119 ? -20.797 -11.258 1.976 1 89.38 119 PRO B C 1
ATOM 3393 O O . PRO B 1 119 ? -20.234 -11.805 1.025 1 89.38 119 PRO B O 1
ATOM 3396 N N . SER B 1 120 ? -20.344 -11.172 3.197 1 89.75 120 SER B N 1
ATOM 3397 C CA . SER B 1 120 ? -19 -11.641 3.469 1 89.75 120 SER B CA 1
ATOM 3398 C C . SER B 1 120 ? -18.969 -13.133 3.781 1 89.75 120 SER B C 1
ATOM 3400 O O . SER B 1 120 ? -19.812 -13.625 4.539 1 89.75 120 SER B O 1
ATOM 3402 N N . SER B 1 121 ? -18.031 -13.812 3.217 1 90.25 121 SER B N 1
ATOM 3403 C CA . SER B 1 121 ? -17.859 -15.227 3.504 1 90.25 121 SER B CA 1
ATOM 3404 C C . SER B 1 121 ? -16.641 -15.469 4.391 1 90.25 121 SER B C 1
ATOM 3406 O O . SER B 1 121 ? -16.469 -16.562 4.945 1 90.25 121 SER B O 1
ATOM 3408 N N . LEU B 1 122 ? -15.789 -14.609 4.52 1 93.38 122 LEU B N 1
ATOM 3409 C CA . LEU B 1 122 ? -14.578 -14.617 5.332 1 93.38 122 LEU B CA 1
ATOM 3410 C C . LEU B 1 122 ? -14.391 -13.273 6.039 1 93.38 122 LEU B C 1
ATOM 3412 O O . LEU B 1 122 ? -14.492 -12.219 5.414 1 93.38 122 LEU B O 1
ATOM 3416 N N . ASP B 1 123 ? -14.172 -13.359 7.418 1 94.56 123 ASP B N 1
ATOM 3417 C CA . ASP B 1 123 ? -14.047 -12.109 8.164 1 94.56 123 ASP B CA 1
ATOM 3418 C C . ASP B 1 123 ? -12.961 -12.211 9.227 1 94.56 123 ASP B C 1
ATOM 3420 O O . ASP B 1 123 ? -12.969 -13.141 10.047 1 94.56 123 ASP B O 1
ATOM 3424 N N . TYR B 1 124 ? -11.992 -11.344 9.188 1 96.5 124 TYR B N 1
ATOM 3425 C CA . TYR B 1 124 ? -11.016 -11.125 10.25 1 96.5 124 TYR B CA 1
ATOM 3426 C C . TYR B 1 124 ? -10.367 -9.75 10.125 1 96.5 124 TYR B C 1
ATOM 3428 O O . TYR B 1 124 ? -10.414 -9.133 9.055 1 96.5 124 TYR B O 1
ATOM 3436 N N . SER B 1 125 ? -9.852 -9.242 11.203 1 97.69 125 SER B N 1
ATOM 3437 C CA . SER B 1 125 ? -9.234 -7.922 11.289 1 97.69 125 SER B CA 1
ATOM 3438 C C . SER B 1 125 ? -7.984 -7.945 12.156 1 97.69 125 SER B C 1
ATOM 3440 O O . SER B 1 125 ? -8.023 -8.422 13.297 1 97.69 125 SER B O 1
ATOM 3442 N N . ALA B 1 126 ? -6.91 -7.402 11.57 1 98.25 126 ALA B N 1
ATOM 3443 C CA . ALA B 1 126 ? -5.719 -7.246 12.398 1 98.25 126 ALA B CA 1
ATOM 3444 C C . ALA B 1 126 ? -5.977 -6.285 13.555 1 98.25 126 ALA B C 1
ATOM 3446 O O . ALA B 1 126 ? -6.695 -5.293 13.398 1 98.25 126 ALA B O 1
ATOM 3447 N N . ASN B 1 127 ? -5.324 -6.527 14.656 1 98 127 ASN B N 1
ATOM 3448 C CA . ASN B 1 127 ? -5.336 -5.605 15.789 1 98 127 ASN B CA 1
ATOM 3449 C C . ASN B 1 127 ? -4.188 -4.602 15.703 1 98 127 ASN B C 1
ATOM 3451 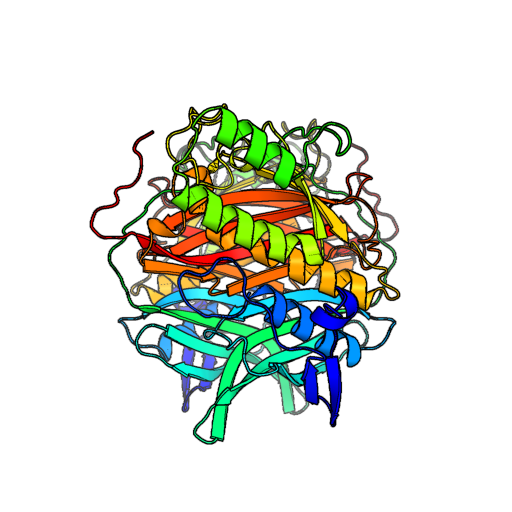O O . ASN B 1 127 ? -3.229 -4.812 14.961 1 98 127 ASN B O 1
ATOM 3455 N N . PRO B 1 128 ? -4.391 -3.49 16.422 1 97.94 128 PRO B N 1
ATOM 3456 C CA . PRO B 1 128 ? -3.191 -2.658 16.578 1 97.94 128 PRO B CA 1
ATOM 3457 C C . PRO B 1 128 ? -1.989 -3.439 17.094 1 97.94 128 PRO B C 1
ATOM 3459 O O . PRO B 1 128 ? -2.158 -4.438 17.812 1 97.94 128 PRO B O 1
ATOM 3462 N N . VAL B 1 129 ? -0.843 -2.998 16.719 1 95.69 129 VAL B N 1
ATOM 3463 C CA . VAL B 1 129 ? 0.377 -3.711 17.094 1 95.69 129 VAL B CA 1
ATOM 3464 C C . VAL B 1 129 ? 0.666 -3.514 18.578 1 95.69 129 VAL B C 1
ATOM 3466 O O . VAL B 1 129 ? 1.227 -4.395 19.234 1 95.69 129 VAL B O 1
ATOM 3469 N N . MET B 1 130 ? 0.259 -2.361 19.078 1 95.38 130 MET B N 1
ATOM 3470 C CA . MET B 1 130 ? 0.448 -2.045 20.5 1 95.38 130 MET B CA 1
ATOM 3471 C C . MET B 1 130 ? -0.892 -1.809 21.188 1 95.38 130 MET B C 1
ATOM 3473 O O . MET B 1 130 ? -1.88 -1.471 20.531 1 95.38 130 MET B O 1
ATOM 3477 N N . ALA B 1 131 ? -0.818 -2.025 22.469 1 97.06 131 ALA B N 1
ATOM 3478 C CA . ALA B 1 131 ? -1.983 -1.637 23.266 1 97.06 131 ALA B CA 1
ATOM 3479 C C . ALA B 1 131 ? -2.006 -0.13 23.5 1 97.06 131 ALA B C 1
ATOM 3481 O O . ALA B 1 131 ? -0.997 0.456 23.906 1 97.06 131 ALA B O 1
ATOM 3482 N N . TRP B 1 132 ? -3.115 0.45 23.219 1 98.25 132 TRP B N 1
ATOM 3483 C CA . TRP B 1 132 ? -3.264 1.891 23.406 1 98.25 132 TRP B CA 1
ATOM 3484 C C . TRP B 1 132 ? -4.309 2.201 24.469 1 98.25 132 TRP B C 1
ATOM 3486 O O . TRP B 1 132 ? -5.32 1.504 24.578 1 98.25 132 TRP B O 1
ATOM 3496 N N . PRO B 1 133 ? -4.09 3.289 25.234 1 98.25 133 PRO B N 1
ATOM 3497 C CA . PRO B 1 133 ? -5.121 3.684 26.188 1 98.25 133 PRO B CA 1
ATOM 3498 C C . PRO B 1 133 ? -6.418 4.129 25.516 1 98.25 133 PRO B C 1
ATOM 3500 O O . PRO B 1 133 ? -6.402 4.527 24.344 1 98.25 133 PRO B O 1
ATOM 3503 N N . LYS B 1 134 ? -7.516 4.051 26.281 1 97.81 134 LYS B N 1
ATOM 3504 C CA . LYS B 1 134 ? -8.789 4.562 25.781 1 97.81 134 LYS B CA 1
ATOM 3505 C C . LYS B 1 134 ? -8.75 6.078 25.609 1 97.81 134 LYS B C 1
ATOM 3507 O O . LYS B 1 134 ? -7.938 6.758 26.25 1 97.81 134 LYS B O 1
ATOM 3512 N N . PRO B 1 135 ? -9.531 6.578 24.75 1 98 135 PRO B N 1
ATOM 3513 C CA . PRO B 1 135 ? -9.461 8.016 24.453 1 98 135 PRO B CA 1
ATOM 3514 C C . PRO B 1 135 ? -9.656 8.875 25.703 1 98 135 PRO B C 1
ATOM 3516 O O . PRO B 1 135 ? -9.062 9.945 25.828 1 98 135 PRO B O 1
ATOM 3519 N N . GLU B 1 136 ? -10.438 8.422 26.641 1 97.56 136 GLU B N 1
ATOM 3520 C CA . GLU B 1 136 ? -10.711 9.195 27.844 1 97.56 136 GLU B CA 1
ATOM 3521 C C . GLU B 1 136 ? -9.469 9.289 28.719 1 97.56 136 GLU B C 1
ATOM 3523 O O . GLU B 1 136 ? -9.391 10.141 29.609 1 97.56 136 GLU B O 1
ATOM 3528 N N . ASN B 1 137 ? -8.547 8.414 28.484 1 98.19 137 ASN B N 1
ATOM 3529 C CA . ASN B 1 137 ? -7.301 8.391 29.25 1 98.19 137 ASN B CA 1
ATOM 3530 C C . ASN B 1 137 ? -6.156 9.031 28.469 1 98.19 137 ASN B C 1
ATOM 3532 O O . ASN B 1 137 ? -4.988 8.844 28.812 1 98.19 137 ASN B O 1
ATOM 3536 N N . CYS B 1 138 ? -6.473 9.703 27.422 1 98.62 138 CYS B N 1
ATOM 3537 C CA . CYS B 1 138 ? -5.488 10.383 26.578 1 98.62 138 CYS B CA 1
ATOM 3538 C C . CYS B 1 138 ? -5.684 11.891 26.625 1 98.62 138 CYS B C 1
ATOM 3540 O O . CYS B 1 138 ? -6.82 12.375 26.609 1 98.62 138 CYS B O 1
ATOM 3542 N N . PRO B 1 139 ? -4.605 12.625 26.734 1 98.25 139 PRO B N 1
ATOM 3543 C CA . PRO B 1 139 ? -4.734 14.086 26.719 1 98.25 139 PRO B CA 1
ATOM 3544 C C . PRO B 1 139 ? -5.133 14.617 25.344 1 98.25 139 PRO B C 1
ATOM 3546 O O . PRO B 1 139 ? -4.93 13.945 24.328 1 98.25 139 PRO B O 1
ATOM 3549 N N . THR B 1 140 ? -5.652 15.867 25.359 1 97.69 140 THR B N 1
ATOM 3550 C CA . THR B 1 140 ? -5.785 16.609 24.109 1 97.69 140 THR B CA 1
ATOM 3551 C C . THR B 1 140 ? -4.414 17.031 23.594 1 97.69 140 THR B C 1
ATOM 3553 O O . THR B 1 140 ? -3.428 17.016 24.328 1 97.69 140 THR B O 1
ATOM 3556 N N . GLY B 1 141 ? -4.441 17.391 22.328 1 94.94 141 GLY B N 1
ATOM 3557 C CA . GLY B 1 141 ? -3.213 17.938 21.781 1 94.94 141 GLY B CA 1
ATOM 3558 C C . GLY B 1 141 ? -2.689 19.141 22.547 1 94.94 141 GLY B C 1
ATOM 3559 O O . GLY B 1 141 ? -1.491 19.234 22.812 1 94.94 141 GLY B O 1
ATOM 3560 N N . PHE B 1 142 ? -3.568 19.984 22.969 1 95.62 142 PHE B N 1
ATOM 3561 C CA . PHE B 1 142 ? -3.176 21.203 23.656 1 95.62 142 PHE B CA 1
ATOM 3562 C C . PHE B 1 142 ? -2.717 20.906 25.078 1 95.62 142 PHE B C 1
ATOM 3564 O O . PHE B 1 142 ? -1.778 21.531 25.578 1 95.62 142 PHE B O 1
ATOM 3571 N N . ASP B 1 143 ? -3.342 19.938 25.719 1 96.5 143 ASP B N 1
ATOM 3572 C CA . ASP B 1 143 ? -2.893 19.531 27.047 1 96.5 143 ASP B CA 1
ATOM 3573 C C . ASP B 1 143 ? -1.506 18.891 27 1 96.5 143 ASP B C 1
ATOM 3575 O O . ASP B 1 143 ? -0.665 19.141 27.859 1 96.5 143 ASP B O 1
ATOM 3579 N N . ASN B 1 144 ? -1.33 18.078 26.031 1 95.5 144 ASN B N 1
ATOM 3580 C CA . ASN B 1 144 ? -0.022 17.469 25.844 1 95.5 144 ASN B CA 1
ATOM 3581 C C . ASN B 1 144 ? 1.06 18.516 25.594 1 95.5 144 ASN B C 1
ATOM 3583 O O . ASN B 1 144 ? 2.143 18.438 26.188 1 95.5 144 ASN B O 1
ATOM 3587 N N . LEU B 1 145 ? 0.763 19.438 24.719 1 94.94 145 LEU B N 1
ATOM 3588 C CA . LEU B 1 145 ? 1.678 20.531 24.422 1 94.94 145 LEU B CA 1
ATOM 3589 C C . LEU B 1 145 ? 2.023 21.312 25.688 1 94.94 145 LEU B C 1
ATOM 3591 O O . LEU B 1 145 ? 3.199 21.562 25.953 1 94.94 145 LEU B O 1
ATOM 3595 N N . SER B 1 146 ? 1.035 21.656 26.469 1 95 146 SER B N 1
ATOM 3596 C CA . SER B 1 146 ? 1.237 22.438 27.688 1 95 146 SER B CA 1
ATOM 3597 C C . SER B 1 146 ? 2.096 21.672 28.688 1 95 146 SER B C 1
ATOM 3599 O O . SER B 1 146 ? 2.984 22.25 29.328 1 95 146 SER B O 1
ATOM 3601 N N . SER B 1 147 ? 1.785 20.453 28.812 1 93.44 147 SER B N 1
ATOM 3602 C CA . SER B 1 147 ? 2.535 19.609 29.75 1 93.44 147 SER B CA 1
ATOM 3603 C C . SER B 1 147 ? 4.008 19.547 29.359 1 93.44 147 SER B C 1
ATOM 3605 O O . SER B 1 147 ? 4.883 19.703 30.219 1 93.44 147 SER B O 1
ATOM 3607 N N . LEU B 1 148 ? 4.309 19.375 28.109 1 90.56 148 LEU B N 1
ATOM 3608 C CA . LEU B 1 148 ? 5.684 19.219 27.656 1 90.56 148 LEU B CA 1
ATOM 3609 C C . LEU B 1 148 ? 6.406 20.562 27.641 1 90.56 148 LEU B C 1
ATOM 3611 O O . LEU B 1 148 ? 7.609 20.625 27.906 1 90.56 148 LEU B O 1
ATOM 3615 N N . GLN B 1 149 ? 5.633 21.594 27.328 1 91.31 149 GLN B N 1
ATOM 3616 C CA . GLN B 1 149 ? 6.176 22.938 27.453 1 91.31 149 GLN B CA 1
ATOM 3617 C C . GLN B 1 149 ? 6.617 23.203 28.891 1 91.31 149 GLN B C 1
ATOM 3619 O O . GLN B 1 149 ? 7.707 23.734 29.125 1 91.31 149 GLN B O 1
ATOM 3624 N N . GLY B 1 150 ? 5.773 22.859 29.797 1 92.31 150 GLY B N 1
ATOM 3625 C CA . GLY B 1 150 ? 6.078 23.062 31.203 1 92.31 150 GLY B CA 1
ATOM 3626 C C . GLY B 1 150 ? 7.336 22.359 31.656 1 92.31 150 GLY B C 1
ATOM 3627 O O . GLY B 1 150 ? 8.008 22.797 32.594 1 92.31 150 GLY B O 1
ATOM 3628 N N . ARG B 1 151 ? 7.719 21.406 30.969 1 92 151 ARG B N 1
ATOM 3629 C CA . ARG B 1 151 ? 8.891 20.609 31.328 1 92 151 ARG B CA 1
ATOM 3630 C C . ARG B 1 151 ? 10.125 21.078 30.547 1 92 151 ARG B C 1
ATOM 3632 O O . ARG B 1 151 ? 11.188 20.453 30.641 1 92 151 ARG B O 1
ATOM 3639 N N . GLY B 1 152 ? 9.93 22.109 29.75 1 92.12 152 GLY B N 1
ATOM 3640 C CA . GLY B 1 152 ? 11.047 22.625 28.969 1 92.12 152 GLY B CA 1
ATOM 3641 C C . GLY B 1 152 ? 11.492 21.703 27.859 1 92.12 152 GLY B C 1
ATOM 3642 O O . GLY B 1 152 ? 12.688 21.594 27.562 1 92.12 152 GLY B O 1
ATOM 3643 N N . ALA B 1 153 ? 10.5 21 27.297 1 91 153 ALA B N 1
ATOM 3644 C CA . ALA B 1 153 ? 10.797 19.938 26.344 1 91 153 ALA B CA 1
ATOM 3645 C C . ALA B 1 153 ? 11.273 20.5 25.016 1 91 153 ALA B C 1
ATOM 3647 O O . ALA B 1 153 ? 11.906 19.781 24.219 1 91 153 ALA B O 1
ATOM 3648 N N . ALA B 1 154 ? 10.953 21.75 24.703 1 91.31 154 ALA B N 1
ATOM 3649 C CA . ALA B 1 154 ? 11.328 22.391 23.453 1 91.31 154 ALA B CA 1
ATOM 3650 C C . ALA B 1 154 ? 11.367 23.906 23.609 1 91.31 154 ALA B C 1
ATOM 3652 O O . ALA B 1 154 ? 10.906 24.453 24.609 1 91.31 154 ALA B O 1
ATOM 3653 N N . SER B 1 155 ? 11.977 24.531 22.625 1 90.69 155 SER B N 1
ATOM 3654 C CA . SER B 1 155 ? 12.047 25.984 22.656 1 90.69 155 SER B CA 1
ATOM 3655 C C . SER B 1 155 ? 10.68 26.609 22.375 1 90.69 155 SER B C 1
ATOM 3657 O O . SER B 1 155 ? 9.789 25.953 21.844 1 90.69 155 SER B O 1
ATOM 3659 N N . ASP B 1 156 ? 10.531 27.797 22.688 1 89.88 156 ASP B N 1
ATOM 3660 C CA . ASP B 1 156 ? 9.273 28.516 22.484 1 89.88 156 ASP B CA 1
ATOM 3661 C C . ASP B 1 156 ? 8.938 28.594 20.984 1 89.88 156 ASP B C 1
ATOM 3663 O O . ASP B 1 156 ? 7.77 28.484 20.609 1 89.88 156 ASP B O 1
ATOM 3667 N N . ASP B 1 157 ? 9.961 28.797 20.234 1 87.56 157 ASP B N 1
ATOM 3668 C CA . ASP B 1 157 ? 9.742 28.891 18.797 1 87.56 157 ASP B CA 1
ATOM 3669 C C . ASP B 1 157 ? 9.242 27.562 18.219 1 87.56 157 ASP B C 1
ATOM 3671 O O . ASP B 1 157 ? 8.328 27.547 17.406 1 87.56 157 ASP B O 1
ATOM 3675 N N . GLU B 1 158 ? 9.828 26.516 18.688 1 87.06 158 GLU B N 1
ATOM 3676 C CA . GLU B 1 158 ? 9.406 25.188 18.266 1 87.06 158 GLU B CA 1
ATOM 3677 C C . GLU B 1 158 ? 7.969 24.906 18.672 1 87.06 158 GLU B C 1
ATOM 3679 O O . GLU B 1 158 ? 7.18 24.375 17.891 1 87.06 158 GLU B O 1
ATOM 3684 N N . LEU B 1 159 ? 7.668 25.281 19.797 1 90.69 159 LEU B N 1
ATOM 3685 C CA . LEU B 1 159 ? 6.344 25.016 20.344 1 90.69 159 LEU B CA 1
ATOM 3686 C C . LEU B 1 159 ? 5.285 25.859 19.656 1 90.69 159 LEU B C 1
ATOM 3688 O O . LEU B 1 159 ? 4.145 25.422 19.484 1 90.69 159 LEU B O 1
ATOM 3692 N N . LYS B 1 160 ? 5.664 27.094 19.312 1 88.62 160 LYS B N 1
ATOM 3693 C CA . LYS B 1 160 ? 4.75 27.969 18.594 1 88.62 160 LYS B CA 1
ATOM 3694 C C . LYS B 1 160 ? 4.344 27.375 17.25 1 88.62 160 LYS B C 1
ATOM 3696 O O . LYS B 1 160 ? 3.174 27.422 16.859 1 88.62 160 LYS B O 1
ATOM 3701 N N . GLU B 1 161 ? 5.277 26.766 16.547 1 84.69 161 GLU B N 1
ATOM 3702 C CA . GLU B 1 161 ? 4.996 26.141 15.266 1 84.69 161 GLU B CA 1
ATOM 3703 C C . GLU B 1 161 ? 4.051 24.953 15.43 1 84.69 161 GLU B C 1
ATOM 3705 O O . GLU B 1 161 ? 3.092 24.812 14.672 1 84.69 161 GLU B O 1
ATOM 3710 N N . TYR B 1 162 ? 4.379 24.156 16.391 1 89.25 162 TYR B N 1
ATOM 3711 C CA . TYR B 1 162 ? 3.529 22.984 16.641 1 89.25 162 TYR B CA 1
ATOM 3712 C C . TYR B 1 162 ? 2.117 23.422 17.016 1 89.25 162 TYR B C 1
ATOM 3714 O O . TYR B 1 162 ? 1.139 22.812 16.594 1 89.25 162 TYR B O 1
ATOM 3722 N N . ARG B 1 163 ? 2.016 24.453 17.812 1 91.56 163 ARG B N 1
ATOM 3723 C CA . ARG B 1 163 ? 0.718 24.969 18.234 1 91.56 163 ARG B CA 1
ATOM 3724 C C . ARG B 1 163 ? -0.119 25.391 17.031 1 91.56 163 ARG B C 1
ATOM 3726 O O . ARG B 1 163 ? -1.332 25.172 17 1 91.56 163 ARG B O 1
ATOM 3733 N N . GLN B 1 164 ? 0.486 25.984 16.078 1 87.62 164 GLN B N 1
ATOM 3734 C CA . GLN B 1 164 ? -0.219 26.422 14.875 1 87.62 164 GLN B CA 1
ATOM 3735 C C . GLN B 1 164 ? -0.756 25.234 14.078 1 87.62 164 GLN B C 1
ATOM 3737 O O . GLN B 1 164 ? -1.891 25.266 13.594 1 87.62 164 GLN B O 1
ATOM 3742 N N . ILE B 1 165 ? 0.06 24.25 13.953 1 86.38 165 ILE B N 1
ATOM 3743 C CA . ILE B 1 165 ? -0.355 23.047 13.242 1 86.38 165 ILE B CA 1
ATOM 3744 C C . ILE B 1 165 ? -1.525 22.391 13.969 1 86.38 165 ILE B C 1
ATOM 3746 O O . ILE B 1 165 ? -2.518 22 13.352 1 86.38 165 ILE B O 1
ATOM 3750 N N . LEU B 1 166 ? -1.366 22.312 15.258 1 89.12 166 LEU B N 1
ATOM 3751 C CA . LEU B 1 166 ? -2.396 21.703 16.094 1 89.12 166 LEU B CA 1
ATOM 3752 C C . LEU B 1 166 ? -3.711 22.469 15.969 1 89.12 166 LEU B C 1
ATOM 3754 O O . LEU B 1 166 ? -4.777 21.859 15.875 1 89.12 166 LEU B O 1
ATOM 3758 N N . ARG B 1 167 ? -3.629 23.75 15.938 1 90.62 167 ARG B N 1
ATOM 3759 C CA . ARG B 1 167 ? -4.82 24.594 15.836 1 90.62 167 ARG B CA 1
ATOM 3760 C C . ARG B 1 167 ? -5.551 24.328 14.523 1 90.62 167 ARG B C 1
ATOM 3762 O O . ARG B 1 167 ? -6.781 24.219 14.5 1 90.6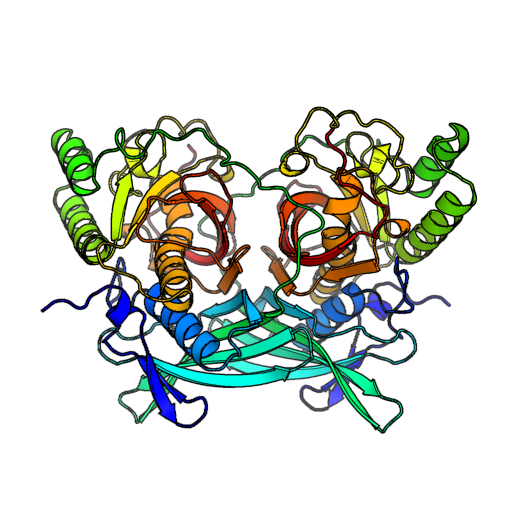2 167 ARG B O 1
ATOM 3769 N N . GLN B 1 168 ? -4.801 24.234 13.484 1 88.44 168 GLN B N 1
ATOM 3770 C CA . GLN B 1 168 ? -5.402 24 12.172 1 88.44 168 GLN B CA 1
ATOM 3771 C C . GLN B 1 168 ? -6.062 22.625 12.109 1 88.44 168 GLN B C 1
ATOM 3773 O O . GLN B 1 168 ? -7.188 22.5 11.625 1 88.44 168 GLN B O 1
ATOM 3778 N N . HIS B 1 169 ? -5.34 21.719 12.586 1 89.38 169 HIS B N 1
ATOM 3779 C CA . HIS B 1 169 ? -5.855 20.344 12.578 1 89.38 169 HIS B CA 1
ATOM 3780 C C . HIS B 1 169 ? -7.094 20.219 13.461 1 89.38 169 HIS B C 1
ATOM 3782 O O . HIS B 1 169 ? -8.078 19.594 13.062 1 89.38 169 HIS B O 1
ATOM 3788 N N . GLU B 1 170 ? -7.086 20.859 14.602 1 92.94 170 GLU B N 1
ATOM 3789 C CA . GLU B 1 170 ? -8.125 20.703 15.617 1 92.94 170 GLU B CA 1
ATOM 3790 C C . GLU B 1 170 ? -9.375 21.5 15.258 1 92.94 170 GLU B C 1
ATOM 3792 O O . GLU B 1 170 ? -10.414 21.359 15.898 1 92.94 170 GLU B O 1
ATOM 3797 N N . LYS B 1 171 ? -9.273 22.266 14.203 1 93.12 171 LYS B N 1
ATOM 3798 C CA . LYS B 1 171 ? -10.469 22.906 13.672 1 93.12 171 LYS B CA 1
ATOM 3799 C C . LYS B 1 171 ? -11.469 21.875 13.164 1 93.12 171 LYS B C 1
ATOM 3801 O O . LYS B 1 171 ? -12.68 22.078 13.25 1 93.12 171 LYS B O 1
ATOM 3806 N N . PHE B 1 172 ? -10.969 20.797 12.656 1 96 172 PHE B N 1
ATOM 3807 C CA . PHE B 1 172 ? -11.805 19.844 11.953 1 96 172 PHE B CA 1
ATOM 3808 C C . PHE B 1 172 ? -11.914 18.531 12.734 1 96 172 PHE B C 1
ATOM 3810 O O . PHE B 1 172 ? -12.945 17.859 12.672 1 96 172 PHE B O 1
ATOM 3817 N N . ILE B 1 173 ? -10.867 18.188 13.414 1 97 173 ILE B N 1
ATOM 3818 C CA . ILE B 1 173 ? -10.758 16.859 14 1 97 173 ILE B CA 1
ATOM 3819 C C . ILE B 1 173 ? -10.359 16.969 15.469 1 97 173 ILE B C 1
ATOM 3821 O O . ILE B 1 173 ? -9.391 17.656 15.805 1 97 173 ILE B O 1
ATOM 3825 N N . GLU B 1 174 ? -11.164 16.359 16.297 1 97.81 174 GLU B N 1
ATOM 3826 C CA . GLU B 1 174 ? -10.773 16.203 17.703 1 97.81 174 GLU B CA 1
ATOM 3827 C C . GLU B 1 174 ? -9.773 15.062 17.875 1 97.81 174 GLU B C 1
ATOM 3829 O O . GLU B 1 174 ? -9.969 13.969 17.344 1 97.81 174 GLU B O 1
ATOM 3834 N N . THR B 1 175 ? -8.711 15.359 18.594 1 97.25 175 THR B N 1
ATOM 3835 C CA . THR B 1 175 ? -7.652 14.367 18.734 1 97.25 175 THR B CA 1
ATOM 3836 C C . THR B 1 175 ? -7.328 14.125 20.203 1 97.25 175 THR B C 1
ATOM 3838 O O . THR B 1 175 ? -7.344 15.055 21.016 1 97.25 175 THR B O 1
ATOM 3841 N N . ARG B 1 176 ? -7.152 12.891 20.609 1 98.44 176 ARG B N 1
ATOM 3842 C CA . ARG B 1 176 ? -6.574 12.445 21.859 1 98.44 176 ARG B CA 1
ATOM 3843 C C . ARG B 1 176 ? -5.281 11.672 21.625 1 98.44 176 ARG B C 1
ATOM 3845 O O . ARG B 1 176 ? -5.277 10.648 20.938 1 98.44 176 ARG B O 1
ATOM 3852 N N . ILE B 1 177 ? -4.211 12.164 22.234 1 97.69 177 ILE B N 1
ATOM 3853 C CA . ILE B 1 177 ? -2.877 11.656 21.922 1 97.69 177 ILE B CA 1
ATOM 3854 C C . ILE B 1 177 ? -2.539 10.5 22.859 1 97.69 177 ILE B C 1
ATOM 3856 O O . ILE B 1 177 ? -2.594 10.648 24.094 1 97.69 177 ILE B O 1
ATOM 3860 N N . CYS B 1 178 ? -2.182 9.375 22.297 1 98.44 178 CYS B N 1
ATOM 3861 C CA . CYS B 1 178 ? -1.77 8.25 23.141 1 98.44 178 CYS B CA 1
ATOM 3862 C C . CYS B 1 178 ? -0.415 8.523 23.781 1 98.44 178 CYS B C 1
ATOM 3864 O O . CYS B 1 178 ? 0.597 8.633 23.094 1 98.44 178 CYS B O 1
ATOM 3866 N N . PRO B 1 179 ? -0.344 8.562 25.094 1 97.75 179 PRO B N 1
ATOM 3867 C CA . PRO B 1 179 ? 0.888 8.992 25.766 1 97.75 179 PRO B CA 1
ATOM 3868 C C . PRO B 1 179 ? 1.996 7.941 25.688 1 97.75 179 PRO B C 1
ATOM 3870 O O . PRO B 1 179 ? 3.156 8.25 25.969 1 97.75 179 PRO B O 1
ATOM 3873 N N . ASN B 1 180 ? 1.684 6.73 25.391 1 98.19 180 ASN B N 1
ATOM 3874 C CA . ASN B 1 180 ? 2.701 5.688 25.328 1 98.19 180 ASN B CA 1
ATOM 3875 C C . ASN B 1 180 ? 3.24 5.516 23.906 1 98.19 180 ASN B C 1
ATOM 3877 O O . ASN B 1 180 ? 3.998 4.582 23.641 1 98.19 180 ASN B O 1
ATOM 3881 N N . GLY B 1 181 ? 2.83 6.336 22.953 1 98.31 181 GLY B N 1
ATOM 3882 C CA . GLY B 1 181 ? 3.42 6.434 21.625 1 98.31 181 GLY B CA 1
ATOM 3883 C C . GLY B 1 181 ? 4.535 7.461 21.547 1 98.31 181 GLY B C 1
ATOM 3884 O O . GLY B 1 181 ? 4.594 8.383 22.344 1 98.31 181 GLY B O 1
ATOM 3885 N N . VAL B 1 182 ? 5.355 7.355 20.531 1 98.19 182 VAL B N 1
ATOM 3886 C CA . VAL B 1 182 ? 6.496 8.25 20.391 1 98.19 182 VAL B CA 1
ATOM 3887 C C . VAL B 1 182 ? 6.008 9.68 20.188 1 98.19 182 VAL B C 1
ATOM 3889 O O . VAL B 1 182 ? 6.492 10.609 20.844 1 98.19 182 VAL B O 1
ATOM 3892 N N . SER B 1 183 ? 5.023 9.836 19.328 1 96.94 183 SER B N 1
ATOM 3893 C CA . SER B 1 183 ? 4.527 11.164 19 1 96.94 183 SER B CA 1
ATOM 3894 C C . SER B 1 183 ? 3.967 11.867 20.234 1 96.94 183 SER B C 1
ATOM 3896 O O . SER B 1 183 ? 4.094 13.086 20.375 1 96.94 183 SER B O 1
ATOM 3898 N N . GLY B 1 184 ? 3.33 11.102 21.094 1 96.75 184 GLY B N 1
ATOM 3899 C CA . GLY B 1 184 ? 2.795 11.672 22.312 1 96.75 184 GLY B CA 1
ATOM 3900 C C . GLY B 1 184 ? 3.871 12.094 23.297 1 96.75 184 GLY B C 1
ATOM 3901 O O . GLY B 1 184 ? 3.674 13.023 24.078 1 96.75 184 GLY B O 1
ATOM 3902 N N . GLN B 1 185 ? 5 11.492 23.203 1 97.31 185 GLN B N 1
ATOM 3903 C CA . GLN B 1 185 ? 6.062 11.734 24.188 1 97.31 185 GLN B CA 1
ATOM 3904 C C . GLN B 1 185 ? 6.992 12.852 23.719 1 97.31 185 GLN B C 1
ATOM 3906 O O . GLN B 1 185 ? 7.582 13.555 24.531 1 97.31 185 GLN B O 1
ATOM 3911 N N . ASN B 1 186 ? 7.055 13.055 22.375 1 96.44 186 ASN B N 1
ATOM 3912 C CA . ASN B 1 186 ? 8.016 14.055 21.922 1 96.44 186 ASN B CA 1
ATOM 3913 C C . ASN B 1 186 ? 7.355 15.133 21.078 1 96.44 186 ASN B C 1
ATOM 3915 O O . ASN B 1 186 ? 8.023 15.812 20.297 1 96.44 186 ASN B O 1
ATOM 3919 N N . LEU B 1 187 ? 6.066 15.195 21.141 1 94.12 187 LEU B N 1
ATOM 3920 C CA . LEU B 1 187 ? 5.285 16.188 20.406 1 94.12 187 LEU B CA 1
ATOM 3921 C C . LEU B 1 187 ? 5.543 16.094 18.906 1 94.12 187 LEU B C 1
ATOM 3923 O O . LEU B 1 187 ? 5.93 17.062 18.281 1 94.12 187 LEU B O 1
ATOM 3927 N N . SER B 1 188 ? 5.328 14.852 18.359 1 93.81 188 SER B N 1
ATOM 3928 C CA . SER B 1 188 ? 5.461 14.547 16.953 1 93.81 188 SER B CA 1
ATOM 3929 C C . SER B 1 188 ? 6.828 14.969 16.422 1 93.81 188 SER B C 1
ATOM 3931 O O . SER B 1 188 ? 6.949 15.406 15.273 1 93.81 188 SER B O 1
ATOM 3933 N N . GLY B 1 189 ? 7.836 15.016 17.328 1 93.94 189 GLY B N 1
ATOM 3934 C CA . GLY B 1 189 ? 9.203 15.242 16.891 1 93.94 189 GLY B CA 1
ATOM 3935 C C . GLY B 1 189 ? 9.711 16.641 17.203 1 93.94 189 GLY B C 1
ATOM 3936 O O . GLY B 1 189 ? 10.914 16.891 17.156 1 93.94 189 GLY B O 1
ATOM 3937 N N . VAL B 1 190 ? 8.852 17.547 17.547 1 92.81 190 VAL B N 1
ATOM 3938 C CA . VAL B 1 190 ? 9.25 18.922 17.859 1 92.81 190 VAL B CA 1
ATOM 3939 C C . VAL B 1 190 ? 10.188 18.938 19.062 1 92.81 190 VAL B C 1
ATOM 3941 O O . VAL B 1 190 ? 11.18 19.672 19.078 1 92.81 190 VAL B O 1
ATOM 3944 N N . ALA B 1 191 ? 9.797 18.141 20.094 1 93.88 191 ALA B N 1
ATOM 3945 C CA . ALA B 1 191 ? 10.68 17.953 21.234 1 93.88 191 ALA B CA 1
ATOM 3946 C C . ALA B 1 191 ? 11.688 16.828 20.969 1 93.88 191 ALA B C 1
ATOM 3948 O O . ALA B 1 191 ? 11.688 15.805 21.656 1 93.88 191 ALA B O 1
ATOM 3949 N N . SER B 1 192 ? 12.57 17.078 20.094 1 91.62 192 SER B N 1
ATOM 3950 C CA . SER B 1 192 ? 13.422 16.047 19.5 1 91.62 192 SER B CA 1
ATOM 3951 C C . SER B 1 192 ? 14.422 15.5 20.516 1 91.62 192 SER B C 1
ATOM 3953 O O . SER B 1 192 ? 14.977 14.422 20.328 1 91.62 192 SER B O 1
ATOM 3955 N N . LYS B 1 193 ? 14.633 16.188 21.609 1 91.56 193 LYS B N 1
ATOM 3956 C CA . LYS B 1 193 ? 15.648 15.773 22.578 1 91.56 193 LYS B CA 1
ATOM 3957 C C . LYS B 1 193 ? 15.023 14.984 23.719 1 91.56 193 LYS B C 1
ATOM 3959 O O . LYS B 1 193 ? 15.742 14.445 24.562 1 91.56 193 LYS B O 1
ATOM 3964 N N . VAL B 1 194 ? 13.758 14.93 23.719 1 94.62 194 VAL B N 1
ATOM 3965 C CA . VAL B 1 194 ? 13.078 14.203 24.797 1 94.62 194 VAL B CA 1
ATOM 3966 C C . VAL B 1 194 ? 13.18 12.703 24.547 1 94.62 194 VAL B C 1
ATOM 3968 O O . VAL B 1 194 ? 12.828 12.219 23.469 1 94.62 194 VAL B O 1
ATOM 3971 N N . PRO B 1 195 ? 13.664 12 25.562 1 95.5 195 PRO B N 1
ATOM 3972 C CA . PRO B 1 195 ? 13.664 10.539 25.406 1 95.5 195 PRO B CA 1
ATOM 3973 C C . PRO B 1 195 ? 12.25 9.953 25.391 1 95.5 195 PRO B C 1
ATOM 3975 O O . PRO B 1 195 ? 11.344 10.5 26.016 1 95.5 195 PRO B O 1
ATOM 3978 N N . THR B 1 196 ? 12.086 8.906 24.672 1 97.25 196 THR B N 1
ATOM 3979 C CA . THR B 1 196 ? 10.812 8.195 24.641 1 97.25 196 THR B CA 1
ATOM 3980 C C . THR B 1 196 ? 10.977 6.773 25.172 1 97.25 196 THR B C 1
ATOM 3982 O O . THR B 1 196 ? 12.086 6.242 25.219 1 97.25 196 THR B O 1
ATOM 3985 N N . THR B 1 197 ? 9.883 6.176 25.578 1 98.06 197 THR B N 1
ATOM 3986 C CA . THR B 1 197 ? 9.891 4.824 26.125 1 98.06 197 THR B CA 1
ATOM 3987 C C . THR B 1 197 ? 10.188 3.797 25.047 1 98.06 197 THR B C 1
ATOM 3989 O O . THR B 1 197 ? 10.383 2.615 25.344 1 98.06 197 THR B O 1
ATOM 3992 N N . GLN B 1 198 ? 10.297 4.254 23.781 1 97.88 198 GLN B N 1
ATOM 3993 C CA . GLN B 1 198 ? 10.547 3.326 22.688 1 97.88 198 GLN B CA 1
ATOM 3994 C C . GLN B 1 198 ? 11.93 3.562 22.078 1 97.88 198 GLN B C 1
ATOM 3996 O O . GLN B 1 198 ? 12.234 3.039 21 1 97.88 198 GLN B O 1
ATOM 4001 N N . ASP B 1 199 ? 12.734 4.301 22.734 1 97.19 199 ASP B N 1
ATOM 4002 C CA . ASP B 1 199 ? 14.016 4.684 22.156 1 97.19 199 ASP B CA 1
ATOM 4003 C C . ASP B 1 199 ? 14.938 3.473 22 1 97.19 199 ASP B C 1
ATOM 4005 O O . ASP B 1 199 ? 15.883 3.496 21.219 1 97.19 199 ASP B O 1
ATOM 4009 N N . TYR B 1 200 ? 14.664 2.422 22.75 1 96.69 200 TYR B N 1
ATOM 4010 C CA . TYR B 1 200 ? 15.484 1.22 22.656 1 96.69 200 TYR B CA 1
ATOM 4011 C C . TYR B 1 200 ? 15.172 0.446 21.375 1 96.69 200 TYR B C 1
ATOM 4013 O O . TYR B 1 200 ? 15.914 -0.459 21 1 96.69 200 TYR B O 1
ATOM 4021 N N . LEU B 1 201 ? 14.164 0.734 20.719 1 96.75 201 LEU B N 1
ATOM 4022 C CA . LEU B 1 201 ? 13.734 0.051 19.5 1 96.75 201 LEU B CA 1
ATOM 4023 C C . LEU B 1 201 ? 14.312 0.732 18.266 1 96.75 201 LEU B C 1
ATOM 4025 O O . LEU B 1 201 ? 14.453 1.956 18.234 1 96.75 201 LEU B O 1
ATOM 4029 N N . PRO B 1 202 ? 14.594 -0.098 17.203 1 96 202 PRO B N 1
ATOM 4030 C CA . PRO B 1 202 ? 14.844 0.555 15.914 1 96 202 PRO B CA 1
ATOM 4031 C C . PRO B 1 202 ? 13.648 1.353 15.406 1 96 202 PRO B C 1
ATOM 4033 O O . PRO B 1 202 ? 12.508 1.065 15.789 1 96 202 PRO B O 1
ATOM 4036 N N . VAL B 1 203 ? 13.867 2.33 14.586 1 96.75 203 VAL B N 1
ATOM 4037 C CA . VAL B 1 203 ? 12.852 3.242 14.086 1 96.75 203 VAL B CA 1
ATOM 4038 C C . VAL B 1 203 ? 11.68 2.443 13.508 1 96.75 203 VAL B C 1
ATOM 4040 O O . VAL B 1 203 ? 10.523 2.826 13.664 1 96.75 203 VAL B O 1
ATOM 4043 N N . THR B 1 204 ? 11.969 1.283 12.922 1 97.44 204 THR B N 1
ATOM 4044 C CA . THR B 1 204 ? 10.977 0.512 12.18 1 97.44 204 THR B CA 1
ATOM 4045 C C . THR B 1 204 ? 10.062 -0.249 13.133 1 97.44 204 THR B C 1
ATOM 4047 O O . THR B 1 204 ? 9.031 -0.79 12.711 1 97.44 204 THR B O 1
ATOM 4050 N N . LEU B 1 205 ? 10.375 -0.258 14.414 1 97.56 205 LEU B N 1
ATOM 4051 C CA . LEU B 1 205 ? 9.539 -0.959 15.383 1 97.56 205 LEU B CA 1
ATOM 4052 C C . LEU B 1 205 ? 8.812 0.028 16.297 1 97.56 205 LEU B C 1
ATOM 4054 O O . LEU B 1 205 ? 7.969 -0.371 17.094 1 97.56 205 LEU B O 1
ATOM 4058 N N . LYS B 1 206 ? 9.094 1.288 16.172 1 98 206 LYS B N 1
ATOM 4059 C CA . LYS B 1 206 ? 8.422 2.318 16.953 1 98 206 LYS B CA 1
ATOM 4060 C C . LYS B 1 206 ? 7.004 2.555 16.453 1 98 206 LYS B C 1
ATOM 4062 O O . LYS B 1 206 ? 6.707 2.312 15.273 1 98 206 LYS B O 1
ATOM 4067 N N . ARG B 1 207 ? 6.148 2.967 17.406 1 98.62 207 ARG B N 1
ATOM 4068 C CA . ARG B 1 207 ? 4.75 3.223 17.078 1 98.62 207 ARG B CA 1
ATOM 4069 C C . ARG B 1 207 ? 4.266 4.516 17.734 1 98.62 207 ARG B C 1
ATOM 4071 O O . ARG B 1 207 ? 4.766 4.91 18.781 1 98.62 207 ARG B O 1
ATOM 4078 N N . SER B 1 208 ? 3.377 5.145 17.078 1 98.5 208 SER B N 1
ATOM 4079 C CA . SER B 1 208 ? 2.578 6.27 17.547 1 98.5 208 SER B CA 1
ATOM 4080 C C . SER B 1 208 ? 1.098 6.066 17.25 1 98.5 208 SER B C 1
ATOM 4082 O O . SER B 1 208 ? 0.746 5.406 16.266 1 98.5 208 SER B O 1
ATOM 4084 N N . ALA B 1 209 ? 0.277 6.602 18.078 1 98.44 209 ALA B N 1
ATOM 4085 C CA . ALA B 1 209 ? -1.154 6.5 17.812 1 98.44 209 ALA B CA 1
ATOM 4086 C C . ALA B 1 209 ? -1.917 7.664 18.438 1 98.44 209 ALA B C 1
ATOM 4088 O O . ALA B 1 209 ? -1.457 8.258 19.406 1 98.44 209 ALA B O 1
ATOM 4089 N N . GLU B 1 210 ? -2.977 7.977 17.906 1 97.94 210 GLU B N 1
ATOM 4090 C CA . GLU B 1 210 ? -3.922 8.953 18.438 1 97.94 210 GLU B CA 1
ATOM 4091 C C . GLU B 1 210 ? -5.359 8.562 18.125 1 97.94 210 GLU B C 1
ATOM 4093 O O . GLU B 1 210 ? -5.617 7.895 17.109 1 97.94 210 GLU B O 1
ATOM 4098 N N . TRP B 1 211 ? -6.258 8.922 18.938 1 98.62 211 TRP B N 1
ATOM 4099 C CA . TRP B 1 211 ? -7.691 8.836 18.688 1 98.62 211 TRP B CA 1
ATOM 4100 C C . TRP B 1 211 ? -8.195 10.094 17.969 1 98.62 211 TRP B C 1
ATOM 4102 O O . TRP B 1 211 ? -7.785 11.211 18.312 1 98.62 211 TRP B O 1
ATOM 4112 N N . SER B 1 212 ? -9.031 9.898 16.984 1 98.25 212 SER B N 1
ATOM 4113 C CA . SER B 1 212 ? -9.547 11.023 16.203 1 98.25 212 SER B CA 1
ATOM 4114 C C . SER B 1 212 ? -11.039 10.859 15.914 1 98.25 212 SER B C 1
ATOM 4116 O O . SER B 1 212 ? -11.516 9.742 15.727 1 98.25 212 SER B O 1
ATOM 4118 N N . ARG B 1 213 ? -11.758 11.93 15.859 1 98.5 213 ARG B N 1
ATOM 4119 C CA . ARG B 1 213 ? -13.133 11.969 15.367 1 98.5 213 ARG B CA 1
ATOM 4120 C C . ARG B 1 213 ? -13.484 13.352 14.82 1 98.5 213 ARG B C 1
ATOM 4122 O O . ARG B 1 213 ? -12.836 14.344 15.172 1 98.5 213 ARG B O 1
ATOM 4129 N N . SER B 1 214 ? -14.469 13.375 14.008 1 98.5 214 SER B N 1
ATOM 4130 C CA . SER B 1 214 ? -14.906 14.633 13.398 1 98.5 214 SER B CA 1
ATOM 4131 C C . SER B 1 214 ? -15.492 15.578 14.438 1 98.5 214 SER B C 1
ATOM 4133 O O . SER B 1 214 ? -16.234 15.148 15.328 1 98.5 214 SER B O 1
ATOM 4135 N N . ARG B 1 215 ? -15.195 16.875 14.32 1 97.31 215 ARG B N 1
ATOM 4136 C CA . ARG B 1 215 ? -15.789 17.875 15.211 1 97.31 215 ARG B CA 1
ATOM 4137 C C . ARG B 1 215 ? -17.172 18.281 14.727 1 97.31 215 ARG B C 1
ATOM 4139 O O . ARG B 1 215 ? -17.953 18.875 15.477 1 97.31 215 ARG B O 1
ATOM 4146 N N . SER B 1 216 ? -17.438 18.016 13.484 1 96.62 216 SER B N 1
ATOM 4147 C CA . SER B 1 216 ? -18.719 18.391 12.891 1 96.62 216 SER B CA 1
ATOM 4148 C C . SER B 1 216 ? -19.438 17.172 12.344 1 96.62 216 SER B C 1
ATOM 4150 O O . SER B 1 216 ? -18.828 16.141 12.078 1 96.62 216 SER B O 1
ATOM 4152 N N . PRO B 1 217 ? -20.719 17.266 12.18 1 97.12 217 PRO B N 1
ATOM 4153 C CA . PRO B 1 217 ? -21.469 16.125 11.641 1 97.12 217 PRO B CA 1
ATOM 4154 C C . PRO B 1 217 ? -21.078 15.781 10.211 1 97.12 217 PRO B C 1
ATOM 4156 O O . PRO B 1 217 ? -20.781 16.672 9.414 1 97.12 217 PRO B O 1
ATOM 4159 N N . LEU B 1 218 ? -21.047 14.531 9.938 1 97.94 218 LEU B N 1
ATOM 4160 C CA . LEU B 1 218 ? -20.891 13.961 8.602 1 97.94 218 LEU B CA 1
ATOM 4161 C C . LEU B 1 218 ? -22.141 13.164 8.211 1 97.94 218 LEU B C 1
ATOM 4163 O O . LEU B 1 218 ? -22.453 12.156 8.844 1 97.94 218 LEU B O 1
ATOM 4167 N N . ARG B 1 219 ? -22.766 13.508 7.172 1 94.56 219 ARG B N 1
ATOM 4168 C CA . ARG B 1 219 ? -24.141 13.062 6.934 1 94.56 219 ARG B CA 1
ATOM 4169 C C . ARG B 1 219 ? -24.156 11.844 6.02 1 94.56 219 ARG B C 1
ATOM 4171 O O . ARG B 1 219 ? -25.125 11.062 6.035 1 94.56 219 ARG B O 1
ATOM 4178 N N . THR B 1 220 ? -23.219 11.695 5.25 1 96.06 220 THR B N 1
ATOM 4179 C CA . THR B 1 220 ? -23.25 10.625 4.266 1 96.06 220 THR B CA 1
ATOM 4180 C C . THR B 1 220 ? -22.031 9.711 4.422 1 96.06 220 THR B C 1
ATOM 4182 O O . THR B 1 220 ? -21.016 10.102 4.996 1 96.06 220 THR B O 1
ATOM 4185 N N . SER B 1 221 ? -22.172 8.469 3.914 1 96.06 221 SER B N 1
ATOM 4186 C CA . SER B 1 221 ? -21.047 7.531 3.883 1 96.06 221 SER B CA 1
ATOM 4187 C C . SER B 1 221 ? -19.859 8.117 3.133 1 96.06 221 SER B C 1
ATOM 4189 O O . SER B 1 221 ? -18.719 7.938 3.547 1 96.06 221 SER B O 1
ATOM 4191 N N . ASN B 1 222 ? -20.188 8.852 2.098 1 96.56 222 ASN B N 1
ATOM 4192 C CA . ASN B 1 222 ? -19.125 9.453 1.287 1 96.56 222 ASN B CA 1
ATOM 4193 C C . ASN B 1 222 ? -18.344 10.492 2.076 1 96.56 222 ASN B C 1
ATOM 4195 O O . ASN B 1 222 ? -17.109 10.555 1.979 1 96.56 222 ASN B O 1
ATOM 4199 N N . GLU B 1 223 ? -19.047 11.289 2.834 1 97.94 223 GLU B N 1
ATOM 4200 C CA . GLU B 1 223 ? -18.375 12.266 3.68 1 97.94 223 GLU B CA 1
ATOM 4201 C C . GLU B 1 223 ? -17.469 11.586 4.695 1 97.94 223 GLU B C 1
ATOM 4203 O O . GLU B 1 223 ? -16.344 12.055 4.941 1 97.94 223 GLU B O 1
ATOM 4208 N N . ASN B 1 224 ? -17.969 10.508 5.273 1 98.56 224 ASN B N 1
ATOM 4209 C CA . ASN B 1 224 ? -17.172 9.773 6.25 1 98.56 224 ASN B CA 1
ATOM 4210 C C . ASN B 1 224 ? -15.906 9.211 5.621 1 98.56 224 ASN B C 1
ATOM 4212 O O . ASN B 1 224 ? -14.82 9.312 6.195 1 98.56 224 ASN B O 1
ATOM 4216 N N . LEU B 1 225 ? -16 8.648 4.449 1 98.56 225 LEU B N 1
ATOM 4217 C CA . LEU B 1 225 ? -14.844 8.094 3.756 1 98.56 225 LEU B CA 1
ATOM 4218 C C . LEU B 1 225 ? -13.852 9.195 3.396 1 98.56 225 LEU B C 1
ATOM 4220 O O . LEU B 1 225 ? -12.641 9.031 3.59 1 98.56 225 LEU B O 1
ATOM 4224 N N . ALA B 1 226 ? -14.367 10.305 2.914 1 98.75 226 ALA B N 1
ATOM 4225 C CA . ALA B 1 226 ? -13.508 11.438 2.57 1 98.75 226 ALA B CA 1
ATOM 4226 C C . ALA B 1 226 ? -12.812 11.992 3.811 1 98.75 226 ALA B C 1
ATOM 4228 O O . ALA B 1 226 ? -11.648 12.398 3.75 1 98.75 226 ALA B O 1
ATOM 4229 N N . ALA B 1 227 ? -13.523 12.008 4.91 1 98.69 227 ALA B N 1
ATOM 4230 C CA . ALA B 1 227 ? -12.953 12.492 6.164 1 98.69 227 ALA B CA 1
ATOM 4231 C C . ALA B 1 227 ? -11.805 11.594 6.625 1 98.69 227 ALA B C 1
ATOM 4233 O O . ALA B 1 227 ? -10.781 12.086 7.09 1 98.69 227 ALA B O 1
ATOM 4234 N N . VAL B 1 228 ? -11.969 10.328 6.477 1 98.56 228 VAL B N 1
ATOM 4235 C CA . VAL B 1 228 ? -10.914 9.383 6.84 1 98.56 228 VAL B CA 1
ATOM 4236 C C . VAL B 1 228 ? -9.695 9.602 5.949 1 98.56 228 VAL B C 1
ATOM 4238 O O . VAL B 1 228 ? -8.562 9.617 6.438 1 98.56 228 VAL B O 1
ATOM 4241 N N . ALA B 1 229 ? -9.961 9.797 4.66 1 98.69 229 ALA B N 1
ATOM 4242 C CA . ALA B 1 229 ? -8.867 10.07 3.738 1 98.69 229 ALA B CA 1
ATOM 4243 C C . ALA B 1 229 ? -8.109 11.336 4.137 1 98.69 229 ALA B C 1
ATOM 4245 O O . ALA B 1 229 ? -6.879 11.367 4.121 1 98.69 229 ALA B O 1
ATOM 4246 N N . PHE B 1 230 ? -8.852 12.336 4.516 1 98.06 230 PHE B N 1
ATOM 4247 C CA . PHE B 1 230 ? -8.297 13.609 4.969 1 98.06 230 PHE B CA 1
ATOM 4248 C C . PHE B 1 230 ? -7.398 13.406 6.18 1 98.06 230 PHE B C 1
ATOM 4250 O O . PHE B 1 230 ? -6.258 13.883 6.195 1 98.06 230 PHE B O 1
ATOM 4257 N N . LEU B 1 231 ? -7.852 12.703 7.105 1 97.44 231 LEU B N 1
ATOM 4258 C CA . LEU B 1 231 ? -7.121 12.469 8.344 1 97.44 231 LEU B CA 1
ATOM 4259 C C . LEU B 1 231 ? -5.859 11.656 8.086 1 97.44 231 LEU B C 1
ATOM 4261 O O . LEU B 1 231 ? -4.781 12.008 8.57 1 97.44 231 LEU B O 1
ATOM 4265 N N . MET B 1 232 ? -5.945 10.609 7.363 1 97.56 232 MET B N 1
ATOM 4266 C CA . MET B 1 232 ? -4.895 9.594 7.262 1 97.56 232 MET B CA 1
ATOM 4267 C C . MET B 1 232 ? -3.693 10.141 6.496 1 97.56 232 MET B C 1
ATOM 4269 O O . MET B 1 232 ? -2.561 9.719 6.734 1 97.56 232 MET B O 1
ATOM 4273 N N . ASP B 1 233 ? -3.904 11.07 5.66 1 96.19 233 ASP B N 1
ATOM 4274 C CA . ASP B 1 233 ? -2.805 11.633 4.887 1 96.19 233 ASP B CA 1
ATOM 4275 C C . ASP B 1 233 ? -1.855 12.43 5.781 1 96.19 233 ASP B C 1
ATOM 4277 O O . ASP B 1 233 ? -0.685 12.617 5.445 1 96.19 233 ASP B O 1
ATOM 4281 N N . GLY B 1 234 ? -2.205 12.922 6.898 1 89.44 234 GLY B N 1
ATOM 4282 C CA . GLY B 1 234 ? -1.54 13.953 7.68 1 89.44 234 GLY B CA 1
ATOM 4283 C C . GLY B 1 234 ? -0.296 13.445 8.391 1 89.44 234 GLY B C 1
ATOM 4284 O O . GLY B 1 234 ? 0.497 14.242 8.898 1 89.44 234 GLY B O 1
ATOM 4285 N N . THR B 1 235 ? -0.005 12.164 8.406 1 85.81 235 THR B N 1
ATOM 4286 C CA . THR B 1 235 ? 1.062 11.836 9.344 1 85.81 235 THR B CA 1
ATOM 4287 C C . THR B 1 235 ? 2.027 10.828 8.727 1 85.81 235 THR B C 1
ATOM 4289 O O . THR B 1 235 ? 3.146 10.656 9.219 1 85.81 235 THR B O 1
ATOM 4292 N N . CYS B 1 236 ? 1.758 10.18 7.66 1 91.44 236 CYS B N 1
ATOM 4293 C CA . CYS B 1 236 ? 2.619 9.125 7.133 1 91.44 236 CYS B CA 1
ATOM 4294 C C . CYS B 1 236 ? 3.98 9.68 6.73 1 91.44 236 CYS B C 1
ATOM 4296 O O . CYS B 1 236 ? 5.012 9.07 7.008 1 91.44 236 CYS B O 1
ATOM 4298 N N . SER B 1 237 ? 3.975 10.852 6.18 1 93.5 237 SER B N 1
ATOM 4299 C CA . SER B 1 237 ? 5.234 11.414 5.699 1 93.5 237 SER B CA 1
ATOM 4300 C C . SER B 1 237 ? 6.102 11.891 6.859 1 93.5 237 SER B C 1
ATOM 4302 O O . SER B 1 237 ? 7.32 12.016 6.719 1 93.5 237 SER B O 1
ATOM 4304 N N . PHE B 1 238 ? 5.531 12.094 8.039 1 93.38 238 PHE B N 1
ATOM 4305 C CA . PHE B 1 238 ? 6.246 12.719 9.141 1 93.38 238 PHE B CA 1
ATOM 4306 C C . PHE B 1 238 ? 6.695 11.672 10.156 1 93.38 238 PHE B C 1
ATOM 4308 O O . PHE B 1 238 ? 7.578 11.938 10.977 1 93.38 238 PHE B O 1
ATOM 4315 N N . VAL B 1 239 ? 6.105 10.539 10.078 1 96.12 239 VAL B N 1
ATOM 4316 C CA . VAL B 1 239 ? 6.348 9.508 11.086 1 96.12 239 VAL B CA 1
ATOM 4317 C C . VAL B 1 239 ? 7.832 9.156 11.117 1 96.12 239 VAL B C 1
ATOM 4319 O O . VAL B 1 239 ? 8.414 8.992 12.188 1 96.12 239 VAL B O 1
ATOM 4322 N N . PRO B 1 240 ? 8.523 9.102 9.984 1 96.19 240 PRO B N 1
ATOM 4323 C CA . PRO B 1 240 ? 9.961 8.82 10.023 1 96.19 240 PRO B CA 1
ATOM 4324 C C . PRO B 1 240 ? 10.75 9.859 10.812 1 96.19 240 PRO B C 1
ATOM 4326 O O . PRO B 1 240 ? 11.727 9.516 11.484 1 96.19 240 PRO B O 1
ATOM 4329 N N . LEU B 1 241 ? 10.328 11.117 10.758 1 95.06 241 LEU B N 1
ATOM 4330 C CA . LEU B 1 241 ? 10.977 12.172 11.531 1 95.06 241 LEU B CA 1
ATOM 4331 C C . LEU B 1 241 ? 10.664 12.023 13.016 1 95.06 241 LEU B C 1
ATOM 4333 O O . LEU B 1 241 ? 11.578 11.922 13.844 1 95.06 241 LEU B O 1
ATOM 4337 N N . THR B 1 242 ? 9.375 11.867 13.281 1 95.75 242 THR B N 1
ATOM 4338 C CA . THR B 1 242 ? 8.898 11.773 14.656 1 95.75 242 THR B CA 1
ATOM 4339 C C . THR B 1 242 ? 9.57 10.617 15.383 1 95.75 242 THR B C 1
ATOM 4341 O O . THR B 1 242 ? 10.023 10.773 16.516 1 95.75 242 THR B O 1
ATOM 4344 N N . HIS B 1 243 ? 9.766 9.516 14.719 1 97 243 HIS B N 1
ATOM 4345 C CA . HIS B 1 243 ? 10.281 8.297 15.336 1 97 243 HIS B CA 1
ATOM 4346 C C . HIS B 1 243 ? 11.805 8.312 15.391 1 97 243 HIS B C 1
ATOM 4348 O O . HIS B 1 243 ? 12.414 7.41 15.969 1 97 243 HIS B O 1
ATOM 4354 N N . ASP B 1 244 ? 12.398 9.344 14.797 1 95.25 244 ASP B N 1
ATOM 4355 C CA . ASP B 1 244 ? 13.859 9.43 14.773 1 95.25 244 ASP B CA 1
ATOM 4356 C C . ASP B 1 244 ? 14.344 10.742 15.383 1 95.25 244 ASP B C 1
ATOM 4358 O O . ASP B 1 244 ? 15.391 11.258 15 1 95.25 244 ASP B O 1
ATOM 4362 N N . HIS B 1 245 ? 13.492 11.32 16.25 1 94.38 245 HIS B N 1
ATOM 4363 C CA . HIS B 1 245 ? 13.852 12.516 17.016 1 94.38 245 HIS B CA 1
ATOM 4364 C C . HIS B 1 245 ? 14.156 13.68 16.078 1 94.38 245 HIS B C 1
ATOM 4366 O O . HIS B 1 245 ? 15.141 14.398 16.281 1 94.38 245 HIS B O 1
ATOM 4372 N N . MET B 1 246 ? 13.359 13.789 15.078 1 93.62 246 MET B N 1
ATOM 4373 C CA . MET B 1 246 ? 13.469 14.898 14.133 1 93.62 246 MET B CA 1
ATOM 4374 C C . MET B 1 246 ? 12.102 15.516 13.867 1 93.62 246 MET B C 1
ATOM 4376 O O . MET B 1 246 ? 11.078 14.992 14.305 1 93.62 246 MET B O 1
ATOM 4380 N N . TRP B 1 247 ? 12.156 16.656 13.188 1 90.62 247 TRP B N 1
ATOM 4381 C CA . TRP B 1 247 ? 10.945 17.375 12.82 1 90.62 247 TRP B CA 1
ATOM 4382 C C . TRP B 1 247 ? 11.164 18.188 11.539 1 90.62 247 TRP B C 1
ATOM 4384 O O . TRP B 1 247 ? 12.148 17.969 10.828 1 90.62 247 TRP B O 1
ATOM 4394 N N . PHE B 1 248 ? 10.195 19 11.109 1 86.75 248 PHE B N 1
ATOM 4395 C CA . PHE B 1 248 ? 10.18 19.688 9.828 1 86.75 248 PHE B CA 1
ATOM 4396 C C . PHE B 1 248 ? 11.383 20.625 9.695 1 86.75 248 PHE B C 1
ATOM 4398 O O . PHE B 1 248 ? 11.867 20.859 8.586 1 86.75 248 PHE B O 1
ATOM 4405 N N . GLN B 1 249 ? 11.898 21.109 10.789 1 86.81 249 GLN B N 1
ATOM 4406 C CA . GLN B 1 249 ? 13.039 22.016 10.742 1 86.81 249 GLN B CA 1
ATOM 4407 C C . GLN B 1 249 ? 14.312 21.266 10.352 1 86.81 249 GLN B C 1
ATOM 4409 O O . GLN B 1 249 ? 15.32 21.891 10.023 1 86.81 249 GLN B O 1
ATOM 4414 N N . ASP B 1 250 ? 14.234 20 10.422 1 91.88 250 ASP B N 1
ATOM 4415 C CA . ASP B 1 250 ? 15.43 19.203 10.18 1 91.88 250 ASP B CA 1
ATOM 4416 C C . ASP B 1 250 ? 15.539 18.797 8.711 1 91.88 250 ASP B C 1
ATOM 4418 O O . ASP B 1 250 ? 16.531 18.203 8.289 1 91.88 250 ASP B O 1
ATOM 4422 N N . VAL B 1 251 ? 14.539 19.203 7.895 1 93 251 VAL B N 1
ATOM 4423 C CA . VAL B 1 251 ? 14.508 18.703 6.523 1 93 251 VAL B CA 1
ATOM 4424 C C . VAL B 1 251 ? 14.383 19.859 5.547 1 93 251 VAL B C 1
ATOM 4426 O O . VAL B 1 251 ? 13.836 20.906 5.891 1 93 251 VAL B O 1
ATOM 4429 N N . THR B 1 252 ? 14.852 19.625 4.289 1 92.56 252 THR B N 1
ATOM 4430 C CA . THR B 1 252 ? 14.641 20.562 3.199 1 92.56 252 THR B CA 1
ATOM 4431 C C . THR B 1 252 ? 13.422 20.172 2.367 1 92.56 252 THR B C 1
ATOM 4433 O O . THR B 1 252 ? 12.867 21 1.645 1 92.56 252 THR B O 1
ATOM 4436 N N . ALA B 1 253 ? 13.047 18.875 2.459 1 91.88 253 ALA B N 1
ATOM 4437 C CA . ALA B 1 253 ? 11.867 18.344 1.764 1 91.88 253 ALA B CA 1
ATOM 4438 C C . ALA B 1 253 ? 11.242 17.188 2.535 1 9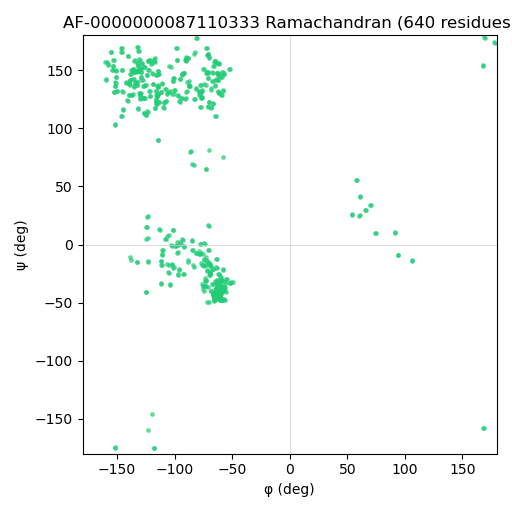1.88 253 ALA B C 1
ATOM 4440 O O . ALA B 1 253 ? 11.953 16.328 3.053 1 91.88 253 ALA B O 1
ATOM 4441 N N . CYS B 1 254 ? 10.008 17.203 2.719 1 93.75 254 CYS B N 1
ATOM 4442 C CA . CYS B 1 254 ? 9.195 16.141 3.318 1 93.75 254 CYS B CA 1
ATOM 4443 C C . CYS B 1 254 ? 7.77 16.188 2.783 1 93.75 254 CYS B C 1
ATOM 4445 O O . CYS B 1 254 ? 6.977 17.047 3.166 1 93.75 254 CYS B O 1
ATOM 4447 N N . SER B 1 255 ? 7.477 15.258 1.869 1 94.12 255 SER B N 1
ATOM 4448 C CA . SER B 1 255 ? 6.152 15.242 1.251 1 94.12 255 SER B CA 1
ATOM 4449 C C . SER B 1 255 ? 5.84 13.875 0.652 1 94.12 255 SER B C 1
ATOM 4451 O O . SER B 1 255 ? 6.723 13.219 0.092 1 94.12 255 SER B O 1
ATOM 4453 N N . SER B 1 256 ? 4.598 13.492 0.79 1 96.31 256 SER B N 1
ATOM 4454 C CA . SER B 1 256 ? 4.16 12.25 0.165 1 96.31 256 SER B CA 1
ATOM 4455 C C . SER B 1 256 ? 4.285 12.32 -1.353 1 96.31 256 SER B C 1
ATOM 4457 O O . SER B 1 256 ? 3.98 13.352 -1.958 1 96.31 256 SER B O 1
ATOM 4459 N N . ILE B 1 257 ? 4.691 11.219 -1.956 1 97.56 257 ILE B N 1
ATOM 4460 C CA . ILE B 1 257 ? 4.836 11.219 -3.408 1 97.56 257 ILE B CA 1
ATOM 4461 C C . ILE B 1 257 ? 3.971 10.117 -4.016 1 97.56 257 ILE B C 1
ATOM 4463 O O . ILE B 1 257 ? 3.707 10.117 -5.219 1 97.56 257 ILE B O 1
ATOM 4467 N N . ASP B 1 258 ? 3.496 9.172 -3.234 1 98.44 258 ASP B N 1
ATOM 4468 C CA . ASP B 1 258 ? 2.447 8.25 -3.664 1 98.44 258 ASP B CA 1
ATOM 4469 C C . ASP B 1 258 ? 1.536 7.875 -2.5 1 98.44 258 ASP B C 1
ATOM 4471 O O . ASP B 1 258 ? 1.806 8.234 -1.352 1 98.44 258 ASP B O 1
ATOM 4475 N N . VAL B 1 259 ? 0.47 7.254 -2.791 1 98.75 259 VAL B N 1
ATOM 4476 C CA . VAL B 1 259 ? -0.481 6.871 -1.752 1 98.75 259 VAL B CA 1
ATOM 4477 C C . VAL B 1 259 ? -1.237 5.617 -2.18 1 98.75 259 VAL B C 1
ATOM 4479 O O . VAL B 1 259 ? -1.591 5.465 -3.352 1 98.75 259 VAL B O 1
ATOM 4482 N N . ALA B 1 260 ? -1.413 4.711 -1.318 1 98.88 260 ALA B N 1
ATOM 4483 C CA . ALA B 1 260 ? -2.377 3.615 -1.396 1 98.88 260 ALA B CA 1
ATOM 4484 C C . ALA B 1 260 ? -3.279 3.588 -0.165 1 98.88 260 ALA B C 1
ATOM 4486 O O . ALA B 1 260 ? -2.811 3.342 0.949 1 98.88 260 ALA B O 1
ATOM 4487 N N . LEU B 1 261 ? -4.492 3.891 -0.354 1 98.88 261 LEU B N 1
ATOM 4488 C CA . LEU B 1 261 ? -5.508 3.879 0.695 1 98.88 261 LEU B CA 1
ATOM 4489 C C . LEU B 1 261 ? -6.594 2.852 0.391 1 98.88 261 LEU B C 1
ATOM 4491 O O . LEU B 1 261 ? -7.273 2.945 -0.633 1 98.88 261 LEU B O 1
ATOM 4495 N N . ARG B 1 262 ? -6.719 1.867 1.247 1 98.88 262 ARG B N 1
ATOM 4496 C CA . ARG B 1 262 ? -7.734 0.831 1.099 1 98.88 262 ARG B CA 1
ATOM 4497 C C . ARG B 1 262 ? -8.789 0.938 2.197 1 98.88 262 ARG B C 1
ATOM 4499 O O . ARG B 1 262 ? -8.453 1.09 3.373 1 98.88 262 ARG B O 1
ATOM 4506 N N . PHE B 1 263 ? -9.977 0.905 1.776 1 98.75 263 PHE B N 1
ATOM 4507 C CA . PHE B 1 263 ? -11.102 0.828 2.703 1 98.75 263 PHE B CA 1
ATOM 4508 C C . PHE B 1 263 ? -11.641 -0.595 2.781 1 98.75 263 PHE B C 1
ATOM 4510 O O . PHE B 1 263 ? -11.773 -1.273 1.76 1 98.75 263 PHE B O 1
ATOM 4517 N N . PHE B 1 264 ? -11.992 -0.983 4.016 1 98.12 264 PHE B N 1
ATOM 4518 C CA . PHE B 1 264 ? -12.43 -2.363 4.203 1 98.12 264 PHE B CA 1
ATOM 4519 C C . PHE B 1 264 ? -13.914 -2.422 4.531 1 98.12 264 PHE B C 1
ATOM 4521 O O . PHE B 1 264 ? -14.5 -3.506 4.586 1 98.12 264 PHE B O 1
ATOM 4528 N N . THR B 1 265 ? -14.461 -1.251 4.762 1 95.06 265 THR B N 1
ATOM 4529 C CA . THR B 1 265 ? -15.898 -1.132 4.988 1 95.06 265 THR B CA 1
ATOM 4530 C C . THR B 1 265 ? -16.406 0.233 4.531 1 95.06 265 THR B C 1
ATOM 4532 O O . THR B 1 265 ? -15.672 1.221 4.574 1 95.06 265 THR B O 1
ATOM 4535 N N . LYS B 1 266 ? -17.609 0.285 4.105 1 91.88 266 LYS B N 1
ATOM 4536 C CA . LYS B 1 266 ? -18.266 1.557 3.816 1 91.88 266 LYS B CA 1
ATOM 4537 C C . LYS B 1 266 ? -18.953 2.119 5.062 1 91.88 266 LYS B C 1
ATOM 4539 O O . LYS B 1 266 ? -19.312 3.297 5.098 1 91.88 266 LYS B O 1
ATOM 4544 N N . GLU B 1 267 ? -19.062 1.305 5.977 1 92.88 267 GLU B N 1
ATOM 4545 C CA . GLU B 1 267 ? -19.766 1.691 7.203 1 92.88 267 GLU B CA 1
ATOM 4546 C C . GLU B 1 267 ? -18.812 2.371 8.188 1 92.88 267 GLU B C 1
ATOM 4548 O O . GLU B 1 267 ? -18.406 1.77 9.18 1 92.88 267 GLU B O 1
ATOM 4553 N N . VAL B 1 268 ? -18.562 3.607 7.949 1 97.38 268 VAL B N 1
ATOM 4554 C CA . VAL B 1 268 ? -17.703 4.414 8.805 1 97.38 268 VAL B CA 1
ATOM 4555 C C . VAL B 1 268 ? -18.516 5.535 9.453 1 97.38 268 VAL B C 1
ATOM 4557 O O . VAL B 1 268 ? -19.297 6.211 8.773 1 97.38 268 VAL B O 1
ATOM 4560 N N . ASN B 1 269 ? -18.453 5.641 10.711 1 98.12 269 ASN B N 1
ATOM 4561 C CA . ASN B 1 269 ? -18.953 6.801 11.445 1 98.12 269 ASN B CA 1
ATOM 4562 C C . ASN B 1 269 ? -17.812 7.562 12.117 1 98.12 269 ASN B C 1
ATOM 4564 O O . ASN B 1 269 ? -17.531 7.355 13.305 1 98.12 269 ASN B O 1
ATOM 4568 N N . PHE B 1 270 ? -17.266 8.523 11.391 1 98.44 270 PHE B N 1
ATOM 4569 C CA . PHE B 1 270 ? -16.062 9.219 11.836 1 98.44 270 PHE B CA 1
ATOM 4570 C C . PHE B 1 270 ? -16.391 10.242 12.914 1 98.44 270 PHE B C 1
ATOM 4572 O O . PHE B 1 270 ? -15.492 10.898 13.453 1 98.44 270 PHE B O 1
ATOM 4579 N N . GLU B 1 271 ? -17.625 10.359 13.281 1 98 271 GLU B N 1
ATOM 4580 C CA . GLU B 1 271 ? -18.016 11.195 14.406 1 98 271 GLU B CA 1
ATOM 4581 C C . GLU B 1 271 ? -17.703 10.523 15.734 1 98 271 GLU B C 1
ATOM 4583 O O . GLU B 1 271 ? -17.75 11.164 16.797 1 98 271 GLU B O 1
ATOM 4588 N N . THR B 1 272 ? -17.453 9.195 15.648 1 98.25 272 THR B N 1
A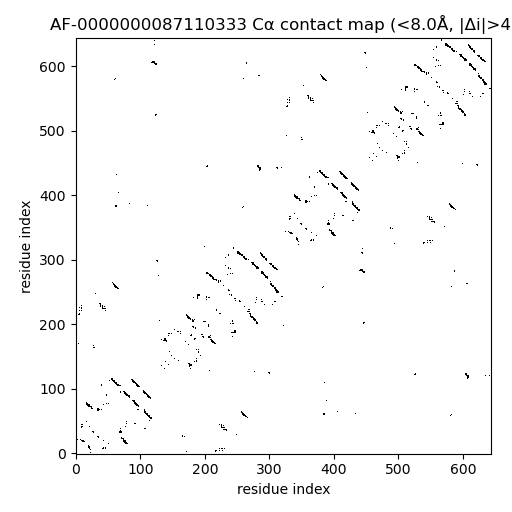TOM 4589 C CA . THR B 1 272 ? -17.016 8.461 16.844 1 98.25 272 THR B CA 1
ATOM 4590 C C . THR B 1 272 ? -15.508 8.281 16.828 1 98.25 272 THR B C 1
ATOM 4592 O O . THR B 1 272 ? -14.844 8.578 15.844 1 98.25 272 THR B O 1
ATOM 4595 N N . TRP B 1 273 ? -15.008 7.828 17.969 1 98.69 273 TRP B N 1
ATOM 4596 C CA . TRP B 1 273 ? -13.562 7.699 18.125 1 98.69 273 TRP B CA 1
ATOM 4597 C C . TRP B 1 273 ? -13.023 6.586 17.234 1 98.69 273 TRP B C 1
ATOM 4599 O O . TRP B 1 273 ? -13.57 5.484 17.203 1 98.69 273 TRP B O 1
ATOM 4609 N N . HIS B 1 274 ? -11.953 6.938 16.562 1 98.81 274 HIS B N 1
ATOM 4610 C CA . HIS B 1 274 ? -11.125 6.016 15.789 1 98.81 274 HIS B CA 1
ATOM 4611 C C . HIS B 1 274 ? -9.656 6.129 16.172 1 98.81 274 HIS B C 1
ATOM 4613 O O . HIS B 1 274 ? -9.156 7.23 16.422 1 98.81 274 HIS B O 1
ATOM 4619 N N . ILE B 1 275 ? -9.008 5.035 16.219 1 98.75 275 ILE B N 1
ATOM 4620 C CA . ILE B 1 275 ? -7.586 5.094 16.562 1 98.75 275 ILE B CA 1
ATOM 4621 C C . ILE B 1 275 ? -6.746 4.891 15.297 1 98.75 275 ILE B C 1
ATOM 4623 O O . ILE B 1 275 ? -7.039 4.012 14.484 1 98.75 275 ILE B O 1
ATOM 4627 N N . VAL B 1 276 ? -5.801 5.738 15.117 1 98.5 276 VAL B N 1
ATOM 4628 C CA . VAL B 1 276 ? -4.84 5.648 14.016 1 98.5 276 VAL B CA 1
ATOM 4629 C C . VAL B 1 276 ? -3.467 5.27 14.562 1 98.5 276 VAL B C 1
ATOM 4631 O O . VAL B 1 276 ? -2.945 5.934 15.461 1 98.5 276 VAL B O 1
ATOM 4634 N N . GLU B 1 277 ? -2.926 4.203 14.102 1 98.56 277 GLU B N 1
ATOM 4635 C CA . GLU B 1 277 ? -1.572 3.77 14.43 1 98.56 277 GLU B CA 1
ATOM 4636 C C . GLU B 1 277 ? -0.648 3.879 13.227 1 98.56 277 GLU B C 1
ATOM 4638 O O . GLU B 1 277 ? -1.042 3.551 12.102 1 98.56 277 GLU B O 1
ATOM 4643 N N . ARG B 1 278 ? 0.549 4.336 13.445 1 98.06 278 ARG B N 1
ATOM 4644 C CA . ARG B 1 278 ? 1.476 4.582 12.344 1 98.06 278 ARG B CA 1
ATOM 4645 C C . ARG B 1 278 ? 2.844 3.973 12.633 1 98.06 278 ARG B C 1
ATOM 4647 O O . ARG B 1 278 ? 3.234 3.834 13.797 1 98.06 278 ARG B O 1
ATOM 4654 N N . ASN B 1 279 ? 3.547 3.658 11.586 1 96.88 279 ASN B N 1
ATOM 4655 C CA . ASN B 1 279 ? 4.918 3.17 11.711 1 96.88 279 ASN B CA 1
ATOM 4656 C C . ASN B 1 279 ? 5.73 3.453 10.445 1 96.88 279 ASN B C 1
ATOM 4658 O O . ASN B 1 279 ? 5.168 3.578 9.359 1 96.88 279 ASN B O 1
ATOM 4662 N N . ALA B 1 280 ? 6.992 3.627 10.617 1 98.19 280 ALA B N 1
ATOM 4663 C CA . ALA B 1 280 ? 7.961 3.748 9.531 1 98.19 280 ALA B CA 1
ATOM 4664 C C . ALA B 1 280 ? 8.578 2.393 9.195 1 98.19 280 ALA B C 1
ATOM 4666 O O . ALA B 1 280 ? 8.852 1.59 10.086 1 98.19 280 ALA B O 1
ATOM 4667 N N . ILE B 1 281 ? 8.898 2.174 7.895 1 98.44 281 ILE B N 1
ATOM 4668 C CA . ILE B 1 281 ? 9.289 0.827 7.488 1 98.44 281 ILE B CA 1
ATOM 4669 C C . ILE B 1 281 ? 10.656 0.871 6.805 1 98.44 281 ILE B C 1
ATOM 4671 O O . ILE B 1 281 ? 11.484 -0.023 6.996 1 98.44 281 ILE B O 1
ATOM 4675 N N . ARG B 1 282 ? 10.852 1.888 5.977 1 98.38 282 ARG B N 1
ATOM 4676 C CA . ARG B 1 282 ? 12.062 1.935 5.156 1 98.38 282 ARG B CA 1
ATOM 4677 C C . ARG B 1 282 ? 12.469 3.375 4.863 1 98.38 282 ARG B C 1
ATOM 4679 O O . ARG B 1 282 ? 11.609 4.25 4.715 1 98.38 282 ARG B O 1
ATOM 4686 N N . ALA B 1 283 ? 13.695 3.641 4.82 1 97.19 283 ALA B N 1
ATOM 4687 C CA . ALA B 1 283 ? 14.258 4.891 4.309 1 97.19 283 ALA B CA 1
ATOM 4688 C C . ALA B 1 283 ? 15.5 4.629 3.465 1 97.19 283 ALA B C 1
ATOM 4690 O O . ALA B 1 283 ? 16.281 3.734 3.771 1 97.19 283 ALA B O 1
ATOM 4691 N N . GLY B 1 284 ? 15.625 5.332 2.471 1 95.75 284 GLY B N 1
ATOM 4692 C CA . GLY B 1 284 ? 16.766 5.27 1.574 1 95.75 284 GLY B CA 1
ATOM 4693 C C . GLY B 1 284 ? 16.547 6.023 0.275 1 95.75 284 GLY B C 1
ATOM 4694 O O . GLY B 1 284 ? 15.414 6.219 -0.15 1 95.75 284 GLY B O 1
ATOM 4695 N N . GLY B 1 285 ? 17.656 6.496 -0.376 1 94.44 285 GLY B N 1
ATOM 4696 C CA . GLY B 1 285 ? 17.531 7.215 -1.635 1 94.44 285 GLY B CA 1
ATOM 4697 C C . GLY B 1 285 ? 16.719 8.484 -1.518 1 94.44 285 GLY B C 1
ATOM 4698 O O . GLY B 1 285 ? 15.992 8.852 -2.449 1 94.44 285 GLY B O 1
ATOM 4699 N N . ASN B 1 286 ? 16.656 9.078 -0.32 1 95.5 286 ASN B N 1
ATOM 4700 C CA . ASN B 1 286 ? 15.891 10.273 0.004 1 95.5 286 ASN B CA 1
ATOM 4701 C C . ASN B 1 286 ? 14.391 10.031 -0.117 1 95.5 286 ASN B C 1
ATOM 4703 O O . ASN B 1 286 ? 13.641 10.93 -0.523 1 95.5 286 ASN B O 1
ATOM 4707 N N . ARG B 1 287 ? 14.078 8.82 0.135 1 97.44 287 ARG B N 1
ATOM 4708 C CA . ARG B 1 287 ? 12.672 8.461 0.257 1 97.44 287 ARG B CA 1
ATOM 4709 C C . ARG B 1 287 ? 12.414 7.691 1.548 1 97.44 287 ARG B C 1
ATOM 4711 O O . ARG B 1 287 ? 13.32 7.07 2.102 1 97.44 287 ARG B O 1
ATOM 4718 N N . THR B 1 288 ? 11.234 7.82 2.027 1 97.75 288 THR B N 1
ATOM 4719 C CA . THR B 1 288 ? 10.773 7.047 3.174 1 97.75 288 THR B CA 1
ATOM 4720 C C . THR B 1 288 ? 9.469 6.324 2.846 1 97.75 288 THR B C 1
ATOM 4722 O O . THR B 1 288 ? 8.758 6.707 1.915 1 97.75 288 THR B O 1
ATOM 4725 N N . PHE B 1 289 ? 9.312 5.266 3.516 1 98.75 289 PHE B N 1
ATOM 4726 C CA . PHE B 1 289 ? 8.086 4.48 3.371 1 98.75 289 PHE B CA 1
ATOM 4727 C C . PHE B 1 289 ? 7.445 4.223 4.73 1 98.75 289 PHE B C 1
ATOM 4729 O O . PHE B 1 289 ? 8.109 3.736 5.648 1 98.75 289 PHE B O 1
ATOM 4736 N N . ALA B 1 290 ? 6.137 4.586 4.855 1 98.75 290 ALA B N 1
ATOM 4737 C CA . ALA B 1 290 ? 5.414 4.449 6.117 1 98.75 290 ALA B CA 1
ATOM 4738 C C . ALA B 1 290 ? 3.986 3.973 5.883 1 98.75 290 ALA B C 1
ATOM 4740 O O . ALA B 1 290 ? 3.488 4.008 4.754 1 98.75 290 ALA B O 1
ATOM 4741 N N . GLU B 1 291 ? 3.389 3.473 6.941 1 98.06 291 GLU B N 1
ATOM 4742 C CA . GLU B 1 291 ? 2.006 3.006 6.898 1 98.06 291 GLU B CA 1
ATOM 4743 C C . GLU B 1 291 ? 1.199 3.555 8.07 1 98.06 291 GLU B C 1
ATOM 4745 O O . GLU B 1 291 ? 1.771 3.984 9.078 1 98.06 291 GLU B O 1
ATOM 4750 N N . SER B 1 292 ? -0.043 3.605 7.887 1 98.06 292 SER B N 1
ATOM 4751 C CA . SER B 1 292 ? -1.018 3.945 8.914 1 98.06 292 SER B CA 1
ATOM 4752 C C . SER B 1 292 ? -2.262 3.07 8.812 1 98.06 292 SER B C 1
ATOM 4754 O O . SER B 1 292 ? -2.689 2.721 7.707 1 98.06 292 SER B O 1
ATOM 4756 N N . ARG B 1 293 ? -2.734 2.662 9.922 1 98.62 293 ARG B N 1
ATOM 4757 C CA . ARG B 1 293 ? -3.973 1.898 10.023 1 98.62 293 ARG B CA 1
ATOM 4758 C C . ARG B 1 293 ? -4.965 2.588 10.953 1 98.62 293 ARG B C 1
ATOM 4760 O O . ARG B 1 293 ? -4.566 3.223 11.938 1 98.62 293 ARG B O 1
ATOM 4767 N N . ILE B 1 294 ? -6.238 2.469 10.633 1 98.75 294 ILE B N 1
ATOM 4768 C CA . ILE B 1 294 ? -7.262 3.127 11.438 1 98.75 294 ILE B CA 1
ATOM 4769 C C . ILE B 1 294 ? -8.352 2.123 11.805 1 98.75 294 ILE B C 1
ATOM 4771 O O . ILE B 1 294 ? -8.844 1.391 10.945 1 98.75 294 ILE B O 1
ATOM 4775 N N . TRP B 1 295 ? -8.648 2.072 13.078 1 98.81 295 TRP B N 1
ATOM 4776 C CA . TRP B 1 295 ? -9.68 1.195 13.617 1 98.81 295 TRP B CA 1
ATOM 4777 C C . TRP B 1 295 ? -10.836 2.006 14.195 1 98.81 295 TRP B C 1
ATOM 4779 O O . TRP B 1 295 ? -10.633 3.104 14.719 1 98.81 295 TRP B O 1
ATOM 4789 N N . ASP B 1 296 ? -12.016 1.446 14.133 1 97.94 296 ASP B N 1
ATOM 4790 C CA . ASP B 1 296 ? -13.133 2.055 14.844 1 97.94 296 ASP B CA 1
ATOM 4791 C C . ASP B 1 296 ? -13.117 1.671 16.328 1 97.94 296 ASP B C 1
ATOM 4793 O O . ASP B 1 296 ? -12.211 0.972 16.781 1 97.94 296 ASP B O 1
ATOM 4797 N N . GLY B 1 297 ? -14.047 2.191 17.094 1 95.12 297 GLY B N 1
ATOM 4798 C CA . GLY B 1 297 ? -14.086 1.997 18.531 1 95.12 297 GLY B CA 1
ATOM 4799 C C . GLY B 1 297 ? -14.289 0.548 18.938 1 95.12 297 GLY B C 1
ATOM 4800 O O . GLY B 1 297 ? -14.07 0.183 20.094 1 95.12 297 GLY B O 1
ATOM 4801 N N . LYS B 1 298 ? -14.648 -0.254 17.953 1 93.81 298 LYS B N 1
ATOM 4802 C CA . LYS B 1 298 ? -14.906 -1.665 18.234 1 93.81 298 LYS B CA 1
ATOM 4803 C C . LYS B 1 298 ? -13.695 -2.523 17.875 1 93.81 298 LYS B C 1
ATOM 4805 O O . LYS B 1 298 ? -13.75 -3.752 17.984 1 93.81 298 LYS B O 1
ATOM 4810 N N . GLY B 1 299 ? -12.688 -1.899 17.375 1 95.12 299 GLY B N 1
ATOM 4811 C CA . GLY B 1 299 ? -11.461 -2.619 17.062 1 95.12 299 GLY B CA 1
ATOM 4812 C C . GLY B 1 299 ? -11.43 -3.145 15.648 1 95.12 299 GLY B C 1
ATOM 4813 O O . GLY B 1 299 ? -10.555 -3.941 15.297 1 95.12 299 GLY B O 1
ATOM 4814 N N . ASN B 1 300 ? -12.359 -2.738 14.805 1 96.81 300 ASN B N 1
ATOM 4815 C CA . ASN B 1 300 ? -12.352 -3.127 13.398 1 96.81 300 ASN B CA 1
ATOM 4816 C C . ASN B 1 300 ? -11.422 -2.234 12.578 1 96.81 300 ASN B C 1
ATOM 4818 O O . ASN B 1 300 ? -11.57 -1.01 12.586 1 96.81 300 ASN B O 1
ATOM 4822 N N . LEU B 1 301 ? -10.539 -2.943 11.906 1 98.69 301 LEU B N 1
ATOM 4823 C CA . LEU B 1 301 ? -9.711 -2.197 10.969 1 98.69 301 LEU B CA 1
ATOM 4824 C C . LEU B 1 301 ? -10.539 -1.691 9.797 1 98.69 301 LEU B C 1
ATOM 4826 O O . LEU B 1 301 ? -11.047 -2.486 9 1 98.69 301 LEU B O 1
ATOM 4830 N N . ILE B 1 302 ? -10.617 -0.361 9.633 1 98.25 302 ILE B N 1
ATOM 4831 C CA . ILE B 1 302 ? -11.562 0.119 8.625 1 98.25 302 ILE B CA 1
ATOM 4832 C C . ILE B 1 302 ? -10.805 0.583 7.387 1 98.25 302 ILE B C 1
ATOM 4834 O O . ILE B 1 302 ? -11.359 0.605 6.285 1 98.25 302 ILE B O 1
ATOM 4838 N N . ALA B 1 303 ? -9.523 0.969 7.566 1 98.75 303 ALA B N 1
ATOM 4839 C CA . ALA B 1 303 ? -8.742 1.396 6.406 1 98.75 303 ALA B CA 1
ATOM 4840 C C . ALA B 1 303 ? -7.246 1.26 6.672 1 98.75 303 ALA B C 1
ATOM 4842 O O . ALA B 1 303 ? -6.816 1.189 7.828 1 98.75 303 ALA B O 1
ATOM 4843 N N . HIS B 1 304 ? -6.496 1.116 5.645 1 98.75 304 HIS B N 1
ATOM 4844 C CA . HIS B 1 304 ? -5.043 1.02 5.613 1 98.75 304 HIS B CA 1
ATOM 4845 C C . HIS B 1 304 ? -4.445 1.986 4.594 1 98.75 304 HIS B C 1
ATOM 4847 O O . HIS B 1 304 ? -4.914 2.061 3.457 1 98.75 304 HIS B O 1
ATOM 4853 N N . MET B 1 305 ? -3.449 2.754 5.043 1 98.75 305 MET B N 1
ATOM 4854 C CA . MET B 1 305 ? -2.748 3.641 4.117 1 98.75 305 MET B CA 1
ATOM 4855 C C . MET B 1 305 ? -1.247 3.377 4.145 1 98.75 305 MET B C 1
ATOM 4857 O O . MET B 1 305 ? -0.668 3.164 5.211 1 98.75 305 MET B O 1
ATOM 4861 N N . SER B 1 306 ? -0.641 3.357 2.986 1 98.62 306 SER B N 1
ATOM 4862 C CA . SER B 1 306 ? 0.811 3.381 2.848 1 98.62 306 SER B CA 1
ATOM 4863 C C . SER B 1 306 ? 1.256 4.469 1.877 1 98.62 306 SER B C 1
ATOM 4865 O O . SER B 1 306 ? 0.544 4.781 0.919 1 98.62 306 SER B O 1
ATOM 4867 N N . GLN B 1 307 ? 2.367 5.055 2.205 1 98.56 307 GLN B N 1
ATOM 4868 C CA . GLN B 1 307 ? 2.891 6.145 1.384 1 98.56 307 GLN B CA 1
ATOM 4869 C C . GLN B 1 307 ? 4.414 6.078 1.29 1 98.56 307 GLN B C 1
ATOM 4871 O O . GLN B 1 307 ? 5.086 5.734 2.264 1 98.56 307 GLN B O 1
ATOM 4876 N N . GLN B 1 308 ? 4.926 6.352 0.09 1 98.44 308 GLN B N 1
ATOM 4877 C CA . GLN B 1 308 ? 6.305 6.816 -0.004 1 98.44 308 GLN B CA 1
ATOM 4878 C C . GLN B 1 308 ? 6.371 8.344 -0.01 1 98.44 308 GLN B C 1
ATOM 4880 O O . GLN B 1 308 ? 5.445 9.008 -0.477 1 98.44 308 GLN B O 1
ATOM 4885 N N . SER B 1 309 ? 7.391 8.836 0.543 1 97.31 309 SER B N 1
ATOM 4886 C CA . SER B 1 309 ? 7.598 10.281 0.646 1 97.31 309 SER B CA 1
ATOM 4887 C C . SER B 1 309 ? 9.031 10.656 0.295 1 97.31 309 SER B C 1
ATOM 4889 O O . SER B 1 309 ? 9.953 9.859 0.462 1 97.31 309 SER B O 1
ATOM 4891 N N . ILE B 1 310 ? 9.164 11.836 -0.207 1 95.69 310 ILE B N 1
ATOM 4892 C CA . ILE B 1 310 ? 10.5 12.422 -0.295 1 95.69 310 ILE B CA 1
ATOM 4893 C C . ILE B 1 310 ? 10.93 12.938 1.077 1 95.69 310 ILE B C 1
ATOM 4895 O O . ILE B 1 310 ? 10.117 13.484 1.823 1 95.69 310 ILE B O 1
ATOM 4899 N N . MET B 1 311 ? 12.07 12.695 1.391 1 95.38 311 MET B N 1
ATOM 4900 C CA . MET B 1 311 ? 12.648 13.18 2.639 1 95.38 311 MET B CA 1
ATOM 4901 C C . MET B 1 311 ? 14.125 13.531 2.455 1 95.38 311 MET B C 1
ATOM 4903 O O . MET B 1 311 ? 14.953 12.648 2.203 1 95.38 311 MET B O 1
ATOM 4907 N N . ARG B 1 312 ? 14.461 14.766 2.615 1 94.81 312 ARG B N 1
ATOM 4908 C CA . ARG B 1 312 ? 15.828 15.258 2.518 1 94.81 312 ARG B CA 1
ATOM 4909 C C . ARG B 1 312 ? 16.25 15.984 3.795 1 94.81 312 ARG B C 1
ATOM 4911 O O . ARG B 1 312 ? 15.711 17.047 4.113 1 94.81 312 ARG B O 1
ATOM 4918 N N . LEU B 1 313 ? 17.172 15.438 4.469 1 94.88 313 LEU B N 1
ATOM 4919 C CA . LEU B 1 313 ? 17.688 16.094 5.668 1 94.88 313 LEU B CA 1
ATOM 4920 C C . LEU B 1 313 ? 18.531 17.312 5.305 1 94.88 313 LEU B C 1
ATOM 4922 O O . LEU B 1 313 ? 19.203 17.312 4.27 1 94.88 313 LEU B O 1
ATOM 4926 N N . LYS B 1 314 ? 18.438 18.266 6.203 1 94.5 314 LYS B N 1
ATOM 4927 C CA . LYS B 1 314 ? 19.375 19.375 6.074 1 94.5 314 LYS B CA 1
ATOM 4928 C C . LYS B 1 314 ? 20.812 18.891 6.238 1 94.5 314 LYS B C 1
ATOM 4930 O O . LYS B 1 314 ? 21.062 17.875 6.891 1 94.5 314 LYS B O 1
ATOM 4935 N N . LYS B 1 315 ? 21.797 19.594 5.703 1 90.56 315 LYS B N 1
ATOM 4936 C CA . LYS B 1 315 ? 23.203 19.203 5.66 1 90.56 315 LYS B CA 1
ATOM 4937 C C . LYS B 1 315 ? 23.766 19 7.07 1 90.56 315 LYS B C 1
ATOM 4939 O O . LYS B 1 315 ? 24.594 18.109 7.297 1 90.56 315 LYS B O 1
ATOM 4944 N N . ASP B 1 316 ? 23.266 19.719 7.984 1 89.88 316 ASP B N 1
ATOM 4945 C CA . ASP B 1 316 ? 23.844 19.688 9.328 1 89.88 316 ASP B CA 1
ATOM 4946 C C . ASP B 1 316 ? 23.109 18.688 10.219 1 89.88 316 ASP B C 1
ATOM 4948 O O . ASP B 1 316 ? 23.438 18.547 11.398 1 89.88 316 ASP B O 1
ATOM 4952 N N . VAL B 1 317 ? 22.141 18.047 9.648 1 90.12 317 VAL B N 1
ATOM 4953 C CA . VAL B 1 317 ? 21.359 17.078 10.406 1 90.12 317 VAL B CA 1
ATOM 4954 C C . VAL B 1 317 ? 21.828 15.664 10.086 1 90.12 317 VAL B C 1
ATOM 4956 O O . VAL B 1 317 ? 21.984 15.312 8.914 1 90.12 317 VAL B O 1
ATOM 4959 N N . THR B 1 318 ? 22.094 14.906 11.156 1 82.75 318 THR B N 1
ATOM 4960 C CA . THR B 1 318 ? 22.5 13.516 10.977 1 82.75 318 THR B CA 1
ATOM 4961 C C . THR B 1 318 ? 21.5 12.578 11.656 1 82.75 318 THR B C 1
ATOM 4963 O O . THR B 1 318 ? 20.859 12.945 12.648 1 82.75 318 THR B O 1
ATOM 4966 N N . GLN B 1 319 ? 21.344 11.406 11.055 1 80.38 319 GLN B N 1
ATOM 4967 C CA . GLN B 1 319 ? 20.484 10.391 11.633 1 80.38 319 GLN B CA 1
ATOM 4968 C C . GLN B 1 319 ? 21 9.945 13 1 80.38 319 GLN B C 1
ATOM 4970 O O . GLN B 1 319 ? 22.203 9.789 13.188 1 80.38 319 GLN B O 1
ATOM 4975 N N . SER B 1 320 ? 20 9.945 13.969 1 67.25 320 SER B N 1
ATOM 4976 C CA . SER B 1 320 ? 20.375 9.531 15.32 1 67.25 320 SER B CA 1
ATOM 4977 C C . SER B 1 320 ? 20.766 8.055 15.367 1 67.25 320 SER B C 1
ATOM 4979 O O . SER B 1 320 ? 20.141 7.227 14.695 1 67.25 320 SER B O 1
ATOM 4981 N N . ASN B 1 321 ? 21.969 7.785 15.805 1 59.06 321 ASN B N 1
ATOM 4982 C CA . ASN B 1 321 ? 22.391 6.406 16.016 1 59.06 321 ASN B CA 1
ATOM 4983 C C . ASN B 1 321 ? 21.703 5.781 17.219 1 59.06 321 ASN B C 1
ATOM 4985 O O . ASN B 1 321 ? 22.078 4.691 17.656 1 59.06 321 ASN B O 1
ATOM 4989 N N . LEU B 1 322 ? 20.656 6.348 17.672 1 51.94 322 LEU B N 1
ATOM 4990 C CA . LEU B 1 322 ? 20.094 5.789 18.891 1 51.94 322 LEU B CA 1
ATOM 4991 C C . LEU B 1 322 ? 19.172 4.605 18.578 1 51.94 322 LEU B C 1
ATOM 4993 O O . LEU B 1 322 ? 18.547 4.566 17.531 1 51.94 322 LEU B O 1
#

Solvent-accessible surface area (backbone atoms only — not comparable to full-atom values): 32557 Å² total; per-residue (Å²): 129,82,73,48,47,60,42,55,31,26,61,41,79,77,49,92,46,28,32,32,38,65,38,57,36,51,65,46,91,46,97,51,89,33,26,35,65,19,38,58,51,4,32,46,44,33,52,52,56,72,72,50,60,89,64,41,36,64,36,38,38,27,33,35,43,69,45,82,41,53,40,86,43,50,42,32,35,42,47,41,82,76,43,78,57,96,52,38,38,32,32,38,36,37,33,27,34,78,40,96,87,69,46,74,45,62,24,32,45,34,44,35,35,29,34,45,78,47,81,58,59,46,78,49,58,38,68,74,93,62,92,70,73,56,59,91,75,25,45,40,62,66,53,47,49,50,55,40,49,74,67,62,45,48,53,69,70,53,49,52,54,52,49,53,36,50,51,55,51,51,65,33,33,45,52,22,34,27,66,92,15,43,33,48,52,16,60,55,8,60,19,37,80,47,78,46,98,52,54,89,41,56,53,50,71,36,50,30,40,34,29,37,22,42,69,46,84,64,90,43,55,59,49,25,53,16,49,51,43,28,57,60,52,73,45,44,58,47,40,56,31,26,56,51,46,25,36,74,88,41,36,78,41,73,40,58,42,31,40,38,40,35,37,58,52,66,86,55,66,45,67,41,57,24,41,38,40,37,37,25,42,37,32,30,55,28,28,34,33,20,33,38,39,32,23,43,82,83,56,44,50,38,35,42,36,39,33,38,17,42,38,36,56,33,91,89,52,73,73,68,89,99,130,82,72,49,46,59,42,55,30,25,61,40,78,79,48,94,47,28,32,34,39,66,37,56,35,49,63,49,89,46,99,53,91,34,26,36,63,19,38,58,50,3,30,47,45,34,52,52,55,72,74,50,60,90,63,42,36,65,36,39,38,26,34,33,44,68,45,82,42,52,40,86,43,48,43,32,35,42,48,42,84,75,44,76,57,95,53,39,36,32,32,38,35,37,32,27,34,77,40,96,87,70,46,75,45,62,23,32,44,32,44,35,35,28,34,46,77,47,82,56,60,47,79,50,56,38,67,73,93,62,92,71,74,57,60,90,76,25,45,40,62,66,55,47,49,51,55,39,51,74,68,63,43,46,52,70,70,52,48,53,54,50,49,51,40,49,52,56,50,53,64,33,33,45,53,21,35,27,64,90,16,44,35,48,50,16,60,54,7,60,17,37,80,46,79,46,98,53,51,90,41,57,52,50,70,38,50,30,39,35,29,37,22,41,67,47,84,64,90,43,52,58,48,25,52,15,49,50,42,29,57,62,53,74,45,42,58,47,38,58,31,24,55,51,48,25,37,76,89,44,36,78,41,72,40,60,42,31,40,38,39,36,38,59,53,66,86,54,66,46,66,42,57,25,41,39,42,38,36,25,43,36,30,31,54,29,28,36,32,19,32,37,38,33,23,43,81,85,55,44,51,37,36,41,35,39,33,38,16,40,38,35,55,33,91,89,51,72,72,66,89,98

Secondary structure (DSSP, 8-state):
-PPPHHHHT-EEEEETTEEEESSPPPB-S-SSS-B-HHHHHHHHHHHHHHTS-TTEEEEEEEEEE-SPPPTTSPPEEEEEEEEE-SSEEEEEEEEEEE-TTS-EEEEEEEEEEEEE----S--EEPPPSS----GGGS-BHHHHHHHHHHTT-S-HHHHHHHHHHHHHHHTTEEEEE-TTSHHHHHTTTTSTTS--TTTTS-GGG--EEEEEEESS---SHHHHHHHHHHHHTTTTTTHHHHTTT--GGGEEEEEE-EEEEEES-S---TTS-EEEEEEEEEEETTEEEEEEEEE-TTS-EEEEEEEEEEEEE-TT------/-PPPHHHHT-EEEEETTEEEESSPPPB-S-SSS-B-HHHHHHHHHHHHHHTS-TTEEEEEEEEEE-SPPPTTSPPEEEEEEEEE-SSEEEEEEEEEEE-TTS-EEEEEEEEEEEEE----S--EEPPPSS----GGGS-BHHHHHHHHHHTT-S-HHHHHHHHHHHHHHHTTEEEEE-TTSHHHHHTTTTSTTS--TTTTS-GGG--EEEEEEESS---SHHHHHHHHHHHHTTTTTTHHHHTTT--GGGEEEEEE-EEEEEES-S---TTS-EEEEEEEEEEETTEEEEEEEEE-TTS-EEEEEEEEEEEEE-TT------